Protein 5BYZ (pdb70)

Nearest PDB structures (foldseek):
  7pus-assembly1_AAA  TM=9.911E-01  e=5.004E-60  Homo sapiens
  5byy-assembly1_A  TM=9.932E-01  e=6.980E-58  Homo sapiens
  6hkn-assembly1_A  TM=9.898E-01  e=1.311E-57  Homo sapiens
  5z33-assembly1_A  TM=9.461E-01  e=2.381E-37  Pyricularia oryzae P131
  4fmq-assembly1_A  TM=9.417E-01  e=3.097E-37  Homo sapiens

Structure (mmCIF, N/CA/C/O backbone):
data_5BYZ
#
_entry.id   5BYZ
#
_cell.length_a   93.401
_cell.length_b   93.401
_cell.length_c   116.280
_cell.angle_alpha   90.00
_cell.angle_beta   90.00
_cell.angle_gamma   90.00
#
_symmetry.space_group_name_H-M   'P 41 21 2'
#
loop_
_entity.id
_entity.type
_entity.pdbx_description
1 polymer 'Mitogen-activated protein kinase 7'
2 non-polymer 4-({5-fluoro-4-[2-methyl-1-(propan-2-yl)-1H-imidazol-5-yl]pyrimidin-2-yl}amino)-N-[2-(piperidin-1-yl)ethyl]benzamide
3 non-polymer GLYCEROL
4 water water
#
loop_
_atom_site.group_PDB
_atom_site.id
_atom_site.type_symbol
_atom_site.label_atom_id
_atom_site.label_alt_id
_atom_site.label_comp_id
_atom_site.label_asym_id
_atom_site.label_entity_id
_atom_site.label_seq_id
_atom_site.pdbx_PDB_ins_code
_atom_site.Cartn_x
_atom_site.Cartn_y
_atom_site.Cartn_z
_atom_site.occupancy
_atom_site.B_iso_or_equiv
_atom_site.auth_seq_id
_atom_site.auth_comp_id
_atom_site.auth_asym_id
_atom_site.auth_atom_id
_atom_site.pdbx_PDB_model_num
ATOM 1 N N A THR A 1 1 ? -17.191 -43.751 -20.238 0.50 37.67 48 THR A N 1
ATOM 2 N N B THR A 1 1 ? -13.158 -48.737 -11.832 0.50 47.77 48 THR A N 1
ATOM 3 C CA A THR A 1 1 ? -16.904 -45.210 -20.292 0.50 38.28 48 THR A CA 1
ATOM 4 C CA B THR A 1 1 ? -14.389 -48.224 -12.500 0.50 48.27 48 THR A CA 1
ATOM 5 C C A THR A 1 1 ? -15.655 -45.481 -21.122 0.50 36.88 48 THR A C 1
ATOM 6 C C B THR A 1 1 ? -14.094 -46.929 -13.254 0.50 45.60 48 THR A C 1
ATOM 7 O O A THR A 1 1 ? -15.066 -44.566 -21.698 0.50 35.02 48 THR A O 1
ATOM 8 O O B THR A 1 1 ? -14.329 -45.832 -12.747 0.50 45.55 48 THR A O 1
ATOM 15 N N A PHE A 1 2 ? -15.254 -46.745 -21.168 0.50 36.70 49 PHE A N 1
ATOM 16 N N B PHE A 1 2 ? -13.579 -47.076 -14.471 0.50 43.10 49 PHE A N 1
ATOM 17 C CA A PHE A 1 2 ? -14.065 -47.147 -21.904 0.50 36.94 49 PHE A CA 1
ATOM 18 C CA B PHE A 1 2 ? -13.164 -45.946 -15.295 0.50 40.30 49 PHE A CA 1
ATOM 19 C C A PHE A 1 2 ? -14.355 -48.403 -22.717 0.50 39.36 49 PHE A C 1
ATOM 20 C C B PHE A 1 2 ? -14.113 -45.722 -16.464 0.50 40.89 49 PHE A C 1
ATOM 21 O O A PHE A 1 2 ? -13.559 -49.338 -22.745 0.50 39.33 49 PHE A O 1
ATOM 22 O O B PHE A 1 2 ? -14.154 -46.526 -17.394 0.50 41.98 49 PHE A O 1
ATOM 37 N N A ASP A 1 3 ? -15.505 -48.415 -23.382 0.50 43.22 50 ASP A N 1
ATOM 38 N N B ASP A 1 3 ? -14.859 -44.624 -16.426 0.50 40.31 50 ASP A N 1
ATOM 39 C CA A ASP A 1 3 ? -15.929 -49.582 -24.146 0.50 45.77 50 ASP A CA 1
ATOM 40 C CA B ASP A 1 3 ? -15.705 -44.238 -17.550 0.50 41.54 50 ASP A CA 1
ATOM 41 C C A ASP A 1 3 ? -15.514 -49.452 -25.609 0.50 47.45 50 ASP A C 1
ATOM 42 C C B ASP A 1 3 ? -14.984 -43.237 -18.451 0.50 39.40 50 ASP A C 1
ATOM 43 O O A ASP A 1 3 ? -14.843 -48.491 -25.986 0.50 47.61 50 ASP A O 1
ATOM 44 O O B ASP A 1 3 ? -15.112 -42.027 -18.272 0.50 38.38 50 ASP A O 1
ATOM 53 N N A VAL A 1 4 ? -15.911 -50.421 -26.427 0.50 49.79 51 VAL A N 1
ATOM 54 N N B VAL A 1 4 ? -14.240 -43.747 -19.429 0.50 38.53 51 VAL A N 1
ATOM 55 C CA A VAL A 1 4 ? -15.461 -50.485 -27.816 0.50 51.18 51 VAL A CA 1
ATOM 56 C CA B VAL A 1 4 ? -13.411 -42.897 -20.287 0.50 36.95 51 VAL A CA 1
ATOM 57 C C A VAL A 1 4 ? -15.738 -49.198 -28.594 0.50 51.21 51 VAL A C 1
ATOM 58 C C B VAL A 1 4 ? -13.869 -42.909 -21.746 0.50 38.82 51 VAL A C 1
ATOM 59 O O A VAL A 1 4 ? -15.047 -48.898 -29.565 0.50 51.67 51 VAL A O 1
ATOM 60 O O B VAL A 1 4 ? -13.075 -42.694 -22.667 0.50 36.02 51 VAL A O 1
ATOM 67 N N A GLY A 1 5 ? -16.739 -48.436 -28.165 0.50 51.74 52 GLY A N 1
ATOM 68 N N B GLY A 1 5 ? -15.154 -43.168 -21.947 0.50 40.00 52 GLY A N 1
ATOM 69 C CA A GLY A 1 5 ? -17.145 -47.234 -28.892 0.50 51.89 52 GLY A CA 1
ATOM 70 C CA B GLY A 1 5 ? -15.756 -43.081 -23.272 0.50 42.06 52 GLY A CA 1
ATOM 71 C C A GLY A 1 5 ? -16.761 -45.925 -28.223 0.50 49.57 52 GLY A C 1
ATOM 72 C C B GLY A 1 5 ? -15.199 -44.064 -24.284 0.50 43.12 52 GLY A C 1
ATOM 73 O O A GLY A 1 5 ? -17.429 -44.907 -28.415 0.50 50.01 52 GLY A O 1
ATOM 74 O O B GLY A 1 5 ? -14.459 -44.988 -23.939 0.50 42.70 52 GLY A O 1
ATOM 75 N N A ASP A 1 6 ? -15.685 -45.953 -27.441 0.50 46.52 53 ASP A N 1
ATOM 76 N N B ASP A 1 6 ? -15.566 -43.851 -25.545 0.50 44.42 53 ASP A N 1
ATOM 77 C CA A ASP A 1 6 ? -15.175 -44.760 -26.760 0.50 44.06 53 ASP A CA 1
ATOM 78 C CA B ASP A 1 6 ? -15.174 -44.733 -26.643 0.50 44.96 53 ASP A CA 1
ATOM 79 C C A ASP A 1 6 ? -13.707 -44.555 -27.145 0.50 41.98 53 ASP A C 1
ATOM 80 C C B ASP A 1 6 ? -13.720 -44.556 -27.101 0.50 42.65 53 ASP A C 1
ATOM 81 O O A ASP A 1 6 ? -13.119 -45.437 -27.772 0.50 42.06 53 ASP A O 1
ATOM 82 O O B ASP A 1 6 ? -13.165 -45.449 -27.741 0.50 42.79 53 ASP A O 1
ATOM 91 N N . GLU A 1 7 ? -13.118 -43.409 -26.787 1.00 40.48 54 GLU A N 1
ATOM 92 C CA . GLU A 1 7 ? -11.724 -43.101 -27.201 1.00 40.30 54 GLU A CA 1
ATOM 93 C C . GLU A 1 7 ? -10.649 -44.002 -26.576 1.00 37.31 54 GLU A C 1
ATOM 94 O O . GLU A 1 7 ? -9.641 -44.288 -27.228 1.00 34.95 54 GLU A O 1
ATOM 100 N N . TYR A 1 8 ? -10.854 -44.427 -25.328 1.00 34.10 55 TYR A N 1
ATOM 101 C CA . TYR A 1 8 ? -9.833 -45.167 -24.590 1.00 32.12 55 TYR A CA 1
ATOM 102 C C . TYR A 1 8 ? -10.294 -46.550 -24.136 1.00 33.38 55 TYR A C 1
ATOM 103 O O . TYR A 1 8 ? -11.492 -46.786 -23.930 1.00 35.54 55 TYR A O 1
ATOM 112 N N . GLU A 1 9 ? -9.326 -47.462 -24.041 1.00 32.68 56 GLU A N 1
ATOM 113 C CA . GLU A 1 9 ? -9.502 -48.793 -23.474 1.00 32.50 56 GLU A CA 1
ATOM 114 C C . GLU A 1 9 ? -8.594 -48.909 -22.261 1.00 31.67 56 GLU A C 1
ATOM 115 O O . GLU A 1 9 ? -7.391 -48.719 -22.384 1.00 29.03 56 GLU A O 1
ATOM 121 N N . ILE A 1 10 ? -9.156 -49.272 -21.109 1.00 30.51 57 ILE A N 1
ATOM 122 C CA . ILE A 1 10 ? -8.353 -49.491 -19.906 1.00 28.82 57 ILE A CA 1
ATOM 123 C C . ILE A 1 10 ? -7.671 -50.856 -19.969 1.00 29.05 57 ILE A C 1
ATOM 124 O O . ILE A 1 10 ? -8.313 -51.859 -20.293 1.00 33.03 57 ILE A O 1
ATOM 129 N N . ILE A 1 11 ? -6.375 -50.884 -19.662 1.00 27.64 58 ILE A N 1
ATOM 130 C CA . ILE A 1 11 ? -5.590 -52.113 -19.663 1.00 30.44 58 ILE A CA 1
ATOM 131 C C . ILE A 1 11 ? -5.529 -52.658 -18.234 1.00 32.14 58 ILE A C 1
ATOM 132 O O . ILE A 1 11 ? -6.049 -53.734 -17.965 1.00 34.66 58 ILE A O 1
ATOM 137 N N . GLU A 1 12 ? -4.915 -51.913 -17.318 1.00 31.52 59 GLU A N 1
ATOM 138 C CA . GLU A 1 12 ? -4.880 -52.342 -15.908 1.00 33.92 59 GLU A CA 1
ATOM 139 C C . GLU A 1 12 ? -4.566 -51.202 -14.960 1.00 31.02 59 GLU A C 1
ATOM 140 O O . GLU A 1 12 ? -3.961 -50.208 -15.357 1.00 26.78 59 GLU A O 1
ATOM 146 N N . THR A 1 13 ? -4.948 -51.375 -13.696 1.00 30.36 60 THR A N 1
ATOM 147 C CA . THR A 1 13 ? -4.608 -50.394 -12.665 1.00 27.32 60 THR A CA 1
ATOM 148 C C . THR A 1 13 ? -3.129 -50.541 -12.327 1.00 27.08 60 THR A C 1
ATOM 149 O O . THR A 1 13 ? -2.655 -51.654 -12.056 1.00 30.29 60 THR A O 1
ATOM 153 N N . ILE A 1 14 ? -2.401 -49.426 -12.368 1.00 25.41 61 ILE A N 1
ATOM 154 C CA . ILE A 1 14 ? -0.984 -49.408 -12.003 1.00 24.97 61 ILE A CA 1
ATOM 155 C C . ILE A 1 14 ? -0.682 -48.638 -10.710 1.00 26.51 61 ILE A C 1
ATOM 156 O O . ILE A 1 14 ? 0.370 -48.870 -10.106 1.00 27.03 61 ILE A O 1
ATOM 161 N N . GLY A 1 15 ? -1.591 -47.754 -10.289 1.00 24.89 62 GLY A N 1
ATOM 162 C CA . GLY A 1 15 ? -1.430 -47.007 -9.038 1.00 25.58 62 GLY A CA 1
ATOM 163 C C . GLY A 1 15 ? -2.738 -46.708 -8.339 1.00 24.63 62 GLY A C 1
ATOM 164 O O . GLY A 1 15 ? -3.709 -46.331 -8.990 1.00 24.56 62 GLY A O 1
ATOM 165 N N . ASN A 1 16 ? -2.751 -46.890 -7.015 1.00 25.33 63 ASN A N 1
ATOM 166 C CA . ASN A 1 16 ? -3.851 -46.489 -6.138 1.00 26.71 63 ASN A CA 1
ATOM 167 C C . ASN A 1 16 ? -3.264 -45.704 -4.981 1.00 26.83 63 ASN A C 1
ATOM 168 O O . ASN A 1 16 ? -2.457 -46.247 -4.235 1.00 28.32 63 ASN A O 1
ATOM 173 N N . GLY A 1 17 ? -3.671 -44.452 -4.818 1.00 26.82 64 GLY A N 1
ATOM 174 C CA . GLY A 1 17 ? -3.199 -43.654 -3.683 1.00 28.48 64 GLY A CA 1
ATOM 175 C C . GLY A 1 17 ? -4.077 -42.458 -3.390 1.00 29.57 64 GLY A C 1
ATOM 176 O O . GLY A 1 17 ? -5.208 -42.363 -3.879 1.00 28.78 64 GLY A O 1
ATOM 177 N N . ALA A 1 18 ? -3.539 -41.531 -2.599 1.00 30.58 65 ALA A N 1
ATOM 178 C CA . ALA A 1 18 ? -4.273 -40.322 -2.198 1.00 31.57 65 ALA A CA 1
ATOM 179 C C . ALA A 1 18 ? -4.696 -39.464 -3.393 1.00 28.90 65 ALA A C 1
ATOM 180 O O . ALA A 1 18 ? -5.722 -38.793 -3.347 1.00 30.16 65 ALA A O 1
ATOM 182 N N . TYR A 1 19 ? -3.882 -39.507 -4.451 1.00 27.41 66 TYR A N 1
ATOM 183 C CA . TYR A 1 19 ? -4.147 -38.861 -5.754 1.00 26.32 66 TYR A CA 1
ATOM 184 C C . TYR A 1 19 ? -5.336 -39.415 -6.557 1.00 27.22 66 TYR A C 1
ATOM 185 O O . TYR A 1 19 ? -5.791 -38.766 -7.501 1.00 28.00 66 TYR A O 1
ATOM 194 N N . GLY A 1 20 ? -5.806 -40.615 -6.218 1.00 25.89 67 GLY A N 1
ATOM 195 C CA . GLY A 1 20 ? -6.832 -41.306 -6.995 1.00 25.21 67 GLY A CA 1
ATOM 196 C C . GLY A 1 20 ? -6.324 -42.645 -7.502 1.00 25.93 67 GLY A C 1
ATOM 197 O O . GLY A 1 20 ? -5.668 -43.384 -6.765 1.00 26.00 67 GLY A O 1
ATOM 198 N N . VAL A 1 21 ? -6.655 -42.965 -8.753 1.00 25.06 68 VAL A N 1
ATOM 199 C CA . VAL A 1 21 ? -6.324 -44.255 -9.350 1.00 25.77 68 VAL A CA 1
ATOM 200 C C . VAL A 1 21 ? -5.730 -43.982 -10.717 1.00 24.20 68 VAL A C 1
ATOM 201 O O . VAL A 1 21 ? -6.341 -43.279 -11.515 1.00 25.16 68 VAL A O 1
ATOM 205 N N . VAL A 1 22 ? -4.547 -44.531 -10.973 1.00 20.73 69 VAL A N 1
ATOM 206 C CA . VAL A 1 22 ? -3.897 -44.446 -12.284 1.00 21.26 69 VAL A CA 1
ATOM 207 C C . VAL A 1 22 ? -3.947 -45.818 -12.968 1.00 22.68 69 VAL A C 1
ATOM 208 O O . VAL A 1 22 ? -3.596 -46.838 -12.369 1.00 24.34 69 VAL A O 1
ATOM 212 N N . SER A 1 23 ? -4.413 -45.822 -14.219 1.00 22.97 70 SER A N 1
ATOM 213 C CA . SER A 1 23 ? -4.514 -47.029 -15.035 1.00 23.68 70 SER A CA 1
ATOM 214 C C . SER A 1 23 ? -3.707 -46.855 -16.303 1.00 23.26 70 SER A C 1
ATOM 215 O O . SER A 1 23 ? -3.646 -45.756 -16.852 1.00 23.79 70 SER A O 1
ATOM 218 N N . SER A 1 24 ? -3.080 -47.934 -16.766 1.00 23.58 71 SER A N 1
ATOM 219 C CA . SER A 1 24 ? -2.583 -47.973 -18.144 1.00 25.34 71 SER A CA 1
ATOM 220 C C . SER A 1 24 ? -3.791 -48.113 -19.072 1.00 25.26 71 SER A C 1
ATOM 221 O O . SER A 1 24 ? -4.828 -48.685 -18.705 1.00 27.10 71 SER A O 1
ATOM 224 N N . ALA A 1 25 ? -3.661 -47.543 -20.262 1.00 24.64 72 ALA A N 1
ATOM 225 C CA . ALA A 1 25 ? -4.739 -47.509 -21.227 1.00 25.25 72 ALA A CA 1
ATOM 226 C C . ALA A 1 25 ? -4.176 -47.369 -22.625 1.00 25.62 72 ALA A C 1
ATOM 227 O O . ALA A 1 25 ? -2.995 -47.073 -22.790 1.00 23.91 72 ALA A O 1
ATOM 229 N N . ARG A 1 26 ? -5.017 -47.635 -23.618 1.00 29.16 73 ARG A N 1
ATOM 230 C CA . ARG A 1 26 ? -4.664 -47.370 -25.008 1.00 31.21 73 ARG A CA 1
ATOM 231 C C . ARG A 1 26 ? -5.739 -46.532 -25.687 1.00 31.96 73 ARG A C 1
ATOM 232 O O . ARG A 1 26 ? -6.938 -46.682 -25.403 1.00 32.90 73 ARG A O 1
ATOM 240 N N . ARG A 1 27 ? -5.302 -45.644 -26.576 1.00 30.84 74 ARG A N 1
ATOM 241 C CA . ARG A 1 27 ? -6.201 -44.958 -27.495 1.00 33.40 74 ARG A CA 1
ATOM 242 C C . ARG A 1 27 ? -6.686 -45.987 -28.518 1.00 33.93 74 ARG A C 1
ATOM 243 O O . ARG A 1 27 ? -5.886 -46.558 -29.260 1.00 32.57 74 ARG A O 1
ATOM 251 N N . ARG A 1 28 ? -7.993 -46.262 -28.532 1.00 36.55 75 ARG A N 1
ATOM 252 C CA . ARG A 1 28 ? -8.528 -47.380 -29.314 1.00 38.98 75 ARG A CA 1
ATOM 253 C C . ARG A 1 28 ? -8.222 -47.281 -30.813 1.00 39.14 75 ARG A C 1
ATOM 254 O O . ARG A 1 28 ? -7.860 -48.273 -31.433 1.00 41.51 75 ARG A O 1
ATOM 262 N N . LEU A 1 29 ? -8.350 -46.078 -31.366 1.00 39.23 76 LEU A N 1
ATOM 263 C CA . LEU A 1 29 ? -8.180 -45.860 -32.809 1.00 41.70 76 LEU A CA 1
ATOM 264 C C . LEU A 1 29 ? -6.744 -46.068 -33.292 1.00 40.05 76 LEU A C 1
ATOM 265 O O . LEU A 1 29 ? -6.539 -46.459 -34.434 1.00 40.56 76 LEU A O 1
ATOM 270 N N . THR A 1 30 ? -5.766 -45.803 -32.423 1.00 36.33 77 THR A N 1
ATOM 271 C CA . THR A 1 30 ? -4.342 -45.813 -32.810 1.00 34.66 77 THR A CA 1
ATOM 272 C C . THR A 1 30 ? -3.462 -46.864 -32.119 1.00 34.10 77 THR A C 1
ATOM 273 O O . THR A 1 30 ? -2.379 -47.175 -32.612 1.00 31.24 77 THR A O 1
ATOM 277 N N . GLY A 1 31 ? -3.898 -47.371 -30.965 1.00 33.27 78 GLY A N 1
ATOM 278 C CA . GLY A 1 31 ? -3.069 -48.264 -30.148 1.00 34.00 78 GLY A CA 1
ATOM 279 C C . GLY A 1 31 ? -2.038 -47.565 -29.269 1.00 31.62 78 GLY A C 1
ATOM 280 O O . GLY A 1 31 ? -1.268 -48.231 -28.563 1.00 32.99 78 GLY A O 1
ATOM 281 N N . GLN A 1 32 ? -2.008 -46.231 -29.293 1.00 27.09 79 GLN A N 1
ATOM 282 C CA . GLN A 1 32 ? -1.043 -45.464 -28.500 1.00 27.40 79 GLN A CA 1
ATOM 283 C C . GLN A 1 32 ? -1.317 -45.649 -27.015 1.00 27.80 79 GLN A C 1
ATOM 284 O O . GLN A 1 32 ? -2.464 -45.566 -26.596 1.00 29.08 79 GLN A O 1
ATOM 290 N N . GLN A 1 33 ? -0.260 -45.902 -26.245 1.00 26.80 80 GLN A N 1
ATOM 291 C CA . GLN A 1 33 ? -0.372 -46.107 -24.799 1.00 28.24 80 GLN A CA 1
ATOM 292 C C . GLN A 1 33 ? -0.352 -44.789 -24.033 1.00 25.33 80 GLN A C 1
ATOM 293 O O . GLN A 1 33 ? 0.430 -43.884 -24.348 1.00 25.50 80 GLN A O 1
ATOM 299 N N . VAL A 1 34 ? -1.197 -44.712 -23.008 1.00 21.98 81 VAL A N 1
ATOM 300 C CA . VAL A 1 34 ? -1.290 -43.557 -22.109 1.00 20.80 81 VAL A CA 1
ATOM 301 C C . VAL A 1 34 ? -1.560 -44.026 -20.681 1.00 21.00 81 VAL A C 1
ATOM 302 O O . VAL A 1 34 ? -1.926 -45.181 -20.462 1.00 21.55 81 VAL A O 1
ATOM 306 N N . ALA A 1 35 ? -1.359 -43.126 -19.719 1.00 20.07 82 ALA A N 1
ATOM 307 C CA . ALA A 1 35 ? -1.875 -43.309 -18.359 1.00 20.23 82 ALA A CA 1
ATOM 308 C C . ALA A 1 35 ? -3.146 -42.486 -18.229 1.00 20.61 82 ALA A C 1
ATOM 309 O O . ALA A 1 35 ? -3.229 -41.381 -18.770 1.00 22.24 82 ALA A O 1
ATOM 311 N N . ILE A 1 36 ? -4.135 -43.031 -17.524 1.00 21.73 83 ILE A N 1
ATOM 312 C CA . ILE A 1 36 ? -5.349 -42.288 -17.184 1.00 21.36 83 ILE A CA 1
ATOM 313 C C . ILE A 1 36 ? -5.480 -42.271 -15.660 1.00 22.42 83 ILE A C 1
ATOM 314 O O . ILE A 1 36 ? -5.540 -43.327 -15.028 1.00 23.47 83 ILE A O 1
ATOM 319 N N . LYS A 1 37 ? -5.499 -41.067 -15.094 1.00 21.80 84 LYS A N 1
ATOM 320 C CA . LYS A 1 37 ? -5.713 -40.864 -13.665 1.00 21.71 84 LYS A CA 1
ATOM 321 C C . LYS A 1 37 ? -7.161 -40.475 -13.452 1.00 23.56 84 LYS A C 1
ATOM 322 O O . LYS A 1 37 ? -7.606 -39.454 -13.986 1.00 23.98 84 LYS A O 1
ATOM 328 N N . LYS A 1 38 ? -7.891 -41.291 -12.689 1.00 23.15 85 LYS A N 1
ATOM 329 C CA . LYS A 1 38 ? -9.224 -40.935 -12.211 1.00 25.97 85 LYS A CA 1
ATOM 330 C C . LYS A 1 38 ? -9.041 -40.283 -10.847 1.00 25.32 85 LYS A C 1
ATOM 331 O O . LYS A 1 38 ? -8.356 -40.841 -9.982 1.00 25.40 85 LYS A O 1
ATOM 337 N N . ILE A 1 39 ? -9.641 -39.104 -10.680 1.00 25.81 86 ILE A N 1
ATOM 338 C CA . ILE A 1 39 ? -9.663 -38.374 -9.414 1.00 26.48 86 ILE A CA 1
ATOM 339 C C . ILE A 1 39 ? -11.111 -38.469 -8.934 1.00 28.19 86 ILE A C 1
ATOM 340 O O . ILE A 1 39 ? -11.955 -37.666 -9.353 1.00 28.47 86 ILE A O 1
ATOM 345 N N . PRO A 1 40 ? -11.432 -39.493 -8.111 1.00 29.71 87 PRO A N 1
ATOM 346 C CA . PRO A 1 40 ? -12.834 -39.715 -7.773 1.00 31.03 87 PRO A CA 1
ATOM 347 C C . PRO A 1 40 ? -13.328 -38.696 -6.763 1.00 31.23 87 PRO A C 1
ATOM 348 O O . PRO A 1 40 ? -12.560 -38.260 -5.897 1.00 31.71 87 PRO A O 1
ATOM 352 N N . ASN A 1 41 ? -14.589 -38.296 -6.894 1.00 32.37 88 ASN A N 1
ATOM 353 C CA . ASN A 1 41 ? -15.198 -37.379 -5.939 1.00 33.34 88 ASN A CA 1
ATOM 354 C C . ASN A 1 41 ? -14.287 -36.167 -5.704 1.00 31.77 88 ASN A C 1
ATOM 355 O O . ASN A 1 41 ? -13.997 -35.777 -4.573 1.00 32.41 88 ASN A O 1
ATOM 360 N N . ALA A 1 42 ? -13.845 -35.580 -6.817 1.00 30.35 89 ALA A N 1
ATOM 361 C CA . ALA A 1 42 ? -12.740 -34.615 -6.835 1.00 28.67 89 ALA A CA 1
ATOM 362 C C . ALA A 1 42 ? -13.013 -33.302 -6.110 1.00 29.08 89 ALA A C 1
ATOM 363 O O . ALA A 1 42 ? -12.072 -32.590 -5.755 1.00 30.55 89 ALA A O 1
ATOM 365 N N . PHE A 1 43 ? -14.287 -32.965 -5.919 1.00 29.82 90 PHE A N 1
ATOM 366 C CA . PHE A 1 43 ? -14.676 -31.688 -5.339 1.00 30.77 90 PHE A CA 1
ATOM 367 C C . PHE A 1 43 ? -15.198 -31.826 -3.902 1.00 32.04 90 PHE A C 1
ATOM 368 O O . PHE A 1 43 ? -15.557 -30.824 -3.303 1.00 36.16 90 PHE A O 1
ATOM 376 N N . ASP A 1 44 ? -15.227 -33.048 -3.359 1.00 32.91 91 ASP A N 1
ATOM 377 C CA . ASP A 1 44 ? -15.772 -33.314 -2.007 1.00 34.40 91 ASP A CA 1
ATOM 378 C C . ASP A 1 44 ? -14.940 -32.705 -0.878 1.00 34.81 91 ASP A C 1
ATOM 379 O O . ASP A 1 44 ? -15.497 -32.243 0.121 1.00 36.36 91 ASP A O 1
ATOM 384 N N . VAL A 1 45 ? -13.614 -32.730 -1.029 1.00 35.32 92 VAL A N 1
ATOM 385 C CA . VAL A 1 45 ? -12.691 -32.219 -0.013 1.00 34.32 92 VAL A CA 1
ATOM 386 C C . VAL A 1 45 ? -11.947 -31.006 -0.574 1.00 33.74 92 VAL A C 1
ATOM 387 O O . VAL A 1 45 ? -11.282 -31.102 -1.618 1.00 31.98 92 VAL A O 1
ATOM 391 N N . VAL A 1 46 ? -12.071 -29.871 0.113 1.00 34.63 93 VAL A N 1
ATOM 392 C CA . VAL A 1 46 ? -11.505 -28.592 -0.356 1.00 34.45 93 VAL A CA 1
ATOM 393 C C . VAL A 1 46 ? -9.986 -28.664 -0.585 1.00 34.24 93 VAL A C 1
ATOM 394 O O . VAL A 1 46 ? -9.498 -28.279 -1.652 1.00 31.90 93 VAL A O 1
ATOM 398 N N . THR A 1 47 ? -9.255 -29.179 0.404 1.00 33.87 94 THR A N 1
ATOM 399 C CA . THR A 1 47 ? -7.802 -29.359 0.290 1.00 33.47 94 THR A CA 1
ATOM 400 C C . THR A 1 47 ? -7.398 -30.151 -0.958 1.00 30.01 94 THR A C 1
ATOM 401 O O . THR A 1 47 ? -6.498 -29.742 -1.691 1.00 29.35 94 THR A O 1
ATOM 405 N N . ASN A 1 48 ? -8.080 -31.266 -1.195 1.00 30.05 95 ASN A N 1
ATOM 406 C CA . ASN A 1 48 ? -7.804 -32.116 -2.353 1.00 28.72 95 ASN A CA 1
ATOM 407 C C . ASN A 1 48 ? -8.156 -31.424 -3.673 1.00 27.78 95 ASN A C 1
ATOM 408 O O . ASN A 1 48 ? -7.398 -31.504 -4.643 1.00 27.38 95 ASN A O 1
ATOM 413 N N . ALA A 1 49 ? -9.298 -30.737 -3.699 1.00 27.88 96 ALA A N 1
ATOM 414 C CA . ALA A 1 49 ? -9.715 -29.970 -4.881 1.00 27.22 96 ALA A CA 1
ATOM 415 C C . ALA A 1 49 ? -8.693 -28.880 -5.236 1.00 26.70 96 ALA A C 1
ATOM 416 O O . ALA A 1 49 ? -8.402 -28.665 -6.407 1.00 24.33 96 ALA A O 1
ATOM 418 N N . LYS A 1 50 ? -8.132 -28.219 -4.221 1.00 27.68 97 LYS A N 1
ATOM 419 C CA . LYS A 1 50 ? -7.078 -27.217 -4.445 1.00 27.91 97 LYS A CA 1
ATOM 420 C C . LYS A 1 50 ? -5.792 -27.830 -5.026 1.00 27.46 97 LYS A C 1
ATOM 421 O O . LYS A 1 50 ? -5.171 -27.225 -5.903 1.00 27.01 97 LYS A O 1
ATOM 427 N N . ARG A 1 51 ? -5.402 -29.016 -4.548 1.00 27.04 98 ARG A N 1
ATOM 428 C CA . ARG A 1 51 ? -4.264 -29.751 -5.123 1.00 26.77 98 ARG A CA 1
ATOM 429 C C . ARG A 1 51 ? -4.502 -30.070 -6.597 1.00 26.05 98 ARG A C 1
ATOM 430 O O . ARG A 1 51 ? -3.610 -29.884 -7.430 1.00 24.60 98 ARG A O 1
ATOM 438 N N . THR A 1 52 ? -5.707 -30.556 -6.907 1.00 24.36 99 THR A N 1
ATOM 439 C CA . THR A 1 52 ? -6.090 -30.865 -8.286 1.00 25.18 99 THR A CA 1
ATOM 440 C C . THR A 1 52 ? -5.983 -29.635 -9.192 1.00 25.77 99 THR A C 1
ATOM 441 O O . THR A 1 52 ? -5.372 -29.707 -10.262 1.00 25.51 99 THR A O 1
ATOM 445 N N . LEU A 1 53 ? -6.537 -28.509 -8.747 1.00 24.72 100 LEU A N 1
ATOM 446 C CA . LEU A 1 53 ? -6.469 -27.265 -9.519 1.00 23.74 100 LEU A CA 1
ATOM 447 C C . LEU A 1 53 ? -5.027 -26.815 -9.765 1.00 25.31 100 LEU A C 1
ATOM 448 O O . LEU A 1 53 ? -4.672 -26.484 -10.900 1.00 24.01 100 LEU A O 1
ATOM 453 N N A ARG A 1 54 ? -4.188 -26.790 -8.730 0.50 25.14 101 ARG A N 1
ATOM 454 N N B ARG A 1 54 ? -4.222 -26.798 -8.699 0.50 24.95 101 ARG A N 1
ATOM 455 C CA A ARG A 1 54 ? -2.818 -26.307 -8.927 0.50 26.82 101 ARG A CA 1
ATOM 456 C CA B ARG A 1 54 ? -2.809 -26.423 -8.777 0.50 26.55 101 ARG A CA 1
ATOM 457 C C A ARG A 1 54 ? -1.992 -27.268 -9.795 0.50 25.28 101 ARG A C 1
ATOM 458 C C B ARG A 1 54 ? -2.076 -27.263 -9.812 0.50 24.60 101 ARG A C 1
ATOM 459 O O A ARG A 1 54 ? -1.161 -26.805 -10.567 0.50 27.06 101 ARG A O 1
ATOM 460 O O B ARG A 1 54 ? -1.406 -26.724 -10.689 0.50 25.20 101 ARG A O 1
ATOM 475 N N . GLU A 1 55 ? -2.234 -28.581 -9.711 1.00 24.12 102 GLU A N 1
ATOM 476 C CA . GLU A 1 55 ? -1.542 -29.529 -10.613 1.00 23.66 102 GLU A CA 1
ATOM 477 C C . GLU A 1 55 ? -1.963 -29.307 -12.069 1.00 24.38 102 GLU A C 1
ATOM 478 O O . GLU A 1 55 ? -1.107 -29.262 -12.956 1.00 22.89 102 GLU A O 1
ATOM 484 N N . LEU A 1 56 ? -3.266 -29.148 -12.305 1.00 23.17 103 LEU A N 1
ATOM 485 C CA . LEU A 1 56 ? -3.759 -28.916 -13.669 1.00 22.92 103 LEU A CA 1
ATOM 486 C C . LEU A 1 56 ? -3.124 -27.662 -14.256 1.00 24.19 103 LEU A C 1
ATOM 487 O O . LEU A 1 56 ? -2.623 -27.699 -15.376 1.00 25.18 103 LEU A O 1
ATOM 492 N N . LYS A 1 57 ? -3.113 -26.565 -13.495 1.00 24.84 104 LYS A N 1
ATOM 493 C CA . LYS A 1 57 ? -2.513 -25.317 -13.983 1.00 25.55 104 LYS A CA 1
ATOM 494 C C . LYS A 1 57 ? -1.011 -25.427 -14.255 1.00 26.47 104 LYS A C 1
ATOM 495 O O . LYS A 1 57 ? -0.526 -24.942 -15.284 1.00 28.70 104 LYS A O 1
ATOM 501 N N . ILE A 1 58 ? -0.285 -26.058 -13.332 1.00 24.15 105 ILE A N 1
ATOM 502 C CA . ILE A 1 58 ? 1.161 -26.202 -13.450 1.00 24.55 105 ILE A CA 1
ATOM 503 C C . ILE A 1 58 ? 1.525 -27.103 -14.642 1.00 23.32 105 ILE A C 1
ATOM 504 O O . ILE A 1 58 ? 2.372 -26.734 -15.463 1.00 25.63 105 ILE A O 1
ATOM 509 N N . LEU A 1 59 ? 0.873 -28.259 -14.750 1.00 23.01 106 LEU A N 1
ATOM 510 C CA . LEU A 1 59 ? 1.180 -29.200 -15.842 1.00 23.80 106 LEU A CA 1
ATOM 511 C C . LEU A 1 59 ? 0.786 -28.656 -17.222 1.00 25.71 106 LEU A C 1
ATOM 512 O O . LEU A 1 59 ? 1.447 -28.962 -18.217 1.00 25.21 106 LEU A O 1
ATOM 517 N N . LYS A 1 60 ? -0.264 -27.840 -17.279 1.00 25.06 107 LYS A N 1
ATOM 518 C CA . LYS A 1 60 ? -0.612 -27.137 -18.520 1.00 27.47 107 LYS A CA 1
ATOM 519 C C . LYS A 1 60 ? 0.432 -26.079 -18.917 1.00 28.34 107 LYS A C 1
ATOM 520 O O . LYS A 1 60 ? 0.640 -25.829 -20.114 1.00 30.47 107 LYS A O 1
ATOM 526 N N . HIS A 1 61 ? 1.072 -25.459 -17.924 1.00 26.05 108 HIS A N 1
ATOM 527 C CA . HIS A 1 61 ? 2.109 -24.441 -18.158 1.00 28.21 108 HIS A CA 1
ATOM 528 C C . HIS A 1 61 ? 3.408 -25.059 -18.685 1.00 28.76 108 HIS A C 1
ATOM 529 O O . HIS A 1 61 ? 4.070 -24.470 -19.539 1.00 30.49 108 HIS A O 1
ATOM 536 N N . PHE A 1 62 ? 3.767 -26.232 -18.162 1.00 26.45 109 PHE A N 1
ATOM 537 C CA . PHE A 1 62 ? 5.050 -26.856 -18.456 1.00 25.24 109 PHE A CA 1
ATOM 538 C C . PHE A 1 62 ? 5.027 -27.713 -19.712 1.00 26.03 109 PHE A C 1
ATOM 539 O O . PHE A 1 62 ? 4.044 -28.424 -19.992 1.00 26.24 109 PHE A O 1
ATOM 547 N N . LYS A 1 63 ? 6.135 -27.654 -20.442 1.00 24.80 110 LYS A N 1
ATOM 548 C CA . LYS A 1 63 ? 6.403 -28.561 -21.557 1.00 24.92 110 LYS A CA 1
ATOM 549 C C . LYS A 1 63 ? 7.878 -28.959 -21.523 1.00 24.32 110 LYS A C 1
ATOM 550 O O . LYS A 1 63 ? 8.739 -28.234 -22.029 1.00 26.83 110 LYS A O 1
ATOM 556 N N . HIS A 1 64 ? 8.154 -30.114 -20.919 1.00 24.45 111 HIS A N 1
ATOM 557 C CA . HIS A 1 64 ? 9.530 -30.559 -20.678 1.00 24.30 111 HIS A CA 1
ATOM 558 C C . HIS A 1 64 ? 9.568 -32.073 -20.570 1.00 23.60 111 HIS A C 1
ATOM 559 O O . HIS A 1 64 ? 8.703 -32.672 -19.943 1.00 22.65 111 HIS A O 1
ATOM 566 N N . ASP A 1 65 ? 10.587 -32.688 -21.166 1.00 23.58 112 ASP A N 1
ATOM 567 C CA . ASP A 1 65 ? 10.664 -34.153 -21.231 1.00 25.00 112 ASP A CA 1
ATOM 568 C C . ASP A 1 65 ? 10.837 -34.854 -19.883 1.00 23.72 112 ASP A C 1
ATOM 569 O O . ASP A 1 65 ? 10.556 -36.036 -19.774 1.00 23.02 112 ASP A O 1
ATOM 574 N N . ASN A 1 66 ? 11.322 -34.135 -18.871 1.00 23.61 113 ASN A N 1
ATOM 575 C CA . ASN A 1 66 ? 11.462 -34.701 -17.521 1.00 22.05 113 ASN A CA 1
ATOM 576 C C . ASN A 1 66 ? 10.397 -34.245 -16.521 1.00 22.16 113 ASN A C 1
ATOM 577 O O . ASN A 1 66 ? 10.604 -34.356 -15.301 1.00 21.14 113 ASN A O 1
ATOM 582 N N . ILE A 1 67 ? 9.261 -33.782 -17.042 1.00 21.04 114 ILE A N 1
ATOM 583 C CA . ILE A 1 67 ? 8.092 -33.438 -16.234 1.00 20.70 114 ILE A CA 1
ATOM 584 C C . ILE A 1 67 ? 6.869 -34.120 -16.867 1.00 21.43 114 ILE A C 1
ATOM 585 O O . ILE A 1 67 ? 6.678 -34.066 -18.094 1.00 22.19 114 ILE A O 1
ATOM 590 N N . ILE A 1 68 ? 6.062 -34.782 -16.045 1.00 21.66 115 ILE A N 1
ATOM 591 C CA . ILE A 1 68 ? 4.885 -35.496 -16.546 1.00 20.76 115 ILE A CA 1
ATOM 592 C C . ILE A 1 68 ? 3.979 -34.519 -17.307 1.00 20.76 115 ILE A C 1
ATOM 593 O O . ILE A 1 68 ? 3.819 -33.371 -16.888 1.00 20.87 115 ILE A O 1
ATOM 598 N N . ALA A 1 69 ? 3.420 -34.977 -18.433 1.00 22.11 116 ALA A N 1
ATOM 599 C CA . ALA A 1 69 ? 2.616 -34.119 -19.315 1.00 23.02 116 ALA A CA 1
ATOM 600 C C . ALA A 1 69 ? 1.167 -34.581 -19.375 1.00 23.63 116 ALA A C 1
ATOM 601 O O . ALA A 1 69 ? 0.894 -35.787 -19.329 1.00 23.02 116 ALA A O 1
ATOM 603 N N . ILE A 1 70 ? 0.256 -33.610 -19.467 1.00 23.45 117 ILE A N 1
ATOM 604 C CA . ILE A 1 70 ? -1.166 -33.867 -19.717 1.00 24.09 117 ILE A CA 1
ATOM 605 C C . ILE A 1 70 ? -1.395 -33.944 -21.225 1.00 23.77 117 ILE A C 1
ATOM 606 O O . ILE A 1 70 ? -1.089 -32.985 -21.953 1.00 26.78 117 ILE A O 1
ATOM 611 N N A LYS A 1 71 ? -1.893 -35.091 -21.684 0.50 23.80 118 LYS A N 1
ATOM 612 N N B LYS A 1 71 ? -1.891 -35.094 -21.681 0.50 24.52 118 LYS A N 1
ATOM 613 C CA A LYS A 1 71 ? -2.258 -35.318 -23.086 0.50 24.50 118 LYS A CA 1
ATOM 614 C CA B LYS A 1 71 ? -2.254 -35.333 -23.081 0.50 25.77 118 LYS A CA 1
ATOM 615 C C A LYS A 1 71 ? -3.713 -34.973 -23.374 0.50 25.56 118 LYS A C 1
ATOM 616 C C B LYS A 1 71 ? -3.709 -34.979 -23.373 0.50 26.25 118 LYS A C 1
ATOM 617 O O A LYS A 1 71 ? -4.054 -34.620 -24.504 0.50 26.95 118 LYS A O 1
ATOM 618 O O B LYS A 1 71 ? -4.045 -34.621 -24.502 0.50 27.55 118 LYS A O 1
ATOM 629 N N . ASP A 1 72 ? -4.571 -35.114 -22.365 1.00 25.82 119 ASP A N 1
ATOM 630 C CA . ASP A 1 72 ? -6.016 -34.877 -22.513 1.00 27.10 119 ASP A CA 1
ATOM 631 C C . ASP A 1 72 ? -6.591 -34.719 -21.109 1.00 26.71 119 ASP A C 1
ATOM 632 O O . ASP A 1 72 ? -6.012 -35.208 -20.134 1.00 24.45 119 ASP A O 1
ATOM 637 N N . ILE A 1 73 ? -7.695 -33.992 -20.999 1.00 28.34 120 ILE A N 1
ATOM 638 C CA . ILE A 1 73 ? -8.513 -33.997 -19.781 1.00 27.59 120 ILE A CA 1
ATOM 639 C C . ILE A 1 73 ? -9.948 -34.198 -20.256 1.00 29.50 120 ILE A C 1
ATOM 640 O O . ILE A 1 73 ? -10.436 -33.423 -21.078 1.00 32.30 120 ILE A O 1
ATOM 645 N N . LEU A 1 74 ? -10.613 -35.248 -19.782 1.00 26.70 121 LEU A N 1
ATOM 646 C CA . LEU A 1 74 ? -11.919 -35.606 -20.329 1.00 30.29 121 LEU A CA 1
ATOM 647 C C . LEU A 1 74 ? -12.955 -34.575 -19.911 1.00 30.33 121 LEU A C 1
ATOM 648 O O . LEU A 1 74 ? -12.989 -34.149 -18.753 1.00 31.23 121 LEU A O 1
ATOM 653 N N . ARG A 1 75 ? -13.776 -34.152 -20.871 1.00 32.67 122 ARG A N 1
ATOM 654 C CA . ARG A 1 75 ? -14.883 -33.245 -20.585 1.00 33.88 122 ARG A CA 1
ATOM 655 C C . ARG A 1 75 ? -15.941 -33.989 -19.762 1.00 35.49 122 ARG A C 1
ATOM 656 O O . ARG A 1 75 ? -16.054 -35.213 -19.866 1.00 35.98 122 ARG A O 1
ATOM 664 N N . PRO A 1 76 ? -16.727 -33.257 -18.953 1.00 37.64 123 PRO A N 1
ATOM 665 C CA . PRO A 1 76 ? -17.913 -33.868 -18.325 1.00 40.08 123 PRO A CA 1
ATOM 666 C C . PRO A 1 76 ? -18.853 -34.556 -19.329 1.00 43.41 123 PRO A C 1
ATOM 667 O O . PRO A 1 76 ? -19.132 -33.990 -20.388 1.00 45.95 123 PRO A O 1
ATOM 671 N N . THR A 1 77 ? -19.311 -35.764 -18.991 1.00 44.43 124 THR A N 1
ATOM 672 C CA . THR A 1 77 ? -20.304 -36.508 -19.787 1.00 46.24 124 THR A CA 1
ATOM 673 C C . THR A 1 77 ? -21.718 -36.458 -19.184 1.00 47.44 124 THR A C 1
ATOM 674 O O . THR A 1 77 ? -22.652 -37.026 -19.747 1.00 47.04 124 THR A O 1
ATOM 678 N N . VAL A 1 78 ? -21.857 -35.785 -18.040 1.00 46.02 125 VAL A N 1
ATOM 679 C CA . VAL A 1 78 ? -23.133 -35.627 -17.343 1.00 47.65 125 VAL A CA 1
ATOM 680 C C . VAL A 1 78 ? -23.347 -34.128 -17.113 1.00 46.98 125 VAL A C 1
ATOM 681 O O . VAL A 1 78 ? -22.392 -33.354 -17.282 1.00 47.48 125 VAL A O 1
ATOM 685 N N . PRO A 1 79 ? -24.578 -33.712 -16.726 1.00 46.92 126 PRO A N 1
ATOM 686 C CA . PRO A 1 79 ? -24.825 -32.305 -16.368 1.00 46.25 126 PRO A CA 1
ATOM 687 C C . PRO A 1 79 ? -23.865 -31.777 -15.297 1.00 42.58 126 PRO A C 1
ATOM 688 O O . PRO A 1 79 ? -23.365 -32.554 -14.478 1.00 40.40 126 PRO A O 1
ATOM 692 N N . TYR A 1 80 ? -23.628 -30.465 -15.313 1.00 40.42 127 TYR A N 1
ATOM 693 C CA . TYR A 1 80 ? -22.601 -29.837 -14.472 1.00 38.37 127 TYR A CA 1
ATOM 694 C C . TYR A 1 80 ? -22.704 -30.253 -12.997 1.00 36.78 127 TYR A C 1
ATOM 695 O O . TYR A 1 80 ? -21.705 -30.587 -12.373 1.00 32.74 127 TYR A O 1
ATOM 704 N N . GLY A 1 81 ? -23.922 -30.216 -12.458 1.00 37.65 128 GLY A N 1
ATOM 705 C CA . GLY A 1 81 ? -24.173 -30.548 -11.048 1.00 38.64 128 GLY A CA 1
ATOM 706 C C . GLY A 1 81 ? -23.845 -31.976 -10.634 1.00 39.98 128 GLY A C 1
ATOM 707 O O . GLY A 1 81 ? -23.586 -32.233 -9.456 1.00 42.22 128 GLY A O 1
ATOM 708 N N . GLU A 1 82 ? -23.858 -32.894 -11.602 1.00 39.57 129 GLU A N 1
ATOM 709 C CA . GLU A 1 82 ? -23.556 -34.310 -11.381 1.00 39.25 129 GLU A CA 1
ATOM 710 C C . GLU A 1 82 ? -22.099 -34.676 -11.663 1.00 37.96 129 GLU A C 1
ATOM 711 O O . GLU A 1 82 ? -21.703 -35.804 -11.392 1.00 37.87 129 GLU A O 1
ATOM 717 N N . PHE A 1 83 ? -21.315 -33.742 -12.213 1.00 35.22 130 PHE A N 1
ATOM 718 C CA . PHE A 1 83 ? -19.902 -33.981 -12.514 1.00 34.12 130 PHE A CA 1
ATOM 719 C C . PHE A 1 83 ? -19.099 -34.048 -11.207 1.00 34.76 130 PHE A C 1
ATOM 720 O O . PHE A 1 83 ? -18.989 -33.043 -10.500 1.00 32.63 130 PHE A O 1
ATOM 728 N N A LYS A 1 84 ? -18.579 -35.238 -10.885 0.50 33.84 131 LYS A N 1
ATOM 729 N N B LYS A 1 84 ? -18.554 -35.225 -10.894 0.50 33.39 131 LYS A N 1
ATOM 730 C CA A LYS A 1 84 ? -17.880 -35.489 -9.607 0.50 34.11 131 LYS A CA 1
ATOM 731 C CA B LYS A 1 84 ? -17.851 -35.452 -9.619 0.50 33.39 131 LYS A CA 1
ATOM 732 C C A LYS A 1 84 ? -16.469 -36.085 -9.720 0.50 33.56 131 LYS A C 1
ATOM 733 C C B LYS A 1 84 ? -16.462 -36.089 -9.718 0.50 33.18 131 LYS A C 1
ATOM 734 O O A LYS A 1 84 ? -15.693 -35.963 -8.772 0.50 35.11 131 LYS A O 1
ATOM 735 O O B LYS A 1 84 ? -15.696 -36.001 -8.759 0.50 34.78 131 LYS A O 1
ATOM 746 N N . SER A 1 85 ? -16.144 -36.725 -10.848 1.00 32.17 132 SER A N 1
ATOM 747 C CA . SER A 1 85 ? -14.863 -37.417 -11.041 1.00 32.32 132 SER A CA 1
ATOM 748 C C . SER A 1 85 ? -14.151 -36.883 -12.276 1.00 29.57 132 SER A C 1
ATOM 749 O O . SER A 1 85 ? -14.732 -36.850 -13.360 1.00 32.89 132 SER A O 1
ATOM 752 N N . VAL A 1 86 ? -12.899 -36.477 -12.090 1.00 28.81 133 VAL A N 1
ATOM 753 C CA . VAL A 1 86 ? -12.071 -35.907 -13.150 1.00 26.91 133 VAL A CA 1
ATOM 754 C C . VAL A 1 86 ? -11.127 -36.983 -13.698 1.00 25.19 133 VAL A C 1
ATOM 755 O O . VAL A 1 86 ? -10.477 -37.699 -12.931 1.00 26.32 133 VAL A O 1
ATOM 759 N N . TYR A 1 87 ? -11.060 -37.093 -15.024 1.00 25.30 134 TYR A N 1
ATOM 760 C CA . TYR A 1 87 ? -10.120 -38.005 -15.699 1.00 26.78 134 TYR A CA 1
ATOM 761 C C . TYR A 1 87 ? -9.057 -37.208 -16.454 1.00 25.41 134 TYR A C 1
ATOM 762 O O . TYR A 1 87 ? -9.383 -36.405 -17.342 1.00 25.96 134 TYR A O 1
ATOM 771 N N . VAL A 1 88 ? -7.794 -37.443 -16.095 1.00 24.46 135 VAL A N 1
ATOM 772 C CA . VAL A 1 88 ? -6.638 -36.810 -16.724 1.00 22.49 135 VAL A CA 1
ATOM 773 C C . VAL A 1 88 ? -5.837 -37.886 -17.467 1.00 23.42 135 VAL A C 1
ATOM 774 O O . VAL A 1 88 ? -5.551 -38.937 -16.901 1.00 22.37 135 VAL A O 1
ATOM 778 N N . VAL A 1 89 ? -5.502 -37.619 -18.732 1.00 22.56 136 VAL A N 1
ATOM 779 C CA . VAL A 1 89 ? -4.735 -38.538 -19.563 1.00 23.05 136 VAL A CA 1
ATOM 780 C C . VAL A 1 89 ? -3.310 -37.990 -19.616 1.00 22.79 136 VAL A C 1
ATOM 781 O O . VAL A 1 89 ? -3.107 -36.817 -19.941 1.00 23.37 136 VAL A O 1
ATOM 785 N N . LEU A 1 90 ? -2.336 -38.825 -19.267 1.00 21.92 137 LEU A N 1
ATOM 786 C CA . LEU A 1 90 ? -0.933 -38.415 -19.178 1.00 22.27 137 LEU A CA 1
ATOM 787 C C . LEU A 1 90 ? -0.028 -39.416 -19.890 1.00 22.85 137 LEU A C 1
ATOM 788 O O . LEU A 1 90 ? -0.483 -40.468 -20.344 1.00 22.42 137 LEU A O 1
ATOM 793 N N . ASP A 1 91 ? 1.258 -39.072 -19.989 1.00 21.16 138 ASP A N 1
ATOM 794 C CA . ASP A 1 91 ? 2.281 -40.024 -20.447 1.00 22.73 138 ASP A CA 1
ATOM 795 C C . ASP A 1 91 ? 2.161 -41.306 -19.639 1.00 21.66 138 ASP A C 1
ATOM 796 O O . ASP A 1 91 ? 2.002 -41.234 -18.420 1.00 21.59 138 ASP A O 1
ATOM 801 N N . LEU A 1 92 ? 2.263 -42.471 -20.279 1.00 20.48 139 LEU A N 1
ATOM 802 C CA . LEU A 1 92 ? 2.292 -43.730 -19.536 1.00 20.76 139 LEU A CA 1
ATOM 803 C C . LEU A 1 92 ? 3.681 -43.928 -18.942 1.00 20.35 139 LEU A C 1
ATOM 804 O O . LEU A 1 92 ? 4.676 -43.960 -19.690 1.00 22.09 139 LEU A O 1
ATOM 809 N N . MET A 1 93 ? 3.743 -44.078 -17.621 1.00 21.33 140 MET A N 1
ATOM 810 C CA . MET A 1 93 ? 5.000 -44.375 -16.924 1.00 21.30 140 MET A CA 1
ATOM 811 C C . MET A 1 93 ? 4.775 -45.661 -16.142 1.00 24.38 140 MET A C 1
ATOM 812 O O . MET A 1 93 ? 3.932 -45.709 -15.240 1.00 23.17 140 MET A O 1
ATOM 817 N N . GLU A 1 94 ? 5.485 -46.721 -16.529 1.00 23.13 141 GLU A N 1
ATOM 818 C CA . GLU A 1 94 ? 5.220 -48.053 -15.994 1.00 22.69 141 GLU A CA 1
ATOM 819 C C . GLU A 1 94 ? 5.623 -48.238 -14.527 1.00 22.73 141 GLU A C 1
ATOM 820 O O . GLU A 1 94 ? 5.042 -49.088 -13.837 1.00 24.09 141 GLU A O 1
ATOM 826 N N A SER A 1 95 ? 6.589 -47.455 -14.057 0.50 22.39 142 SER A N 1
ATOM 827 N N B SER A 1 95 ? 6.621 -47.471 -14.080 0.50 22.80 142 SER A N 1
ATOM 828 C CA A SER A 1 95 ? 7.120 -47.626 -12.715 0.50 23.02 142 SER A CA 1
ATOM 829 C CA B SER A 1 95 ? 7.192 -47.604 -12.740 0.50 23.79 142 SER A CA 1
ATOM 830 C C A SER A 1 95 ? 7.490 -46.286 -12.098 0.50 24.05 142 SER A C 1
ATOM 831 C C B SER A 1 95 ? 7.424 -46.259 -12.082 0.50 24.54 142 SER A C 1
ATOM 832 O O A SER A 1 95 ? 7.479 -45.251 -12.760 0.50 22.21 142 SER A O 1
ATOM 833 O O B SER A 1 95 ? 7.278 -45.207 -12.699 0.50 22.58 142 SER A O 1
ATOM 838 N N . ASP A 1 96 ? 7.785 -46.316 -10.806 1.00 28.53 143 ASP A N 1
ATOM 839 C CA . ASP A 1 96 ? 8.346 -45.160 -10.103 1.00 27.28 143 ASP A CA 1
ATOM 840 C C . ASP A 1 96 ? 9.754 -45.530 -9.631 1.00 28.58 143 ASP A C 1
ATOM 841 O O . ASP A 1 96 ? 10.148 -46.700 -9.657 1.00 26.91 143 ASP A O 1
ATOM 846 N N . LEU A 1 97 ? 10.521 -44.528 -9.219 1.00 25.34 144 LEU A N 1
ATOM 847 C CA . LEU A 1 97 ? 11.914 -44.741 -8.820 1.00 25.44 144 LEU A CA 1
ATOM 848 C C . LEU A 1 97 ? 12.015 -45.511 -7.503 1.00 24.96 144 LEU A C 1
ATOM 849 O O . LEU A 1 97 ? 13.005 -46.219 -7.282 1.00 25.88 144 LEU A O 1
ATOM 854 N N . HIS A 1 98 ? 11.008 -45.385 -6.636 1.00 23.01 145 HIS A N 1
ATOM 855 C CA . HIS A 1 98 ? 10.979 -46.187 -5.407 1.00 23.37 145 HIS A CA 1
ATOM 856 C C . HIS A 1 98 ? 11.024 -47.675 -5.690 1.00 23.57 145 HIS A C 1
ATOM 857 O O . HIS A 1 98 ? 11.840 -48.388 -5.107 1.00 23.56 145 HIS A O 1
ATOM 864 N N A GLN A 1 99 ? 10.113 -48.122 -6.564 0.50 23.34 146 GLN A N 1
ATOM 865 N N B GLN A 1 99 ? 10.148 -48.175 -6.561 0.50 23.44 146 GLN A N 1
ATOM 866 C CA A GLN A 1 99 ? 10.045 -49.509 -7.024 0.50 24.60 146 GLN A CA 1
ATOM 867 C CA B GLN A 1 99 ? 10.130 -49.614 -6.814 0.50 24.92 146 GLN A CA 1
ATOM 868 C C A GLN A 1 99 ? 11.397 -50.000 -7.499 0.50 24.04 146 GLN A C 1
ATOM 869 C C B GLN A 1 99 ? 11.325 -50.095 -7.652 0.50 25.05 146 GLN A C 1
ATOM 870 O O A GLN A 1 99 ? 11.846 -51.065 -7.098 0.50 25.05 146 GLN A O 1
ATOM 871 O O B GLN A 1 99 ? 11.578 -51.295 -7.677 0.50 28.67 146 GLN A O 1
ATOM 882 N N . ILE A 1 100 ? 12.039 -49.185 -8.327 1.00 24.30 147 ILE A N 1
ATOM 883 C CA . ILE A 1 100 ? 13.321 -49.528 -8.963 1.00 25.20 147 ILE A CA 1
ATOM 884 C C . ILE A 1 100 ? 14.430 -49.671 -7.906 1.00 23.31 147 ILE A C 1
ATOM 885 O O . ILE A 1 100 ? 15.089 -50.702 -7.847 1.00 26.45 147 ILE A O 1
ATOM 890 N N . ILE A 1 101 ? 14.584 -48.652 -7.060 1.00 23.16 148 ILE A N 1
ATOM 891 C CA . ILE A 1 101 ? 15.614 -48.673 -6.012 1.00 24.92 148 ILE A CA 1
ATOM 892 C C . ILE A 1 101 ? 15.430 -49.885 -5.098 1.00 25.34 148 ILE A C 1
ATOM 893 O O . ILE A 1 101 ? 16.388 -50.629 -4.836 1.00 26.32 148 ILE A O 1
ATOM 898 N N . HIS A 1 102 ? 14.192 -50.102 -4.648 1.00 25.43 149 HIS A N 1
ATOM 899 C CA . HIS A 1 102 ? 13.889 -51.133 -3.656 1.00 27.25 149 HIS A CA 1
ATOM 900 C C . HIS A 1 102 ? 13.346 -52.403 -4.306 1.00 31.73 149 HIS A C 1
ATOM 901 O O . HIS A 1 102 ? 12.234 -52.859 -4.021 1.00 37.67 149 HIS A O 1
ATOM 908 N N . SER A 1 103 ? 14.168 -52.967 -5.185 1.00 32.09 150 SER A N 1
ATOM 909 C CA . SER A 1 103 ? 13.866 -54.209 -5.894 1.00 32.37 150 SER A CA 1
ATOM 910 C C . SER A 1 103 ? 15.158 -54.934 -6.222 1.00 34.23 150 SER A C 1
ATOM 911 O O . SER A 1 103 ? 16.248 -54.452 -5.918 1.00 34.82 150 SER A O 1
ATOM 914 N N . SER A 1 104 ? 15.010 -56.085 -6.867 1.00 33.75 151 SER A N 1
ATOM 915 C CA . SER A 1 104 ? 16.138 -56.853 -7.378 1.00 36.46 151 SER A CA 1
ATOM 916 C C . SER A 1 104 ? 16.642 -56.392 -8.756 1.00 35.38 151 SER A C 1
ATOM 917 O O . SER A 1 104 ? 17.560 -57.018 -9.300 1.00 37.62 151 SER A O 1
ATOM 920 N N . GLN A 1 105 ? 16.050 -55.334 -9.324 1.00 32.07 152 GLN A N 1
ATOM 921 C CA . GLN A 1 105 ? 16.548 -54.723 -10.562 1.00 31.89 152 GLN A CA 1
ATOM 922 C C . GLN A 1 105 ? 17.968 -54.183 -10.391 1.00 31.86 152 GLN A C 1
ATOM 923 O O . GLN A 1 105 ? 18.342 -53.772 -9.280 1.00 29.38 152 GLN A O 1
ATOM 929 N N . PRO A 1 106 ? 18.752 -54.151 -11.489 1.00 31.16 153 PRO A N 1
ATOM 930 C CA . PRO A 1 106 ? 20.050 -53.485 -11.424 1.00 31.51 153 PRO A CA 1
ATOM 931 C C . PRO A 1 106 ? 19.940 -52.000 -11.099 1.00 29.99 153 PRO A C 1
ATOM 932 O O . PRO A 1 106 ? 19.012 -51.338 -11.558 1.00 28.54 153 PRO A O 1
ATOM 936 N N . LEU A 1 107 ? 20.871 -51.489 -10.295 1.00 29.90 154 LEU A N 1
ATOM 937 C CA . LEU A 1 107 ? 20.999 -50.040 -10.093 1.00 28.61 154 LEU A CA 1
ATOM 938 C C . LEU A 1 107 ? 22.483 -49.736 -9.900 1.00 32.52 154 LEU A C 1
ATOM 939 O O . LEU A 1 107 ? 22.976 -49.570 -8.780 1.00 34.21 154 LEU A O 1
ATOM 944 N N . THR A 1 108 ? 23.190 -49.729 -11.025 1.00 31.47 155 THR A N 1
ATOM 945 C CA . THR A 1 108 ? 24.625 -49.447 -11.068 1.00 31.99 155 THR A CA 1
ATOM 946 C C . THR A 1 108 ? 24.859 -47.951 -10.873 1.00 29.55 155 THR A C 1
ATOM 947 O O . THR A 1 108 ? 23.916 -47.170 -10.921 1.00 28.39 155 THR A O 1
ATOM 951 N N . LEU A 1 109 ? 26.118 -47.553 -10.674 1.00 30.44 156 LEU A N 1
ATOM 952 C CA . LEU A 1 109 ? 26.471 -46.123 -10.628 1.00 29.94 156 LEU A CA 1
ATOM 953 C C . LEU A 1 109 ? 25.988 -45.376 -11.875 1.00 27.75 156 LEU A C 1
ATOM 954 O O . LEU A 1 109 ? 25.599 -44.216 -11.787 1.00 28.80 156 LEU A O 1
ATOM 959 N N . GLU A 1 110 ? 26.026 -46.035 -13.029 1.00 29.53 157 GLU A N 1
ATOM 960 C CA . GLU A 1 110 ? 25.575 -45.414 -14.272 1.00 29.80 157 GLU A CA 1
ATOM 961 C C . GLU A 1 110 ? 24.053 -45.192 -14.284 1.00 28.55 157 GLU A C 1
ATOM 962 O O . GLU A 1 110 ? 23.587 -44.178 -14.806 1.00 28.37 157 GLU A O 1
ATOM 968 N N . HIS A 1 111 ? 23.284 -46.092 -13.662 1.00 28.43 158 HIS A N 1
ATOM 969 C CA . HIS A 1 111 ? 21.843 -45.843 -13.462 1.00 25.90 158 HIS A CA 1
ATOM 970 C C . HIS A 1 111 ? 21.614 -44.602 -12.601 1.00 23.67 158 HIS A C 1
ATOM 971 O O . HIS A 1 111 ? 20.788 -43.757 -12.932 1.00 24.02 158 HIS A O 1
ATOM 978 N N . VAL A 1 112 ? 22.348 -44.523 -11.487 1.00 24.16 159 VAL A N 1
ATOM 979 C CA . VAL A 1 112 ? 22.264 -43.381 -10.567 1.00 23.98 159 VAL A CA 1
ATOM 980 C C . VAL A 1 112 ? 22.582 -42.063 -11.287 1.00 24.35 159 VAL A C 1
ATOM 981 O O . VAL A 1 112 ? 21.829 -41.094 -11.174 1.00 23.99 159 VAL A O 1
ATOM 985 N N . ARG A 1 113 ? 23.684 -42.052 -12.034 1.00 26.35 160 ARG A N 1
ATOM 986 C CA . ARG A 1 113 ? 24.103 -40.870 -12.802 1.00 25.59 160 ARG A CA 1
ATOM 987 C C . ARG A 1 113 ? 23.028 -40.413 -13.786 1.00 24.67 160 ARG A C 1
ATOM 988 O O . ARG A 1 113 ? 22.714 -39.220 -13.860 1.00 24.53 160 ARG A O 1
ATOM 996 N N . TYR A 1 114 ? 22.444 -41.360 -14.518 1.00 24.29 161 TYR A N 1
ATOM 997 C CA . TYR A 1 114 ? 21.456 -41.020 -15.552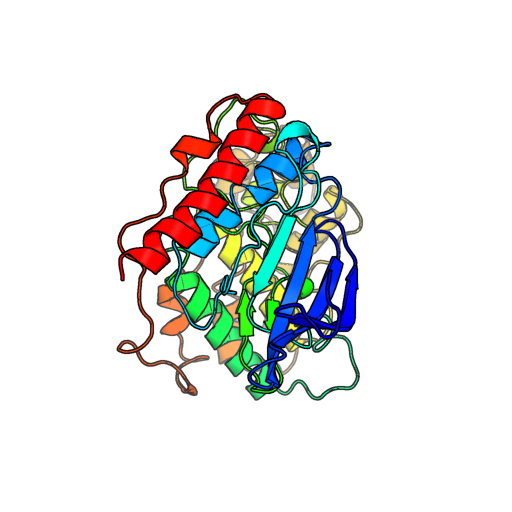 1.00 22.27 161 TYR A CA 1
ATOM 998 C C . TYR A 1 114 ? 20.121 -40.543 -14.963 1.00 24.41 161 TYR A C 1
ATOM 999 O O . TYR A 1 114 ? 19.546 -39.562 -15.433 1.00 23.40 161 TYR A O 1
ATOM 1008 N N . PHE A 1 115 ? 19.639 -41.222 -13.924 1.00 22.78 162 PHE A N 1
ATOM 1009 C CA . PHE A 1 115 ? 18.417 -40.790 -13.248 1.00 22.47 162 PHE A CA 1
ATOM 1010 C C . PHE A 1 115 ? 18.593 -39.434 -12.570 1.00 22.60 162 PHE A C 1
ATOM 1011 O O . PHE A 1 115 ? 17.708 -38.573 -12.679 1.00 21.37 162 PHE A O 1
ATOM 1019 N N . LEU A 1 116 ? 19.730 -39.225 -11.900 1.00 22.95 163 LEU A N 1
ATOM 1020 C CA . LEU A 1 116 ? 19.993 -37.933 -11.254 1.00 22.81 163 LEU A CA 1
ATOM 1021 C C . LEU A 1 116 ? 20.056 -36.815 -12.298 1.00 22.62 163 LEU A C 1
ATOM 1022 O O . LEU A 1 116 ? 19.495 -35.748 -12.087 1.00 22.16 163 LEU A O 1
ATOM 1027 N N . TYR A 1 117 ? 20.718 -37.079 -13.427 1.00 22.72 164 TYR A N 1
ATOM 1028 C CA . TYR A 1 117 ? 20.783 -36.113 -14.518 1.00 22.61 164 TYR A CA 1
ATOM 1029 C C . TYR A 1 117 ? 19.386 -35.649 -14.949 1.00 22.61 164 TYR A C 1
ATOM 1030 O O . TYR A 1 117 ? 19.116 -34.450 -15.023 1.00 22.39 164 TYR A O 1
ATOM 1039 N N . GLN A 1 118 ? 18.508 -36.616 -15.219 1.00 21.79 165 GLN A N 1
ATOM 1040 C CA . GLN A 1 118 ? 17.160 -36.324 -15.705 1.00 21.76 165 GLN A CA 1
ATOM 1041 C C . GLN A 1 118 ? 16.338 -35.544 -14.677 1.00 22.05 165 GLN A C 1
ATOM 1042 O O . GLN A 1 118 ? 15.655 -34.588 -15.020 1.00 21.54 165 GLN A O 1
ATOM 1048 N N . LEU A 1 119 ? 16.424 -35.959 -13.414 1.00 22.18 166 LEU A N 1
ATOM 1049 C CA . LEU A 1 119 ? 15.780 -35.245 -12.313 1.00 21.21 166 LEU A CA 1
ATOM 1050 C C . LEU A 1 119 ? 16.206 -33.777 -12.265 1.00 21.83 166 LEU A C 1
ATOM 1051 O O . LEU A 1 119 ? 15.363 -32.891 -12.219 1.00 21.84 166 LEU A O 1
ATOM 1056 N N . LEU A 1 120 ? 17.512 -33.538 -12.289 1.00 22.59 167 LEU A N 1
ATOM 1057 C CA . LEU A 1 120 ? 18.053 -32.168 -12.240 1.00 21.52 167 LEU A CA 1
ATOM 1058 C C . LEU A 1 120 ? 17.718 -31.334 -13.480 1.00 22.60 167 LEU A C 1
ATOM 1059 O O . LEU A 1 120 ? 17.494 -30.119 -13.379 1.00 23.92 167 LEU A O 1
ATOM 1064 N N . ARG A 1 121 ? 17.672 -31.981 -14.641 1.00 23.11 168 ARG A N 1
ATOM 1065 C CA . ARG A 1 121 ? 17.274 -31.308 -15.885 1.00 22.34 168 ARG A CA 1
ATOM 1066 C C . ARG A 1 121 ? 15.837 -30.783 -15.777 1.00 21.66 168 ARG A C 1
ATOM 1067 O O . ARG A 1 121 ? 15.561 -29.634 -16.130 1.00 22.93 168 ARG A O 1
ATOM 1075 N N . GLY A 1 122 ? 14.931 -31.632 -15.291 1.00 22.47 169 GLY A N 1
ATOM 1076 C CA . GLY A 1 122 ? 13.551 -31.217 -15.004 1.00 21.72 169 GLY A CA 1
ATOM 1077 C C . GLY A 1 122 ? 13.465 -30.095 -13.981 1.00 20.39 169 GLY A C 1
ATOM 1078 O O . GLY A 1 122 ? 12.711 -29.134 -14.161 1.00 21.77 169 GLY A O 1
ATOM 1079 N N . LEU A 1 123 ? 14.254 -30.214 -12.916 1.00 22.87 170 LEU A N 1
ATOM 1080 C CA . LEU A 1 123 ? 14.280 -29.190 -11.860 1.00 23.33 170 LEU A CA 1
ATOM 1081 C C . LEU A 1 123 ? 14.785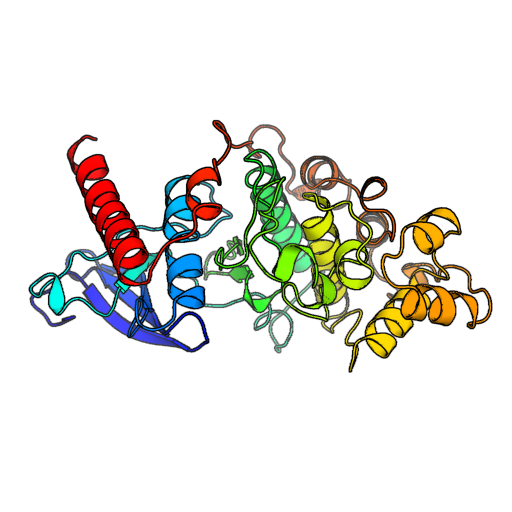 -27.826 -12.313 1.00 23.63 170 LEU A C 1
ATOM 1082 O O . LEU A 1 123 ? 14.220 -26.813 -11.915 1.00 24.50 170 LEU A O 1
ATOM 1087 N N . LYS A 1 124 ? 15.818 -27.787 -13.153 1.00 25.02 171 LYS A N 1
ATOM 1088 C CA . LYS A 1 124 ? 16.322 -26.513 -13.681 1.00 24.30 171 LYS A CA 1
ATOM 1089 C C . LYS A 1 124 ? 15.178 -25.743 -14.355 1.00 24.99 171 LYS A C 1
ATOM 1090 O O . LYS A 1 124 ? 14.972 -24.561 -14.104 1.00 25.10 171 LYS A O 1
ATOM 1096 N N . TYR A 1 125 ? 14.435 -26.449 -15.202 1.00 25.28 172 TYR A N 1
ATOM 1097 C CA . TYR A 1 125 ? 13.285 -25.890 -15.902 1.00 25.47 172 TYR A CA 1
ATOM 1098 C C . TYR A 1 125 ? 12.196 -25.435 -14.915 1.00 25.69 172 TYR A C 1
ATOM 1099 O O . TYR A 1 125 ? 11.757 -24.284 -14.970 1.00 27.93 172 TYR A O 1
ATOM 1108 N N A MET A 1 126 ? 11.775 -26.329 -14.016 0.50 25.09 173 MET A N 1
ATOM 1109 N N B MET A 1 126 ? 11.792 -26.343 -14.026 0.50 25.63 173 MET A N 1
ATOM 1110 C CA A MET A 1 126 ? 10.714 -26.010 -13.050 0.50 24.64 173 MET A CA 1
ATOM 1111 C CA B MET A 1 126 ? 10.758 -26.086 -13.023 0.50 25.69 173 MET A CA 1
ATOM 1112 C C A MET A 1 126 ? 11.089 -24.829 -12.155 0.50 25.54 173 MET A C 1
ATOM 1113 C C B MET A 1 126 ? 11.089 -24.870 -12.149 0.50 26.20 173 MET A C 1
ATOM 1114 O O A MET A 1 126 ? 10.284 -23.913 -11.959 0.50 25.77 173 MET A O 1
ATOM 1115 O O B MET A 1 126 ? 10.259 -23.975 -11.966 0.50 26.42 173 MET A O 1
ATOM 1124 N N . HIS A 1 127 ? 12.309 -24.859 -11.623 1.00 25.54 174 HIS A N 1
ATOM 1125 C CA . HIS A 1 127 ? 12.800 -23.783 -10.745 1.00 26.28 174 HIS A CA 1
ATOM 1126 C C . HIS A 1 127 ? 12.938 -22.419 -11.432 1.00 27.05 174 HIS A C 1
ATOM 1127 O O . HIS A 1 127 ? 12.694 -21.386 -10.811 1.00 29.76 174 HIS A O 1
ATOM 1134 N N . SER A 1 128 ? 13.290 -22.412 -12.718 1.00 28.09 175 SER A N 1
ATOM 1135 C CA . SER A 1 128 ? 13.336 -21.172 -13.495 1.00 28.44 175 SER A CA 1
ATOM 1136 C C . SER A 1 128 ? 11.942 -20.543 -13.674 1.00 29.54 175 SER A C 1
ATOM 1137 O O . SER A 1 128 ? 11.826 -19.327 -13.842 1.00 31.66 175 SER A O 1
ATOM 1140 N N . ALA A 1 129 ? 10.896 -21.380 -13.610 1.00 29.33 176 ALA A N 1
ATOM 1141 C CA . ALA A 1 129 ? 9.499 -20.915 -13.600 1.00 30.18 176 ALA A CA 1
ATOM 1142 C C . ALA A 1 129 ? 8.979 -20.433 -12.229 1.00 30.61 176 ALA A C 1
ATOM 1143 O O . ALA A 1 129 ? 7.807 -20.051 -12.124 1.00 31.42 176 ALA A O 1
ATOM 1145 N N A GLN A 1 130 ? 9.850 -20.450 -11.215 0.50 30.70 177 GLN A N 1
ATOM 1146 N N B GLN A 1 130 ? 9.849 -20.437 -11.214 0.50 31.11 177 GLN A N 1
ATOM 1147 C CA A GLN A 1 130 ? 9.538 -20.056 -9.833 0.50 31.58 177 GLN A CA 1
ATOM 1148 C CA B GLN A 1 130 ? 9.526 -20.034 -9.838 0.50 32.21 177 GLN A CA 1
ATOM 1149 C C A GLN A 1 130 ? 8.515 -20.977 -9.175 0.50 30.92 177 GLN A C 1
ATOM 1150 C C B GLN A 1 130 ? 8.517 -20.975 -9.172 0.50 31.24 177 GLN A C 1
ATOM 1151 O O A GLN A 1 130 ? 7.657 -20.526 -8.418 0.50 31.79 177 GLN A O 1
ATOM 1152 O O B GLN A 1 130 ? 7.666 -20.532 -8.402 0.50 31.97 177 GLN A O 1
ATOM 1163 N N . VAL A 1 131 ? 8.637 -22.268 -9.472 1.00 28.48 178 VAL A N 1
ATOM 1164 C CA . VAL A 1 131 ? 7.798 -23.319 -8.884 1.00 26.88 178 VAL A CA 1
ATOM 1165 C C . VAL A 1 131 ? 8.705 -24.208 -8.026 1.00 26.60 178 VAL A C 1
ATOM 1166 O O . VAL A 1 131 ? 9.736 -24.684 -8.493 1.00 26.56 178 VAL A O 1
ATOM 1170 N N . ILE A 1 132 ? 8.322 -24.409 -6.765 1.00 26.55 179 ILE A N 1
ATOM 1171 C CA . ILE A 1 132 ? 9.002 -25.333 -5.856 1.00 26.04 179 ILE A CA 1
ATOM 1172 C C . ILE A 1 132 ? 8.093 -26.551 -5.708 1.00 24.26 179 ILE A C 1
ATOM 1173 O O . ILE A 1 132 ? 6.923 -26.395 -5.376 1.00 24.96 179 ILE A O 1
ATOM 1178 N N . HIS A 1 133 ? 8.612 -27.752 -5.958 1.00 24.38 180 HIS A N 1
ATOM 1179 C CA . HIS A 1 133 ? 7.783 -28.974 -5.919 1.00 23.85 180 HIS A CA 1
ATOM 1180 C C . HIS A 1 133 ? 7.325 -29.296 -4.497 1.00 24.98 180 HIS A C 1
ATOM 1181 O O . HIS A 1 133 ? 6.139 -29.552 -4.262 1.00 24.25 180 HIS A O 1
ATOM 1188 N N . ARG A 1 134 ? 8.295 -29.299 -3.583 1.00 25.93 181 ARG A N 1
ATOM 1189 C CA . ARG A 1 134 ? 8.108 -29.496 -2.130 1.00 26.64 181 ARG A CA 1
ATOM 1190 C C . ARG A 1 134 ? 7.777 -30.902 -1.653 1.00 27.91 181 ARG A C 1
ATOM 1191 O O . ARG A 1 134 ? 7.678 -31.115 -0.451 1.00 30.39 181 ARG A O 1
ATOM 1199 N N . ASP A 1 135 ? 7.616 -31.865 -2.556 1.00 24.96 182 ASP A N 1
ATOM 1200 C CA . ASP A 1 135 ? 7.429 -33.258 -2.138 1.00 25.17 182 ASP A CA 1
ATOM 1201 C C . ASP A 1 135 ? 8.176 -34.237 -3.047 1.00 23.15 182 ASP A C 1
ATOM 1202 O O . ASP A 1 135 ? 7.646 -35.299 -3.418 1.00 25.31 182 ASP A O 1
ATOM 1207 N N . LEU A 1 136 ? 9.424 -33.906 -3.373 1.00 22.32 183 LEU A N 1
ATOM 1208 C CA . LEU A 1 136 ? 10.253 -34.800 -4.181 1.00 21.78 183 LEU A CA 1
ATOM 1209 C C . LEU A 1 136 ? 10.695 -36.001 -3.347 1.00 22.52 183 LEU A C 1
ATOM 1210 O O . LEU A 1 136 ? 11.200 -35.855 -2.226 1.00 24.45 183 LEU A O 1
ATOM 1215 N N . LYS A 1 137 ? 10.449 -37.187 -3.891 1.00 21.21 184 LYS A N 1
ATOM 1216 C CA . LYS A 1 137 ? 10.850 -38.441 -3.283 1.00 21.05 184 LYS A CA 1
ATOM 1217 C C . LYS A 1 137 ? 10.770 -39.491 -4.383 1.00 22.14 184 LYS A C 1
ATOM 1218 O O . LYS A 1 137 ? 10.151 -39.225 -5.413 1.00 22.16 184 LYS A O 1
ATOM 1224 N N . PRO A 1 138 ? 11.384 -40.672 -4.183 1.00 23.39 185 PRO A N 1
ATOM 1225 C CA . PRO A 1 138 ? 11.441 -41.627 -5.310 1.00 23.73 185 PRO A CA 1
ATOM 1226 C C . PRO A 1 138 ? 10.080 -42.058 -5.876 1.00 24.47 185 PRO A C 1
ATOM 1227 O O . PRO A 1 138 ? 9.963 -42.257 -7.079 1.00 26.84 185 PRO A O 1
ATOM 1231 N N . SER A 1 139 ? 9.058 -42.161 -5.035 1.00 24.25 186 SER A N 1
ATOM 1232 C CA . SER A 1 139 ? 7.718 -42.545 -5.522 1.00 25.32 186 SER A CA 1
ATOM 1233 C C . SER A 1 139 ? 7.031 -41.497 -6.406 1.00 26.84 186 SER A C 1
ATOM 1234 O O . SER A 1 139 ? 6.072 -41.829 -7.102 1.00 30.38 186 SER A O 1
ATOM 1237 N N . ASN A 1 140 ? 7.494 -40.248 -6.361 1.00 23.25 187 ASN A N 1
ATOM 1238 C CA . ASN A 1 140 ? 6.992 -39.199 -7.266 1.00 23.26 187 ASN A CA 1
ATOM 1239 C C . ASN A 1 140 ? 7.823 -38.997 -8.516 1.00 23.32 187 ASN A C 1
ATOM 1240 O O . ASN A 1 140 ? 7.512 -38.119 -9.322 1.00 25.27 187 ASN A O 1
ATOM 1245 N N . LEU A 1 141 ? 8.861 -39.809 -8.685 1.00 21.58 188 LEU A N 1
ATOM 1246 C CA . LEU A 1 141 ? 9.705 -39.779 -9.869 1.00 22.76 188 LEU A CA 1
ATOM 1247 C C . LEU A 1 141 ? 9.380 -41.014 -10.694 1.00 24.59 188 LEU A C 1
ATOM 1248 O O . LEU A 1 141 ? 9.735 -42.132 -10.328 1.00 28.84 188 LEU A O 1
ATOM 1253 N N . LEU A 1 142 ? 8.716 -40.792 -11.816 1.00 21.00 189 LEU A N 1
ATOM 1254 C CA . LEU A 1 142 ? 8.201 -41.867 -12.636 1.00 19.41 189 LEU A CA 1
ATOM 1255 C C . LEU A 1 142 ? 9.248 -42.265 -13.667 1.00 19.81 189 LEU A C 1
ATOM 1256 O O . LEU A 1 142 ? 9.976 -41.412 -14.152 1.00 20.47 189 LEU A O 1
ATOM 1261 N N . VAL A 1 143 ? 9.330 -43.559 -13.971 1.00 19.04 190 VAL A N 1
ATOM 1262 C CA . VAL A 1 143 ? 10.294 -44.071 -14.961 1.00 19.55 190 VAL A CA 1
ATOM 1263 C C . VAL A 1 143 ? 9.575 -45.013 -15.911 1.00 21.58 190 VAL A C 1
ATOM 1264 O O . VAL A 1 143 ? 8.885 -45.931 -15.462 1.00 23.72 190 VAL A O 1
ATOM 1268 N N . ASN A 1 144 ? 9.726 -44.782 -17.222 1.00 22.03 191 ASN A N 1
ATOM 1269 C CA . ASN A 1 144 ? 9.072 -45.611 -18.237 1.00 22.19 191 ASN A CA 1
ATOM 1270 C C . ASN A 1 144 ? 10.000 -46.668 -18.840 1.00 25.17 191 ASN A C 1
ATOM 1271 O O . ASN A 1 144 ? 11.165 -46.786 -18.446 1.00 23.72 191 ASN A O 1
ATOM 1276 N N . GLU A 1 145 ? 9.456 -47.430 -19.780 1.00 22.90 192 GLU A N 1
ATOM 1277 C CA . GLU A 1 145 ? 10.204 -48.490 -20.477 1.00 25.98 192 GLU A CA 1
ATOM 1278 C C . GLU A 1 145 ? 11.337 -47.993 -21.387 1.00 29.58 192 GLU A C 1
ATOM 1279 O O . GLU A 1 145 ? 12.194 -48.793 -21.780 1.00 29.08 192 GLU A O 1
ATOM 1285 N N . ASN A 1 146 ? 11.338 -46.704 -21.723 1.00 31.09 193 ASN A N 1
ATOM 1286 C CA . ASN A 1 146 ? 12.477 -46.065 -22.409 1.00 33.54 193 ASN A CA 1
ATOM 1287 C C . ASN A 1 146 ? 13.555 -45.528 -21.451 1.00 31.83 193 ASN A C 1
ATOM 1288 O O . ASN A 1 146 ? 14.474 -44.828 -21.887 1.00 31.82 193 ASN A O 1
ATOM 1293 N N . CYS A 1 147 ? 13.455 -45.864 -20.161 1.00 28.42 194 CYS A N 1
ATOM 1294 C CA . CYS A 1 147 ? 14.332 -45.324 -19.110 1.00 29.33 194 CYS A CA 1
ATOM 1295 C C . CYS A 1 147 ? 14.278 -43.786 -18.955 1.00 27.86 194 CYS A C 1
ATOM 1296 O O . CYS A 1 147 ? 15.243 -43.184 -18.467 1.00 29.27 194 CYS A O 1
ATOM 1299 N N A GLU A 1 148 ? 13.152 -43.178 -19.335 0.50 25.13 195 GLU A N 1
ATOM 1300 N N B GLU A 1 148 ? 13.165 -43.171 -19.360 0.50 25.63 195 GLU A N 1
ATOM 1301 C CA A GLU A 1 148 ? 12.933 -41.738 -19.207 0.50 23.60 195 GLU A CA 1
ATOM 1302 C CA B GLU A 1 148 ? 12.956 -41.740 -19.186 0.50 24.59 195 GLU A CA 1
ATOM 1303 C C A GLU A 1 148 ? 12.331 -41.470 -17.831 0.50 21.30 195 GLU A C 1
ATOM 1304 C C B GLU A 1 148 ? 12.407 -41.537 -17.784 0.50 21.21 195 GLU A C 1
ATOM 1305 O O A GLU A 1 148 ? 11.368 -42.129 -17.459 0.50 22.40 195 GLU A O 1
ATOM 1306 O O B GLU A 1 148 ? 11.589 -42.327 -17.332 0.50 20.22 195 GLU A O 1
ATOM 1317 N N . LEU A 1 149 ? 12.900 -40.510 -17.099 1.00 20.05 196 LEU A N 1
ATOM 1318 C CA . LEU A 1 149 ? 12.423 -40.125 -15.765 1.00 20.70 196 LEU A CA 1
ATOM 1319 C C . LEU A 1 149 ? 11.634 -38.825 -15.882 1.00 21.16 196 LEU A C 1
ATOM 1320 O O . LEU A 1 149 ? 12.092 -37.857 -16.496 1.00 21.05 196 LEU A O 1
ATOM 1325 N N . LYS A 1 150 ? 10.449 -38.803 -15.278 1.00 21.33 197 LYS A N 1
ATOM 1326 C CA . LYS A 1 150 ? 9.610 -37.609 -15.255 1.00 20.83 197 LYS A CA 1
ATOM 1327 C C . LYS A 1 150 ? 9.141 -37.336 -13.838 1.00 21.20 197 LYS A C 1
ATOM 1328 O O . LYS A 1 150 ? 8.755 -38.251 -13.116 1.00 21.37 197 LYS A O 1
ATOM 1334 N N . ILE A 1 151 ? 9.180 -36.066 -13.461 1.00 20.44 198 ILE A N 1
ATOM 1335 C CA . ILE A 1 151 ? 8.694 -35.612 -12.151 1.00 21.65 198 ILE A CA 1
ATOM 1336 C C . ILE A 1 151 ? 7.162 -35.543 -12.186 1.00 20.59 198 ILE A C 1
ATOM 1337 O O . ILE A 1 151 ? 6.586 -34.962 -13.105 1.00 21.04 198 ILE A O 1
ATOM 1342 N N . GLY A 1 152 ? 6.515 -36.134 -11.175 1.00 19.99 199 GLY A N 1
ATOM 1343 C CA . GLY A 1 152 ? 5.064 -36.133 -11.026 1.00 20.71 199 GLY A CA 1
ATOM 1344 C C . GLY A 1 152 ? 4.607 -35.604 -9.675 1.00 21.20 199 GLY A C 1
ATOM 1345 O O . GLY A 1 152 ? 5.428 -35.293 -8.809 1.00 21.90 199 GLY A O 1
ATOM 1346 N N . ASP A 1 153 ? 3.290 -35.516 -9.535 1.00 21.87 200 ASP A N 1
ATOM 1347 C CA . ASP A 1 153 ? 2.567 -35.032 -8.358 1.00 24.00 200 ASP A CA 1
ATOM 1348 C C . ASP A 1 153 ? 2.906 -33.596 -7.963 1.00 24.45 200 ASP A C 1
ATOM 1349 O O . ASP A 1 153 ? 3.758 -33.357 -7.104 1.00 24.57 200 ASP A O 1
ATOM 1354 N N . PHE A 1 154 ? 2.178 -32.657 -8.565 1.00 26.76 201 PHE A N 1
ATOM 1355 C CA . PHE A 1 154 ? 2.379 -31.228 -8.322 1.00 25.96 201 PHE A CA 1
ATOM 1356 C C . PHE A 1 154 ? 1.339 -30.633 -7.364 1.00 28.13 201 PHE A C 1
ATOM 1357 O O . PHE A 1 154 ? 1.215 -29.418 -7.247 1.00 29.03 201 PHE A O 1
ATOM 1365 N N . GLY A 1 155 ? 0.619 -31.498 -6.646 1.00 30.62 202 GLY A N 1
ATOM 1366 C CA . GLY A 1 155 ? -0.375 -31.040 -5.680 1.00 30.42 202 GLY A CA 1
ATOM 1367 C C . GLY A 1 155 ? 0.152 -30.239 -4.497 1.00 31.12 202 GLY A C 1
ATOM 1368 O O . GLY A 1 155 ? -0.593 -29.423 -3.941 1.00 32.99 202 GLY A O 1
ATOM 1369 N N A MET A 1 156 ? 1.405 -30.474 -4.103 0.50 30.23 203 MET A N 1
ATOM 1370 N N B MET A 1 156 ? 1.411 -30.473 -4.121 0.50 29.52 203 MET A N 1
ATOM 1371 C CA A MET A 1 156 ? 2.037 -29.765 -2.981 0.50 31.32 203 MET A CA 1
ATOM 1372 C CA B MET A 1 156 ? 2.056 -29.805 -2.989 0.50 30.07 203 MET A CA 1
ATOM 1373 C C A MET A 1 156 ? 2.924 -28.590 -3.393 0.50 30.02 203 MET A C 1
ATOM 1374 C C B MET A 1 156 ? 2.904 -28.587 -3.390 0.50 29.35 203 MET A C 1
ATOM 1375 O O A MET A 1 156 ? 3.554 -27.965 -2.536 0.50 28.93 203 MET A O 1
ATOM 1376 O O B MET A 1 156 ? 3.478 -27.926 -2.522 0.50 28.25 203 MET A O 1
ATOM 1385 N N . ALA A 1 157 ? 2.974 -28.287 -4.690 1.00 27.42 204 ALA A N 1
ATOM 1386 C CA . ALA A 1 157 ? 3.838 -27.218 -5.205 1.00 28.55 204 ALA A CA 1
ATOM 1387 C C . ALA A 1 157 ? 3.405 -25.826 -4.741 1.00 25.91 204 ALA A C 1
ATOM 1388 O O . ALA A 1 157 ? 2.231 -25.585 -4.500 1.00 29.37 204 ALA A O 1
ATOM 1390 N N . ARG A 1 158 ? 4.378 -24.930 -4.589 1.00 28.72 205 ARG A N 1
ATOM 1391 C CA . ARG A 1 158 ? 4.117 -23.517 -4.285 1.00 29.96 205 ARG A CA 1
ATOM 1392 C C . ARG A 1 158 ? 5.143 -22.644 -4.990 1.00 31.92 205 ARG A C 1
ATOM 1393 O O . ARG A 1 158 ? 6.145 -23.141 -5.517 1.00 30.43 205 ARG A O 1
ATOM 1401 N N . GLY A 1 159 ? 4.886 -21.337 -4.979 1.00 35.80 206 GLY A N 1
ATOM 1402 C CA . GLY A 1 159 ? 5.829 -20.347 -5.490 1.00 38.75 206 GLY A CA 1
ATOM 1403 C C . GLY A 1 159 ? 6.768 -19.810 -4.424 1.00 41.32 206 GLY A C 1
ATOM 1404 O O . GLY A 1 159 ? 6.874 -20.367 -3.329 1.00 37.36 206 GLY A O 1
ATOM 1405 N N . LEU A 1 160 ? 7.438 -18.703 -4.742 1.00 45.46 207 LEU A N 1
ATOM 1406 C CA . LEU A 1 160 ? 8.385 -18.076 -3.811 1.00 50.49 207 LEU A CA 1
ATOM 1407 C C . LEU A 1 160 ? 7.708 -17.328 -2.653 1.00 55.29 207 LEU A C 1
ATOM 1408 O O . LEU A 1 160 ? 8.391 -16.914 -1.713 1.00 56.80 207 LEU A O 1
ATOM 1413 N N . CYS A 1 161 ? 6.386 -17.144 -2.728 1.00 59.53 208 CYS A N 1
ATOM 1414 C CA . CYS A 1 161 ? 5.589 -16.635 -1.604 1.00 64.91 208 CYS A CA 1
ATOM 1415 C C . CYS A 1 161 ? 4.305 -17.458 -1.410 1.00 65.75 208 CYS A C 1
ATOM 1416 O O . CYS A 1 161 ? 3.521 -17.620 -2.351 1.00 66.98 208 CYS A O 1
ATOM 1419 N N . THR A 1 162 ? 4.121 -17.988 -0.197 1.00 66.05 209 THR A N 1
ATOM 1420 C CA . THR A 1 162 ? 2.884 -18.673 0.207 1.00 66.14 209 THR A CA 1
ATOM 1421 C C . THR A 1 162 ? 2.024 -17.746 1.075 1.00 68.05 209 THR A C 1
ATOM 1422 O O . THR A 1 162 ? 2.552 -16.893 1.800 1.00 67.95 209 THR A O 1
ATOM 1426 N N . SER A 1 163 ? 0.705 -17.928 1.001 1.00 68.55 210 SER A N 1
ATOM 1427 C CA . SER A 1 163 ? -0.250 -17.075 1.719 1.00 70.94 210 SER A CA 1
ATOM 1428 C C . SER A 1 163 ? -0.261 -17.374 3.229 1.00 70.73 210 SER A C 1
ATOM 1429 O O . SER A 1 163 ? -0.209 -18.544 3.621 1.00 69.03 210 SER A O 1
ATOM 1432 N N . PRO A 1 164 ? -0.337 -16.321 4.080 1.00 72.58 211 PRO A N 1
ATOM 1433 C CA . PRO A 1 164 ? -0.573 -16.524 5.521 1.00 72.65 211 PRO A CA 1
ATOM 1434 C C . PRO A 1 164 ? -1.924 -17.155 5.911 1.00 72.52 211 PRO A C 1
ATOM 1435 O O . PRO A 1 164 ? -2.073 -17.581 7.057 1.00 72.76 211 PRO A O 1
ATOM 1439 N N . ALA A 1 165 ? -2.891 -17.195 4.990 1.00 72.18 212 ALA A N 1
ATOM 1440 C CA . ALA A 1 165 ? -4.207 -17.802 5.246 1.00 72.18 212 ALA A CA 1
ATOM 1441 C C . ALA A 1 165 ? -4.164 -19.321 5.480 1.00 69.15 212 ALA A C 1
ATOM 1442 O O . ALA A 1 165 ? -4.972 -19.845 6.252 1.00 70.18 212 ALA A O 1
ATOM 1444 N N . GLU A 1 166 ? -3.236 -20.017 4.819 1.00 65.41 213 GLU A N 1
ATOM 1445 C CA . GLU A 1 166 ? -3.123 -21.478 4.953 1.00 62.67 213 GLU A CA 1
ATOM 1446 C C . GLU A 1 166 ? -2.193 -21.889 6.109 1.00 60.75 213 GLU A C 1
ATOM 1447 O O . GLU A 1 166 ? -1.248 -21.170 6.454 1.00 60.86 213 GLU A O 1
ATOM 1453 N N . HIS A 1 167 ? -2.478 -23.052 6.695 1.00 58.33 214 HIS A N 1
ATOM 1454 C CA . HIS A 1 167 ? -1.783 -23.524 7.904 1.00 56.69 214 HIS A CA 1
ATOM 1455 C C . HIS A 1 167 ? -0.295 -23.875 7.695 1.00 53.62 214 HIS A C 1
ATOM 1456 O O . HIS A 1 167 ? 0.501 -23.777 8.633 1.00 52.61 214 HIS A O 1
ATOM 1463 N N . GLN A 1 168 ? 0.070 -24.277 6.477 1.00 51.58 215 GLN A N 1
ATOM 1464 C CA . GLN A 1 168 ? 1.463 -24.657 6.155 1.00 50.28 215 GLN A CA 1
ATOM 1465 C C . GLN A 1 168 ? 2.457 -23.478 6.086 1.00 50.76 215 GLN A C 1
ATOM 1466 O O . GLN A 1 168 ? 3.671 -23.700 6.009 1.00 49.50 215 GLN A O 1
ATOM 1472 N N . TYR A 1 169 ? 1.947 -22.244 6.087 1.00 50.75 216 TYR A N 1
ATOM 1473 C CA . TYR A 1 169 ? 2.776 -21.039 6.262 1.00 51.12 216 TYR A CA 1
ATOM 1474 C C . TYR A 1 169 ? 3.493 -21.052 7.621 1.00 49.66 216 TYR A C 1
ATOM 1475 O O . TYR A 1 169 ? 4.661 -20.657 7.720 1.00 49.21 216 TYR A O 1
ATOM 1484 N N . PHE A 1 170 ? 2.775 -21.503 8.651 1.00 47.12 217 PHE A N 1
ATOM 1485 C CA . PHE A 1 170 ? 3.282 -21.571 10.028 1.00 46.73 217 PHE A CA 1
ATOM 1486 C C . PHE A 1 170 ? 3.755 -22.970 10.420 1.00 44.41 217 PHE A C 1
ATOM 1487 O O . PHE A 1 170 ? 4.785 -23.113 11.085 1.00 47.50 217 PHE A O 1
ATOM 1495 N N . MET A 1 171 ? 3.004 -23.988 10.000 1.00 39.07 218 MET A N 1
ATOM 1496 C CA . MET A 1 171 ? 3.264 -25.390 10.364 1.00 36.38 218 MET A CA 1
ATOM 1497 C C . MET A 1 171 ? 4.130 -26.074 9.302 1.00 32.37 218 MET A C 1
ATOM 1498 O O . MET A 1 171 ? 3.786 -27.136 8.750 1.00 29.19 218 MET A O 1
ATOM 1503 N N . THR A 1 172 ? 5.298 -25.481 9.048 1.00 31.41 219 THR A N 1
ATOM 1504 C CA . THR A 1 172 ? 6.159 -25.909 7.957 1.00 29.83 219 THR A CA 1
ATOM 1505 C C . THR A 1 172 ? 6.750 -27.306 8.168 1.00 27.36 219 THR A C 1
ATOM 1506 O O . THR A 1 172 ? 7.075 -27.989 7.207 1.00 26.59 219 THR A O 1
ATOM 1510 N N . GLU A 1 173 ? 6.870 -27.740 9.424 1.00 27.14 220 GLU A N 1
ATOM 1511 C CA . GLU A 1 173 ? 7.381 -29.084 9.721 1.00 26.61 220 GLU A CA 1
ATOM 1512 C C . GLU A 1 173 ? 6.466 -30.240 9.270 1.00 27.74 220 GLU A C 1
ATOM 1513 O O . GLU A 1 173 ? 6.871 -31.396 9.351 1.00 29.11 220 GLU A O 1
ATOM 1519 N N . TYR A 1 174 ? 5.237 -29.924 8.849 1.00 28.23 221 TYR A N 1
ATOM 1520 C CA . TYR A 1 174 ? 4.312 -30.900 8.263 1.00 28.27 221 TYR A CA 1
ATOM 1521 C C . TYR A 1 174 ? 4.263 -30.872 6.737 1.00 31.03 221 TYR A C 1
ATOM 1522 O O . TYR A 1 174 ? 3.538 -31.663 6.135 1.00 31.76 221 TYR A O 1
ATOM 1531 N N . VAL A 1 175 ? 5.039 -29.994 6.103 1.00 30.66 222 VAL A N 1
ATOM 1532 C CA . VAL A 1 175 ? 5.044 -29.926 4.642 1.00 31.90 222 VAL A CA 1
ATOM 1533 C C . VAL A 1 175 ? 5.702 -31.180 4.082 1.00 33.77 222 VAL A C 1
ATOM 1534 O O . VAL A 1 175 ? 6.867 -31.453 4.389 1.00 34.59 222 VAL A O 1
ATOM 1538 N N . ALA A 1 176 ? 4.921 -31.950 3.312 1.00 33.70 223 ALA A N 1
ATOM 1539 C CA . ALA A 1 176 ? 5.432 -33.060 2.498 1.00 33.90 223 ALA A CA 1
ATOM 1540 C C . ALA A 1 176 ? 5.927 -34.219 3.371 1.00 32.96 223 ALA A C 1
ATOM 1541 O O . ALA A 1 176 ? 5.310 -34.497 4.400 1.00 35.46 223 ALA A O 1
ATOM 1543 N N . THR A 1 177 ? 7.015 -34.891 2.977 1.00 28.61 224 THR A N 1
ATOM 1544 C CA . THR A 1 177 ? 7.316 -36.219 3.505 1.00 25.99 224 THR A CA 1
ATOM 1545 C C . THR A 1 177 ? 8.545 -36.184 4.426 1.00 25.89 224 THR A C 1
ATOM 1546 O O . THR A 1 177 ? 9.602 -35.708 4.019 1.00 25.00 224 THR A O 1
ATOM 1550 N N . ARG A 1 178 ? 8.393 -36.714 5.644 1.00 25.78 225 ARG A N 1
ATOM 1551 C CA . ARG A 1 178 ? 9.397 -36.553 6.714 1.00 25.48 225 ARG A CA 1
ATOM 1552 C C . ARG A 1 178 ? 10.830 -36.845 6.295 1.00 24.33 225 ARG A C 1
ATOM 1553 O O . ARG A 1 178 ? 11.735 -36.040 6.548 1.00 23.48 225 ARG A O 1
ATOM 1561 N N . TRP A 1 179 ? 11.034 -37.987 5.648 1.00 24.30 226 TRP A N 1
ATOM 1562 C CA . TRP A 1 179 ? 12.389 -38.456 5.335 1.00 23.11 226 TRP A CA 1
ATOM 1563 C C . TRP A 1 179 ? 13.144 -37.604 4.304 1.00 23.23 226 TRP A C 1
ATOM 1564 O O . TRP A 1 179 ? 14.360 -37.726 4.202 1.00 23.37 226 TRP A O 1
ATOM 1575 N N . TYR A 1 180 ? 12.413 -36.769 3.562 1.00 22.98 227 TYR A N 1
ATOM 1576 C CA . TYR A 1 180 ? 12.943 -35.912 2.496 1.00 23.11 227 TYR A CA 1
ATOM 1577 C C . TYR A 1 180 ? 12.754 -34.418 2.785 1.00 22.40 227 TYR A C 1
ATOM 1578 O O . TYR A 1 180 ? 12.976 -33.589 1.903 1.00 24.31 227 TYR A O 1
ATOM 1587 N N . ARG A 1 181 ? 12.403 -34.077 4.026 1.00 22.47 228 ARG A N 1
ATOM 1588 C CA . ARG A 1 181 ? 11.953 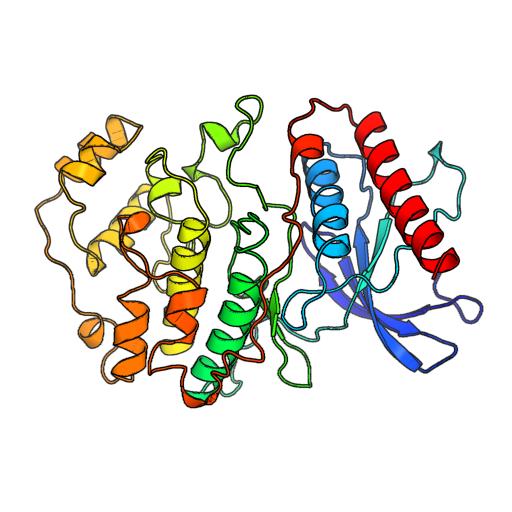-32.733 4.376 1.00 23.02 228 ARG A CA 1
ATOM 1589 C C . ARG A 1 181 ? 13.136 -31.836 4.773 1.00 24.79 228 ARG A C 1
ATOM 1590 O O . ARG A 1 181 ? 13.864 -32.137 5.725 1.00 25.69 228 ARG A O 1
ATOM 1598 N N . ALA A 1 182 ? 13.302 -30.737 4.036 1.00 25.68 229 ALA A N 1
ATOM 1599 C CA . ALA A 1 182 ? 14.429 -29.816 4.228 1.00 26.02 229 ALA A CA 1
ATOM 1600 C C . ALA A 1 182 ? 14.479 -29.236 5.641 1.00 25.90 229 ALA A C 1
ATOM 1601 O O . ALA A 1 182 ? 13.433 -28.993 6.252 1.00 25.00 229 ALA A O 1
ATOM 1603 N N . PRO A 1 183 ? 15.694 -29.006 6.172 1.00 26.88 230 PRO A N 1
ATOM 1604 C CA . PRO A 1 183 ? 15.864 -28.390 7.488 1.00 27.94 230 PRO A CA 1
ATOM 1605 C C . PRO A 1 183 ? 15.072 -27.099 7.713 1.00 28.30 230 PRO A C 1
ATOM 1606 O O . PRO A 1 183 ? 14.556 -26.898 8.806 1.00 29.52 230 PRO A O 1
ATOM 1610 N N . GLU A 1 184 ? 14.989 -26.243 6.688 1.00 29.33 231 GLU A N 1
ATOM 1611 C CA . GLU A 1 184 ? 14.237 -24.978 6.789 1.00 29.80 231 GLU A CA 1
ATOM 1612 C C . GLU A 1 184 ? 12.741 -25.183 7.063 1.00 28.68 231 GLU A C 1
ATOM 1613 O O . GLU A 1 184 ? 12.110 -24.357 7.729 1.00 28.43 231 GLU A O 1
ATOM 1619 N N . LEU A 1 185 ? 12.193 -26.275 6.536 1.00 27.67 232 LEU A N 1
ATOM 1620 C CA . LEU A 1 185 ? 10.803 -26.677 6.812 1.00 28.54 232 LEU A CA 1
ATOM 1621 C C . LEU A 1 185 ? 10.683 -27.289 8.198 1.00 28.41 232 LEU A C 1
ATOM 1622 O O . LEU A 1 185 ? 9.814 -26.903 8.979 1.00 29.08 232 LEU A O 1
ATOM 1627 N N . MET A 1 186 ? 11.562 -28.238 8.508 1.00 28.27 233 MET A N 1
ATOM 1628 C CA . MET A 1 186 ? 11.601 -28.837 9.852 1.00 28.05 233 MET A CA 1
ATOM 1629 C C . MET A 1 186 ? 11.743 -27.804 10.969 1.00 30.41 233 MET A C 1
ATOM 1630 O O . MET A 1 186 ? 11.049 -27.883 11.982 1.00 31.34 233 MET A O 1
ATOM 1635 N N . LEU A 1 187 ? 12.632 -26.828 10.766 1.00 31.53 234 LEU A N 1
ATOM 1636 C CA . LEU A 1 187 ? 13.007 -25.869 11.806 1.00 32.00 234 LEU A CA 1
ATOM 1637 C C . LEU A 1 187 ? 12.339 -24.489 11.685 1.00 33.23 234 LEU A C 1
ATOM 1638 O O . LEU A 1 187 ? 12.572 -23.631 12.532 1.00 33.50 234 LEU A O 1
ATOM 1643 N N . SER A 1 188 ? 11.503 -24.293 10.661 1.00 33.20 235 SER A N 1
ATOM 1644 C CA . SER A 1 188 ? 10.865 -22.997 10.368 1.00 33.71 235 SER A CA 1
ATOM 1645 C C . SER A 1 188 ? 11.879 -21.841 10.301 1.00 34.40 235 SER A C 1
ATOM 1646 O O . SER A 1 188 ? 11.767 -20.849 11.036 1.00 36.07 235 SER A O 1
ATOM 1649 N N . LEU A 1 189 ? 12.853 -21.986 9.399 1.00 33.33 236 LEU A N 1
ATOM 1650 C CA . LEU A 1 189 ? 13.955 -21.012 9.241 1.00 34.14 236 LEU A CA 1
ATOM 1651 C C . LEU A 1 189 ? 13.589 -19.747 8.437 1.00 37.91 236 LEU A C 1
ATOM 1652 O O . LEU A 1 189 ? 14.442 -18.872 8.257 1.00 39.57 236 LEU A O 1
ATOM 1657 N N . HIS A 1 190 ? 12.336 -19.647 7.979 1.00 38.87 237 HIS A N 1
ATOM 1658 C CA . HIS A 1 190 ? 11.802 -18.459 7.286 1.00 41.04 237 HIS A CA 1
ATOM 1659 C C . HIS A 1 190 ? 12.611 -18.103 6.029 1.00 40.30 237 HIS A C 1
ATOM 1660 O O . HIS A 1 190 ? 12.937 -16.936 5.772 1.00 40.61 237 HIS A O 1
ATOM 1667 N N . GLU A 1 191 ? 12.938 -19.143 5.268 1.00 37.90 238 GLU A N 1
ATOM 1668 C CA . GLU A 1 191 ? 13.718 -19.030 4.036 1.00 38.17 238 GLU A CA 1
ATOM 1669 C C . GLU A 1 191 ? 13.329 -20.220 3.169 1.00 36.00 238 GLU A C 1
ATOM 1670 O O . GLU A 1 191 ? 13.918 -21.299 3.278 1.00 33.67 238 GLU A O 1
ATOM 1676 N N . TYR A 1 192 ? 12.298 -20.012 2.348 1.00 36.04 239 TYR A N 1
ATOM 1677 C CA . TYR A 1 192 ? 11.638 -21.078 1.596 1.00 33.54 239 TYR A CA 1
ATOM 1678 C C . TYR A 1 192 ? 11.749 -20.798 0.102 1.00 33.93 239 TYR A C 1
ATOM 1679 O O . TYR A 1 192 ? 10.975 -20.024 -0.474 1.00 36.67 239 TYR A O 1
ATOM 1688 N N . THR A 1 193 ? 12.743 -21.433 -0.505 1.00 31.70 240 THR A N 1
ATOM 1689 C CA . THR A 1 193 ? 13.071 -21.247 -1.912 1.00 32.95 240 THR A CA 1
ATOM 1690 C C . THR A 1 193 ? 13.141 -22.608 -2.598 1.00 30.79 240 THR A C 1
ATOM 1691 O O . THR A 1 193 ? 12.853 -23.650 -1.990 1.00 30.05 240 THR A O 1
ATOM 1695 N N . GLN A 1 194 ? 13.548 -22.588 -3.865 1.00 31.13 241 GLN A N 1
ATOM 1696 C CA . GLN A 1 194 ? 13.849 -23.797 -4.625 1.00 29.08 241 GLN A CA 1
ATOM 1697 C C . GLN A 1 194 ? 14.899 -24.716 -3.964 1.00 28.03 241 GLN A C 1
ATOM 1698 O O . GLN A 1 194 ? 14.934 -25.910 -4.253 1.00 26.80 241 GLN A O 1
ATOM 1704 N N . ALA A 1 195 ? 15.744 -24.165 -3.081 1.00 28.68 242 ALA A N 1
ATOM 1705 C CA . ALA A 1 195 ? 16.661 -24.979 -2.270 1.00 27.97 242 ALA A CA 1
ATOM 1706 C C . ALA A 1 195 ? 15.982 -26.104 -1.477 1.00 25.56 242 ALA A C 1
ATOM 1707 O O . ALA A 1 195 ? 16.613 -27.125 -1.216 1.00 27.13 242 ALA A O 1
ATOM 1709 N N . ILE A 1 196 ? 14.721 -25.904 -1.083 1.00 27.21 243 ILE A N 1
ATOM 1710 C CA . ILE A 1 196 ? 13.882 -26.967 -0.501 1.00 24.92 243 ILE A CA 1
ATOM 1711 C C . ILE A 1 196 ? 14.015 -28.253 -1.317 1.00 23.53 243 ILE A C 1
ATOM 1712 O O . ILE A 1 196 ? 14.248 -29.334 -0.762 1.00 25.23 243 ILE A O 1
ATOM 1717 N N . ASP A 1 197 ? 13.865 -28.123 -2.634 1.00 23.33 244 ASP A N 1
ATOM 1718 C CA . ASP A 1 197 ? 13.898 -29.278 -3.530 1.00 23.68 244 ASP A CA 1
ATOM 1719 C C . ASP A 1 197 ? 15.280 -29.910 -3.632 1.00 22.97 244 ASP A C 1
ATOM 1720 O O . ASP A 1 197 ? 15.391 -31.127 -3.753 1.00 23.57 244 ASP A O 1
ATOM 1725 N N . LEU A 1 198 ? 16.334 -29.094 -3.570 1.00 22.44 245 LEU A N 1
ATOM 1726 C CA . LEU A 1 198 ? 17.697 -29.633 -3.653 1.00 23.15 245 LEU A CA 1
ATOM 1727 C C . LEU A 1 198 ? 18.059 -30.481 -2.433 1.00 22.89 245 LEU A C 1
ATOM 1728 O O . LEU A 1 198 ? 18.845 -31.430 -2.557 1.00 24.97 245 LEU A O 1
ATOM 1733 N N . TRP A 1 199 ? 17.493 -30.159 -1.260 1.00 23.33 246 TRP A N 1
ATOM 1734 C CA . TRP A 1 199 ? 17.645 -31.042 -0.099 1.00 23.78 246 TRP A CA 1
ATOM 1735 C C . TRP A 1 199 ? 17.063 -32.415 -0.427 1.00 23.00 246 TRP A C 1
ATOM 1736 O O . TRP A 1 199 ? 17.727 -33.439 -0.264 1.00 23.68 246 TRP A O 1
ATOM 1747 N N . SER A 1 200 ? 15.812 -32.421 -0.886 1.00 23.51 247 SER A N 1
ATOM 1748 C CA . SER A 1 200 ? 15.126 -33.667 -1.253 1.00 21.79 247 SER A CA 1
ATOM 1749 C C . SER A 1 200 ? 15.911 -34.459 -2.303 1.00 20.63 247 SER A C 1
ATOM 1750 O O . SER A 1 200 ? 16.033 -35.682 -2.191 1.00 21.98 247 SER A O 1
ATOM 1753 N N . VAL A 1 201 ? 16.471 -33.756 -3.288 1.00 21.78 248 VAL A N 1
ATOM 1754 C CA . VAL A 1 201 ? 17.323 -34.383 -4.312 1.00 20.43 248 VAL A CA 1
ATOM 1755 C C . VAL A 1 201 ? 18.527 -35.068 -3.681 1.00 21.49 248 VAL A C 1
ATOM 1756 O O . VAL A 1 201 ? 18.839 -36.200 -4.025 1.00 22.33 248 VAL A O 1
ATOM 1760 N N . GLY A 1 202 ? 19.184 -34.396 -2.736 1.00 23.49 249 GLY A N 1
ATOM 1761 C CA . GLY A 1 202 ? 20.298 -35.007 -2.020 1.00 24.08 249 GLY A CA 1
ATOM 1762 C C . GLY A 1 202 ? 19.892 -36.299 -1.333 1.00 22.97 249 GLY A C 1
ATOM 1763 O O . GLY A 1 202 ? 20.614 -37.299 -1.387 1.00 24.19 249 GLY A O 1
ATOM 1764 N N . CYS A 1 203 ? 18.730 -36.287 -0.682 1.00 23.57 250 CYS A N 1
ATOM 1765 C CA . CYS A 1 203 ? 18.212 -37.495 -0.036 1.00 22.85 250 CYS A CA 1
ATOM 1766 C C . CYS A 1 203 ? 17.938 -38.634 -1.030 1.00 22.48 250 CYS A C 1
ATOM 1767 O O . CYS A 1 203 ? 18.237 -39.796 -0.743 1.00 23.41 250 CYS A O 1
ATOM 1770 N N . ILE A 1 204 ? 17.379 -38.280 -2.182 1.00 22.46 251 ILE A N 1
ATOM 1771 C CA . ILE A 1 204 ? 17.093 -39.229 -3.268 1.00 22.12 251 ILE A CA 1
ATOM 1772 C C . ILE A 1 204 ? 18.404 -39.807 -3.834 1.00 21.51 251 ILE A C 1
ATOM 1773 O O . ILE A 1 204 ? 18.499 -41.002 -4.089 1.00 22.34 251 ILE A O 1
ATOM 1778 N N . PHE A 1 205 ? 19.400 -38.938 -4.010 1.00 22.10 252 PHE A N 1
ATOM 1779 C CA . PHE A 1 205 ? 20.724 -39.299 -4.524 1.00 23.39 252 PHE A CA 1
ATOM 1780 C C . PHE A 1 205 ? 21.420 -40.314 -3.602 1.00 24.05 252 PHE A C 1
ATOM 1781 O O . PHE A 1 205 ? 21.853 -41.381 -4.047 1.00 24.16 252 PHE A O 1
ATOM 1789 N N . GLY A 1 206 ? 21.484 -39.997 -2.311 1.00 23.68 253 GLY A N 1
ATOM 1790 C CA . GLY A 1 206 ? 21.982 -40.936 -1.318 1.00 24.81 253 GLY A CA 1
ATOM 1791 C C . GLY A 1 206 ? 21.246 -42.271 -1.321 1.00 24.84 253 GLY A C 1
ATOM 1792 O O . GLY A 1 206 ? 21.865 -43.332 -1.223 1.00 26.52 253 GLY A O 1
ATOM 1793 N N . GLU A 1 207 ? 19.925 -42.201 -1.433 1.00 25.22 254 GLU A N 1
ATOM 1794 C CA . GLU A 1 207 ? 19.075 -43.397 -1.475 1.00 23.60 254 GLU A CA 1
ATOM 1795 C C . GLU A 1 207 ? 19.393 -44.293 -2.680 1.00 24.03 254 GLU A C 1
ATOM 1796 O O . GLU A 1 207 ? 19.447 -45.507 -2.547 1.00 24.47 254 GLU A O 1
ATOM 1802 N N . MET A 1 208 ? 19.650 -43.688 -3.833 1.00 24.93 255 MET A N 1
ATOM 1803 C CA . MET A 1 208 ? 20.110 -44.447 -5.013 1.00 24.97 255 MET A CA 1
ATOM 1804 C C . MET A 1 208 ? 21.496 -45.063 -4.815 1.00 26.42 255 MET A C 1
ATOM 1805 O O . MET A 1 208 ? 21.726 -46.206 -5.222 1.00 26.61 255 MET A O 1
ATOM 1810 N N . LEU A 1 209 ? 22.412 -44.324 -4.180 1.00 25.78 256 LEU A N 1
ATOM 1811 C CA . LEU A 1 209 ? 23.779 -44.815 -3.958 1.00 29.03 256 LEU A CA 1
ATOM 1812 C C . LEU A 1 209 ? 23.857 -46.046 -3.039 1.00 27.98 256 LEU A C 1
ATOM 1813 O O . LEU A 1 209 ? 24.662 -46.950 -3.284 1.00 30.70 256 LEU A O 1
ATOM 1818 N N . ALA A 1 210 ? 23.021 -46.075 -1.997 1.00 26.77 257 ALA A N 1
ATOM 1819 C CA . ALA A 1 210 ? 23.009 -47.158 -1.005 1.00 28.08 257 ALA A CA 1
ATOM 1820 C C . ALA A 1 210 ? 21.833 -48.124 -1.133 1.00 26.64 257 ALA A C 1
ATOM 1821 O O . ALA A 1 210 ? 21.820 -49.166 -0.469 1.00 28.35 257 ALA A O 1
ATOM 1823 N N . ARG A 1 211 ? 20.844 -47.759 -1.950 1.00 25.97 258 ARG A N 1
ATOM 1824 C CA . ARG A 1 211 ? 19.571 -48.479 -2.058 1.00 25.16 258 ARG A CA 1
ATOM 1825 C C . ARG A 1 211 ? 18.876 -48.621 -0.695 1.00 27.20 258 ARG A C 1
ATOM 1826 O O . ARG A 1 211 ? 18.300 -49.659 -0.380 1.00 29.15 258 ARG A O 1
ATOM 1834 N N A ARG A 1 212 ? 18.951 -47.557 0.099 0.50 27.42 259 ARG A N 1
ATOM 1835 N N B ARG A 1 212 ? 18.954 -47.550 0.096 0.50 27.28 259 ARG A N 1
ATOM 1836 C CA A ARG A 1 212 ? 18.256 -47.472 1.376 0.50 27.83 259 ARG A CA 1
ATOM 1837 C CA B ARG A 1 212 ? 18.339 -47.476 1.418 0.50 27.65 259 ARG A CA 1
ATOM 1838 C C A ARG A 1 212 ? 18.173 -46.005 1.762 0.50 25.95 259 ARG A C 1
ATOM 1839 C C B ARG A 1 212 ? 18.192 -45.999 1.777 0.50 25.80 259 ARG A C 1
ATOM 1840 O O A ARG A 1 212 ? 19.027 -45.197 1.381 0.50 25.00 259 ARG A O 1
ATOM 1841 O O B ARG A 1 212 ? 19.022 -45.172 1.383 0.50 24.55 259 ARG A O 1
ATOM 1856 N N . GLN A 1 213 ? 17.128 -45.666 2.506 1.00 26.04 260 GLN A N 1
ATOM 1857 C CA . GLN A 1 213 ? 16.823 -44.274 2.846 1.00 25.03 260 GLN A CA 1
ATOM 1858 C C . GLN A 1 213 ? 17.931 -43.685 3.720 1.00 24.76 260 GLN A C 1
ATOM 1859 O O . GLN A 1 213 ? 18.454 -44.369 4.590 1.00 25.71 260 GLN A O 1
ATOM 1865 N N . LEU A 1 214 ? 18.291 -42.431 3.452 1.00 23.71 261 LEU A N 1
ATOM 1866 C CA . LEU A 1 214 ? 19.427 -41.791 4.129 1.00 24.06 261 LEU A CA 1
ATOM 1867 C C . LEU A 1 214 ? 19.082 -41.404 5.564 1.00 24.66 261 LEU A C 1
ATOM 1868 O O . LEU A 1 214 ? 19.830 -41.737 6.478 1.00 25.38 261 LEU A O 1
ATOM 1873 N N . PHE A 1 215 ? 17.949 -40.717 5.742 1.00 24.25 262 PHE A N 1
ATOM 1874 C CA . PHE A 1 215 ? 17.488 -40.218 7.053 1.00 24.53 262 PHE A CA 1
ATOM 1875 C C . PHE A 1 215 ? 16.055 -40.697 7.381 1.00 24.52 262 PHE A C 1
ATOM 1876 O O . PHE A 1 215 ? 15.109 -39.894 7.374 1.00 23.75 262 PHE A O 1
ATOM 1884 N N . PRO A 1 216 ? 15.889 -41.996 7.690 1.00 24.51 263 PRO A N 1
ATOM 1885 C CA . PRO A 1 216 ? 14.553 -42.560 7.974 1.00 26.30 263 PRO A CA 1
ATOM 1886 C C . PRO A 1 216 ? 14.081 -42.352 9.436 1.00 25.35 263 PRO A C 1
ATOM 1887 O O . PRO A 1 216 ? 13.871 -43.318 10.196 1.00 26.44 263 PRO A O 1
ATOM 1891 N N . GLY A 1 217 ? 13.877 -41.091 9.812 1.00 24.13 264 GLY A N 1
ATOM 1892 C CA . GLY A 1 217 ? 13.465 -40.756 11.172 1.00 25.06 264 GLY A CA 1
ATOM 1893 C C . GLY A 1 217 ? 12.078 -41.277 11.521 1.00 25.66 264 GLY A C 1
ATOM 1894 O O . GLY A 1 217 ? 11.206 -41.344 10.661 1.00 26.61 264 GLY A O 1
ATOM 1895 N N . LYS A 1 218 ? 11.891 -41.632 12.790 1.00 28.09 265 LYS A N 1
ATOM 1896 C CA . LYS A 1 218 ? 10.650 -42.230 13.292 1.00 30.99 265 LYS A CA 1
ATOM 1897 C C . LYS A 1 218 ? 9.669 -41.191 13.828 1.00 30.33 265 LYS A C 1
ATOM 1898 O O . LYS A 1 218 ? 8.510 -41.515 14.074 1.00 32.38 265 LYS A O 1
ATOM 1904 N N . ASN A 1 219 ? 10.155 -39.967 14.032 1.00 30.01 266 ASN A N 1
ATOM 1905 C CA . ASN A 1 219 ? 9.374 -38.847 14.559 1.00 31.55 266 ASN A CA 1
ATOM 1906 C C . ASN A 1 219 ? 10.156 -37.536 14.351 1.00 30.54 266 ASN A C 1
ATOM 1907 O O . ASN A 1 219 ? 11.248 -37.559 13.774 1.00 28.62 266 ASN A O 1
ATOM 1912 N N . TYR A 1 220 ? 9.607 -36.411 14.816 1.00 30.98 267 TYR A N 1
ATOM 1913 C CA . TYR A 1 220 ? 10.216 -35.084 14.609 1.00 31.64 267 TYR A CA 1
ATOM 1914 C C . TYR A 1 220 ? 11.645 -34.991 15.125 1.00 30.80 267 TYR A C 1
ATOM 1915 O O . TYR A 1 220 ? 12.555 -34.637 14.377 1.00 30.42 267 TYR A O 1
ATOM 1924 N N . VAL A 1 221 ? 11.822 -35.288 16.406 1.00 32.50 268 VAL A N 1
ATOM 1925 C CA . VAL A 1 221 ? 13.123 -35.158 17.061 1.00 34.09 268 VAL A CA 1
ATOM 1926 C C . VAL A 1 221 ? 14.132 -36.164 16.504 1.00 31.89 268 VAL A C 1
ATOM 1927 O O . VAL A 1 221 ? 15.286 -35.811 16.261 1.00 31.83 268 VAL A O 1
ATOM 1931 N N . HIS A 1 222 ? 13.681 -37.396 16.274 1.00 31.51 269 HIS A N 1
ATOM 1932 C CA . HIS A 1 222 ? 14.540 -38.440 15.698 1.00 31.04 269 HIS A CA 1
ATOM 1933 C C . HIS A 1 222 ? 15.017 -38.088 14.286 1.00 29.32 269 HIS A C 1
ATOM 1934 O O . HIS A 1 222 ? 16.166 -38.368 13.932 1.00 29.06 269 HIS A O 1
ATOM 1941 N N . GLN A 1 223 ? 14.143 -37.474 13.488 1.00 27.46 270 GLN A N 1
ATOM 1942 C CA . GLN A 1 223 ? 14.518 -36.989 12.160 1.00 26.77 270 GLN A CA 1
ATOM 1943 C C . GLN A 1 223 ? 15.675 -35.984 12.243 1.00 27.44 270 GLN A C 1
ATOM 1944 O O . GLN A 1 223 ? 16.671 -36.122 11.528 1.00 27.75 270 GLN A O 1
ATOM 1950 N N . LEU A 1 224 ? 15.551 -35.003 13.133 1.00 28.16 271 LEU A N 1
ATOM 1951 C CA . LEU A 1 224 ? 16.641 -34.038 13.364 1.00 29.02 271 LEU A CA 1
ATOM 1952 C C . LEU A 1 224 ? 17.909 -34.728 13.870 1.00 28.85 271 LEU A C 1
ATOM 1953 O O . LEU A 1 224 ? 19.009 -34.409 13.413 1.00 30.12 271 LEU A O 1
ATOM 1958 N N . GLN A 1 225 ? 17.749 -35.677 14.795 1.00 29.99 272 GLN A N 1
ATOM 1959 C CA . GLN A 1 225 ? 18.880 -36.457 15.323 1.00 32.08 272 GLN A CA 1
ATOM 1960 C C . GLN A 1 225 ? 19.661 -37.147 14.200 1.00 31.20 272 GLN A C 1
ATOM 1961 O O . GLN A 1 225 ? 20.881 -37.005 14.112 1.00 32.70 272 GLN A O 1
ATOM 1967 N N . LEU A 1 226 ? 18.954 -37.851 13.315 1.00 29.43 273 LEU A N 1
ATOM 1968 C CA . LEU A 1 226 ? 19.611 -38.556 12.205 1.00 28.15 273 LEU A CA 1
ATOM 1969 C C . LEU A 1 226 ? 20.366 -37.609 11.263 1.00 28.55 273 LEU A C 1
ATOM 1970 O O . LEU A 1 226 ? 21.481 -37.920 10.827 1.00 29.07 273 LEU A O 1
ATOM 1975 N N . ILE A 1 227 ? 19.769 -36.453 10.967 1.00 27.94 274 ILE A N 1
ATOM 1976 C CA . ILE A 1 227 ? 20.407 -35.453 10.106 1.00 26.87 274 ILE A CA 1
ATOM 1977 C C . ILE A 1 227 ? 21.682 -34.906 10.777 1.00 29.53 274 ILE A C 1
ATOM 1978 O O . ILE A 1 227 ? 22.733 -34.829 10.142 1.00 30.42 274 ILE A O 1
ATOM 1983 N N . MET A 1 228 ? 21.584 -34.560 12.057 1.00 30.53 275 MET A N 1
ATOM 1984 C CA . MET A 1 228 ? 22.744 -34.058 12.807 1.00 31.91 275 MET A CA 1
ATOM 1985 C C . MET A 1 228 ? 23.856 -35.094 13.006 1.00 34.64 275 MET A C 1
ATOM 1986 O O . MET A 1 228 ? 25.030 -34.719 13.115 1.00 36.06 275 MET A O 1
ATOM 1991 N N . MET A 1 229 ? 23.505 -36.381 13.033 1.00 33.85 276 MET A N 1
ATOM 1992 C CA . MET A 1 229 ? 24.517 -37.450 13.121 1.00 35.88 276 MET A CA 1
ATOM 1993 C C . MET A 1 229 ? 25.476 -37.471 11.920 1.00 35.90 276 MET A C 1
ATOM 1994 O O . MET A 1 229 ? 26.602 -37.955 12.052 1.00 38.09 276 MET A O 1
ATOM 1999 N N . VAL A 1 230 ? 25.041 -36.937 10.774 1.00 33.63 277 VAL A N 1
ATOM 2000 C CA . VAL A 1 230 ? 25.893 -36.806 9.587 1.00 34.30 277 VAL A CA 1
ATOM 2001 C C . VAL A 1 230 ? 26.392 -35.373 9.394 1.00 33.89 277 VAL A C 1
ATOM 2002 O O . VAL A 1 230 ? 27.597 -35.153 9.284 1.00 36.49 277 VAL A O 1
ATOM 2006 N N . LEU A 1 231 ? 25.470 -34.408 9.371 1.00 33.16 278 LEU A N 1
ATOM 2007 C CA . LEU A 1 231 ? 25.818 -32.998 9.088 1.00 31.71 278 LEU A CA 1
ATOM 2008 C C . LEU A 1 231 ? 26.508 -32.280 10.253 1.00 33.05 278 LEU A C 1
ATOM 2009 O O . LEU A 1 231 ? 27.109 -31.225 10.046 1.00 33.53 278 LEU A O 1
ATOM 2014 N N . GLY A 1 232 ? 26.413 -32.842 11.459 1.00 32.71 279 GLY A N 1
ATOM 2015 C CA . GLY A 1 232 ? 26.927 -32.203 12.663 1.00 35.82 279 GLY A CA 1
ATOM 2016 C C . GLY A 1 232 ? 25.915 -31.237 13.244 1.00 36.86 279 GLY A C 1
ATOM 2017 O O . GLY A 1 232 ? 24.778 -31.140 12.759 1.00 35.58 279 GLY A O 1
ATOM 2018 N N . THR A 1 233 ? 26.330 -30.533 14.294 1.00 40.98 280 THR A N 1
ATOM 2019 C CA . THR A 1 233 ? 25.497 -29.515 14.931 1.00 41.53 280 THR A CA 1
ATOM 2020 C C . THR A 1 233 ? 25.307 -28.354 13.957 1.00 40.42 280 THR A C 1
ATOM 2021 O O . THR A 1 233 ? 26.277 -27.951 13.299 1.00 39.88 280 THR A O 1
ATOM 2025 N N . PRO A 1 234 ? 24.073 -27.819 13.845 1.00 39.52 281 PRO A N 1
ATOM 2026 C CA . PRO A 1 234 ? 23.896 -26.631 13.001 1.00 39.61 281 PRO A CA 1
ATOM 2027 C C . PRO A 1 234 ? 24.560 -25.398 13.613 1.00 41.43 281 PRO A C 1
ATOM 2028 O O . PRO A 1 234 ? 24.805 -25.363 14.822 1.00 42.87 281 PRO A O 1
ATOM 2032 N N . SER A 1 235 ? 24.851 -24.403 12.776 1.00 40.32 282 SER A N 1
ATOM 2033 C CA . SER A 1 235 ? 25.595 -23.214 13.210 1.00 43.28 282 SER A CA 1
ATOM 2034 C C . SER A 1 235 ? 24.779 -22.357 14.182 1.00 45.28 282 SER A C 1
ATOM 2035 O O . SER A 1 235 ? 23.552 -22.492 14.238 1.00 42.51 282 SER A O 1
ATOM 2038 N N . PRO A 1 236 ? 25.452 -21.464 14.941 1.00 47.72 283 PRO A N 1
ATOM 2039 C CA . PRO A 1 236 ? 24.723 -20.503 15.782 1.00 49.61 283 PRO A CA 1
ATOM 2040 C C . PRO A 1 236 ? 23.697 -19.664 15.005 1.00 49.12 283 PRO A C 1
ATOM 2041 O O . PRO A 1 236 ? 22.609 -19.393 15.527 1.00 49.02 283 PRO A O 1
ATOM 2045 N N . ALA A 1 237 ? 24.044 -19.279 13.774 1.00 47.23 284 ALA A N 1
ATOM 2046 C CA . ALA A 1 237 ? 23.148 -18.515 12.901 1.00 46.47 284 ALA A CA 1
ATOM 2047 C C . ALA A 1 237 ? 21.886 -19.304 12.550 1.00 44.02 284 ALA A C 1
ATOM 2048 O O . ALA A 1 237 ? 20.786 -18.755 12.598 1.00 45.65 284 ALA A O 1
ATOM 2050 N N . VAL A 1 238 ? 22.052 -20.584 12.211 1.00 41.21 285 VAL A N 1
ATOM 2051 C CA . VAL A 1 238 ? 20.911 -21.464 11.916 1.00 38.48 285 VAL A CA 1
ATOM 2052 C C . VAL A 1 238 ? 20.067 -21.687 13.177 1.00 39.53 285 VAL A C 1
ATOM 2053 O O . VAL A 1 238 ? 18.841 -21.584 13.126 1.00 40.18 285 VAL A O 1
ATOM 2057 N N . ILE A 1 239 ? 20.728 -21.983 14.296 1.00 40.53 286 ILE A N 1
ATOM 2058 C CA . ILE A 1 239 ? 20.039 -22.174 15.582 1.00 42.34 286 ILE A CA 1
ATOM 2059 C C . ILE A 1 239 ? 19.209 -20.941 15.985 1.00 44.92 286 ILE A C 1
ATOM 2060 O O . ILE A 1 239 ? 18.072 -21.088 16.437 1.00 45.90 286 ILE A O 1
ATOM 2065 N N . GLN A 1 240 ? 19.757 -19.738 15.794 1.00 46.57 287 GLN A N 1
ATOM 2066 C CA . GLN A 1 240 ? 19.021 -18.497 16.111 1.00 48.25 287 GLN A CA 1
ATOM 2067 C C . GLN A 1 240 ? 17.808 -18.268 15.193 1.00 46.91 287 GLN A C 1
ATOM 2068 O O . GLN A 1 240 ? 16.819 -17.665 15.619 1.00 47.89 287 GLN A O 1
ATOM 2074 N N . ALA A 1 241 ? 17.894 -18.754 13.952 1.00 43.72 288 ALA A N 1
ATOM 2075 C CA . ALA A 1 241 ? 16.793 -18.681 12.974 1.00 43.07 288 ALA A CA 1
ATOM 2076 C C . ALA A 1 241 ? 15.690 -19.736 13.170 1.00 42.74 288 ALA A C 1
ATOM 2077 O O . ALA A 1 241 ? 14.673 -19.689 12.474 1.00 41.43 288 ALA A O 1
ATOM 2079 N N . VAL A 1 242 ? 15.894 -20.694 14.077 1.00 43.70 289 VAL A N 1
ATOM 2080 C CA . VAL A 1 242 ? 14.855 -21.682 14.419 1.00 42.21 289 VAL A CA 1
ATOM 2081 C C . VAL A 1 242 ? 13.646 -20.951 15.013 1.00 44.60 289 VAL A C 1
ATOM 2082 O O . VAL A 1 242 ? 13.787 -20.198 15.975 1.00 46.01 289 VAL A O 1
ATOM 2086 N N . GLY A 1 243 ? 12.472 -21.162 14.412 1.00 45.04 290 GLY A N 1
ATOM 2087 C CA . GLY A 1 243 ? 11.247 -20.462 14.809 1.00 46.98 290 GLY A CA 1
ATOM 2088 C C . GLY A 1 243 ? 10.775 -20.739 16.227 1.00 46.98 290 GLY A C 1
ATOM 2089 O O . GLY A 1 243 ? 10.395 -19.813 16.949 1.00 51.08 290 GLY A O 1
ATOM 2090 N N . ALA A 1 244 ? 10.826 -22.010 16.628 1.00 46.01 291 ALA A N 1
ATOM 2091 C CA . ALA A 1 244 ? 10.265 -22.474 17.902 1.00 45.36 291 ALA A CA 1
ATOM 2092 C C . ALA A 1 244 ? 11.321 -22.574 19.009 1.00 44.98 291 ALA A C 1
ATOM 2093 O O . ALA A 1 244 ? 12.373 -23.181 18.810 1.00 44.04 291 ALA A O 1
ATOM 2095 N N . GLU A 1 245 ? 11.016 -22.008 20.176 1.00 46.70 292 GLU A N 1
ATOM 2096 C CA . GLU A 1 245 ? 11.938 -21.997 21.323 1.00 47.95 292 GLU A CA 1
ATOM 2097 C C . GLU A 1 245 ? 12.329 -23.397 21.811 1.00 46.93 292 GLU A C 1
ATOM 2098 O O . GLU A 1 245 ? 13.500 -23.640 22.113 1.00 45.77 292 GLU A O 1
ATOM 2104 N N . ARG A 1 246 ? 11.355 -24.308 21.891 1.00 45.57 293 ARG A N 1
ATOM 2105 C CA . ARG A 1 246 ? 11.618 -25.680 22.363 1.00 44.83 293 ARG A CA 1
ATOM 2106 C C . ARG A 1 246 ? 12.599 -26.441 21.494 1.00 42.42 293 ARG A C 1
ATOM 2107 O O . ARG A 1 246 ? 13.437 -27.180 22.011 1.00 43.18 293 ARG A O 1
ATOM 2115 N N . VAL A 1 247 ? 12.474 -26.266 20.179 1.00 41.34 294 VAL A N 1
ATOM 2116 C CA . VAL A 1 247 ? 13.359 -26.911 19.208 1.00 40.62 294 VAL A CA 1
ATOM 2117 C C . VAL A 1 247 ? 14.772 -26.346 19.340 1.00 41.08 294 VAL A C 1
ATOM 2118 O O . VAL A 1 247 ? 15.747 -27.096 19.398 1.00 40.20 294 VAL A O 1
ATOM 2122 N N . ARG A 1 248 ? 14.855 -25.019 19.394 1.00 42.13 295 ARG A N 1
ATOM 2123 C CA . ARG A 1 248 ? 16.124 -24.314 19.580 1.00 45.00 295 ARG A CA 1
ATOM 2124 C C . ARG A 1 248 ? 16.805 -24.762 20.874 1.00 44.62 295 ARG A C 1
ATOM 2125 O O . ARG A 1 248 ? 17.987 -25.103 20.865 1.00 44.93 295 ARG A O 1
ATOM 2133 N N . ALA A 1 249 ? 16.040 -24.797 21.968 1.00 45.92 296 ALA A N 1
ATOM 2134 C CA . ALA A 1 249 ? 16.531 -25.280 23.267 1.00 48.76 296 ALA A CA 1
ATOM 2135 C C . ALA A 1 249 ? 16.970 -26.748 23.237 1.00 48.04 296 ALA A C 1
ATOM 2136 O O . ALA A 1 249 ? 17.966 -27.103 23.867 1.00 49.17 296 ALA A O 1
ATOM 2138 N N . TYR A 1 250 ? 16.232 -27.589 22.510 1.00 48.73 297 TYR A N 1
ATOM 2139 C CA . TYR A 1 250 ? 16.593 -29.006 22.352 1.00 48.36 297 TYR A CA 1
ATOM 2140 C C . TYR A 1 250 ? 17.929 -29.190 21.621 1.00 47.62 297 TYR A C 1
ATOM 2141 O O . TYR A 1 250 ? 18.771 -29.976 22.058 1.00 49.68 297 TYR A O 1
ATOM 2150 N N . ILE A 1 251 ? 18.117 -28.476 20.512 1.00 44.97 298 ILE A N 1
ATOM 2151 C CA . ILE A 1 251 ? 19.370 -28.560 19.747 1.00 42.91 298 ILE A CA 1
ATOM 2152 C C . ILE A 1 251 ? 20.562 -28.100 20.608 1.00 46.18 298 ILE A C 1
ATOM 2153 O O . ILE A 1 251 ? 21.608 -28.745 20.616 1.00 47.66 298 ILE A O 1
ATOM 2158 N N . GLN A 1 252 ? 20.376 -27.011 21.349 1.00 48.01 299 GLN A N 1
ATOM 2159 C CA . GLN A 1 252 ? 21.403 -26.498 22.276 1.00 51.19 299 GLN A CA 1
ATOM 2160 C C . GLN A 1 252 ? 21.728 -27.459 23.434 1.00 53.73 299 GLN A C 1
ATOM 2161 O O . GLN A 1 252 ? 22.849 -27.451 23.941 1.00 56.12 299 GLN A O 1
ATOM 2167 N N . SER A 1 253 ? 20.758 -28.286 23.835 1.00 54.59 300 SER A N 1
ATOM 2168 C CA . SER A 1 253 ? 20.951 -29.269 24.917 1.00 56.48 300 SER A CA 1
ATOM 2169 C C . SER A 1 253 ? 21.891 -30.429 24.552 1.00 56.54 300 SER A C 1
ATOM 2170 O O . SER A 1 253 ? 22.473 -31.057 25.442 1.00 57.63 300 SER A O 1
ATOM 2173 N N . LEU A 1 254 ? 22.023 -30.713 23.255 1.00 54.40 301 LEU A N 1
ATOM 2174 C CA . LEU A 1 254 ? 22.864 -31.810 22.766 1.00 54.78 301 LEU A CA 1
ATOM 2175 C C . LEU A 1 254 ? 24.337 -31.402 22.723 1.00 56.21 301 LEU A C 1
ATOM 2176 O O . LEU A 1 254 ? 24.640 -30.224 22.511 1.00 56.04 301 LEU A O 1
ATOM 2181 N N . PRO A 1 255 ? 25.259 -32.374 22.903 1.00 58.54 302 PRO A N 1
ATOM 2182 C CA . PRO A 1 255 ? 26.686 -32.048 22.844 1.00 60.64 302 PRO A CA 1
ATOM 2183 C C . PRO A 1 255 ? 27.153 -31.703 21.422 1.00 59.05 302 PRO A C 1
ATOM 2184 O O . PRO A 1 255 ? 26.574 -32.216 20.458 1.00 58.14 302 PRO A O 1
ATOM 2188 N N . PRO A 1 256 ? 28.183 -30.834 21.286 1.00 60.90 303 PRO A N 1
ATOM 2189 C CA . PRO A 1 256 ? 28.705 -30.479 19.959 1.00 59.11 303 PRO A CA 1
ATOM 2190 C C . PRO A 1 256 ? 29.155 -31.690 19.138 1.00 57.02 303 PRO A C 1
ATOM 2191 O O . PRO A 1 256 ? 29.662 -32.671 19.699 1.00 57.15 303 PRO A O 1
ATOM 2195 N N A ARG A 1 257 ? 28.947 -31.620 17.824 0.50 54.06 304 ARG A N 1
ATOM 2196 N N B ARG A 1 257 ? 28.991 -31.597 17.821 0.50 54.38 304 ARG A N 1
ATOM 2197 C CA A ARG A 1 257 ? 29.279 -32.715 16.917 0.50 52.25 304 ARG A CA 1
ATOM 2198 C CA B ARG A 1 257 ? 29.281 -32.701 16.917 0.50 52.65 304 ARG A CA 1
ATOM 2199 C C A ARG A 1 257 ? 29.716 -32.157 15.566 0.50 50.01 304 ARG A C 1
ATOM 2200 C C B ARG A 1 257 ? 29.714 -32.158 15.561 0.50 50.26 304 ARG A C 1
ATOM 2201 O O A ARG A 1 257 ? 29.041 -31.294 15.000 0.50 47.05 304 ARG A O 1
ATOM 2202 O O B ARG A 1 257 ? 29.034 -31.305 14.985 0.50 47.36 304 ARG A O 1
ATOM 2217 N N . GLN A 1 258 ? 30.855 -32.642 15.070 1.00 50.49 305 GLN A N 1
ATOM 2218 C CA . GLN A 1 258 ? 31.385 -32.240 13.765 1.00 49.58 305 GLN A CA 1
ATOM 2219 C C . GLN A 1 258 ? 30.722 -33.073 12.672 1.00 46.27 305 GLN A C 1
ATOM 2220 O O . GLN A 1 258 ? 30.193 -34.149 12.964 1.00 42.96 305 GLN A O 1
ATOM 2226 N N . PRO A 1 259 ? 30.757 -32.589 11.412 1.00 45.52 306 PRO A N 1
ATOM 2227 C CA . PRO A 1 259 ? 30.230 -33.393 10.310 1.00 44.20 306 PRO A CA 1
ATOM 2228 C C . PRO A 1 259 ? 30.989 -34.707 10.107 1.00 45.54 306 PRO A C 1
ATOM 2229 O O . PRO A 1 259 ? 32.195 -34.771 10.364 1.00 48.11 306 PRO A O 1
ATOM 2233 N N . VAL A 1 260 ? 30.270 -35.741 9.678 1.00 43.35 307 VAL A N 1
ATOM 2234 C CA . VAL A 1 260 ? 30.877 -36.998 9.251 1.00 44.34 307 VAL A CA 1
ATOM 2235 C C . VAL A 1 260 ? 31.088 -36.889 7.738 1.00 42.59 307 VAL A C 1
ATOM 2236 O O . VAL A 1 260 ? 30.141 -36.568 7.018 1.00 41.95 307 VAL A O 1
ATOM 2240 N N . PRO A 1 261 ? 32.320 -37.142 7.244 1.00 42.45 308 PRO A N 1
ATOM 2241 C CA . PRO A 1 261 ? 32.513 -37.099 5.786 1.00 41.63 308 PRO A CA 1
ATOM 2242 C C . PRO A 1 261 ? 31.626 -38.094 5.042 1.00 38.69 308 PRO A C 1
ATOM 2243 O O . PRO A 1 261 ? 31.381 -39.195 5.541 1.00 38.48 308 PRO A O 1
ATOM 2247 N N . TRP A 1 262 ? 31.164 -37.709 3.857 1.00 37.83 309 TRP A N 1
ATOM 2248 C CA . TRP A 1 262 ? 30.298 -38.577 3.049 1.00 36.10 309 TRP A CA 1
ATOM 2249 C C . TRP A 1 262 ? 30.986 -39.884 2.630 1.00 38.13 309 TRP A C 1
ATOM 2250 O O . TRP A 1 262 ? 30.314 -40.885 2.406 1.00 38.20 309 TRP A O 1
ATOM 2261 N N . GLU A 1 263 ? 32.319 -39.867 2.561 1.00 40.95 310 GLU A N 1
ATOM 2262 C CA . GLU A 1 263 ? 33.121 -41.078 2.334 1.00 44.33 310 GLU A CA 1
ATOM 2263 C C . GLU A 1 263 ? 32.951 -42.129 3.445 1.00 45.31 310 GLU A C 1
ATOM 2264 O O . GLU A 1 263 ? 33.074 -43.327 3.186 1.00 48.47 310 GLU A O 1
ATOM 2270 N N . THR A 1 264 ? 32.689 -41.677 4.671 1.00 45.29 311 THR A N 1
ATOM 2271 C CA . THR A 1 264 ? 32.422 -42.576 5.803 1.00 46.03 311 THR A CA 1
ATOM 2272 C C . THR A 1 264 ? 30.971 -43.081 5.787 1.00 43.73 311 THR A C 1
ATOM 2273 O O . THR A 1 264 ? 30.709 -44.235 6.126 1.00 45.01 311 THR A O 1
ATOM 2277 N N . VAL A 1 265 ? 30.036 -42.216 5.397 1.00 40.28 312 VAL A N 1
ATOM 2278 C CA . VAL A 1 265 ? 28.619 -42.590 5.286 1.00 39.19 312 VAL A CA 1
ATOM 2279 C C . VAL A 1 265 ? 28.405 -43.614 4.162 1.00 40.73 312 VAL A C 1
ATOM 2280 O O . VAL A 1 265 ? 27.640 -44.572 4.326 1.00 41.37 312 VAL A O 1
ATOM 2284 N N . TYR A 1 266 ? 29.104 -43.414 3.042 1.00 40.08 313 TYR A N 1
ATOM 2285 C CA . TYR A 1 266 ? 29.025 -44.287 1.867 1.00 40.01 313 TYR A CA 1
ATOM 2286 C C . TYR A 1 266 ? 30.425 -44.799 1.487 1.00 42.96 313 TYR A C 1
ATOM 2287 O O . TYR A 1 266 ? 31.044 -44.265 0.559 1.00 43.76 313 TYR A O 1
ATOM 2296 N N . PRO A 1 267 ? 30.933 -45.836 2.198 1.00 45.52 314 PRO A N 1
ATOM 2297 C CA . PRO A 1 267 ? 32.286 -46.349 1.933 1.00 48.33 314 PRO A CA 1
ATOM 2298 C C . PRO A 1 267 ? 32.461 -46.873 0.511 1.00 47.05 314 PRO A C 1
ATOM 2299 O O . PRO A 1 267 ? 31.606 -47.609 0.016 1.00 47.58 314 PRO A O 1
ATOM 2303 N N . GLY A 1 268 ? 33.541 -46.453 -0.143 1.00 48.17 315 GLY A N 1
ATOM 2304 C CA . GLY A 1 268 ? 33.848 -46.880 -1.504 1.00 49.30 315 GLY A CA 1
ATOM 2305 C C . GLY A 1 268 ? 33.002 -46.277 -2.614 1.00 46.47 315 GLY A C 1
ATOM 2306 O O . GLY A 1 268 ? 33.169 -46.659 -3.775 1.00 47.99 315 GLY A O 1
ATOM 2307 N N . ALA A 1 269 ? 32.105 -45.341 -2.284 1.00 43.18 316 ALA A N 1
ATOM 2308 C CA . ALA A 1 269 ? 31.257 -44.701 -3.291 1.00 39.52 316 ALA A CA 1
ATOM 2309 C C . ALA A 1 269 ? 32.082 -43.752 -4.157 1.00 38.74 316 ALA A C 1
ATOM 2310 O O . ALA A 1 269 ? 33.129 -43.261 -3.739 1.00 39.80 316 ALA A O 1
ATOM 2312 N N . ASP A 1 270 ? 31.598 -43.523 -5.373 1.00 37.10 317 ASP A N 1
ATOM 2313 C CA . ASP A 1 270 ? 32.268 -42.672 -6.360 1.00 36.51 317 ASP A CA 1
ATOM 2314 C C . ASP A 1 270 ? 32.574 -41.270 -5.814 1.00 35.93 317 ASP A C 1
ATOM 2315 O O . ASP A 1 270 ? 31.696 -40.622 -5.249 1.00 33.62 317 ASP A O 1
ATOM 2320 N N . ARG A 1 271 ? 33.808 -40.813 -6.016 1.00 38.93 318 ARG A N 1
ATOM 2321 C CA . ARG A 1 271 ? 34.291 -39.530 -5.490 1.00 40.45 318 ARG A CA 1
ATOM 2322 C C . ARG A 1 271 ? 33.475 -38.332 -5.973 1.00 37.51 318 ARG A C 1
ATOM 2323 O O . ARG A 1 271 ? 33.080 -37.480 -5.170 1.00 36.86 318 ARG A O 1
ATOM 2331 N N . GLN A 1 272 ? 33.243 -38.257 -7.282 1.00 36.14 319 GLN A N 1
ATOM 2332 C CA . GLN A 1 272 ? 32.494 -37.131 -7.845 1.00 34.43 319 GLN A CA 1
ATOM 2333 C C . GLN A 1 272 ? 31.037 -37.151 -7.401 1.00 32.51 319 GLN A C 1
ATOM 2334 O O . GLN A 1 272 ? 30.457 -36.098 -7.153 1.00 32.69 319 GLN A O 1
ATOM 2340 N N . ALA A 1 273 ? 30.455 -38.345 -7.298 1.00 31.48 320 ALA A N 1
ATOM 2341 C CA . ALA A 1 273 ? 29.106 -38.502 -6.745 1.00 31.14 320 ALA A CA 1
ATOM 2342 C C . ALA A 1 273 ? 29.020 -37.876 -5.343 1.00 30.32 320 ALA A C 1
ATOM 2343 O O . ALA A 1 273 ? 28.145 -37.042 -5.077 1.00 31.11 320 ALA A O 1
ATOM 2345 N N . LEU A 1 274 ? 29.952 -38.258 -4.470 1.00 32.81 321 LEU A N 1
ATOM 2346 C CA . LEU A 1 274 ? 29.973 -37.745 -3.089 1.00 32.16 321 LEU A CA 1
ATOM 2347 C C . LEU A 1 274 ? 30.267 -36.242 -3.026 1.00 32.22 321 LEU A C 1
ATOM 2348 O O . LEU A 1 274 ? 29.729 -35.543 -2.161 1.00 30.22 321 LEU A O 1
ATOM 2353 N N . SER A 1 275 ? 31.105 -35.751 -3.941 1.00 33.23 322 SER A N 1
ATOM 2354 C CA . SER A 1 275 ? 31.330 -34.309 -4.095 1.00 32.31 322 SER A CA 1
ATOM 2355 C C . SER A 1 275 ? 30.010 -33.566 -4.329 1.00 31.94 322 SER A C 1
ATOM 2356 O O . SER A 1 275 ? 29.691 -32.623 -3.612 1.00 31.72 322 SER A O 1
ATOM 2359 N N . LEU A 1 276 ? 29.235 -34.015 -5.311 1.00 30.72 323 LEU A N 1
ATOM 2360 C CA . LEU A 1 276 ? 27.957 -33.368 -5.630 1.00 29.22 323 LEU A CA 1
ATOM 2361 C C . LEU A 1 276 ? 26.947 -33.511 -4.485 1.00 28.66 323 LEU A C 1
ATOM 2362 O O . LEU A 1 276 ? 26.250 -32.551 -4.161 1.00 29.41 323 LEU A O 1
ATOM 2367 N N . LEU A 1 277 ? 26.890 -34.699 -3.881 1.00 27.19 324 LEU A N 1
ATOM 2368 C CA . LEU A 1 277 ? 26.006 -34.976 -2.735 1.00 27.66 324 LEU A CA 1
ATOM 2369 C C . LEU A 1 277 ? 26.234 -33.968 -1.612 1.00 27.72 324 LEU A C 1
ATOM 2370 O O . LEU A 1 277 ? 25.283 -33.378 -1.088 1.00 28.55 324 LEU A O 1
ATOM 2375 N N . GLY A 1 278 ? 27.505 -33.760 -1.268 1.00 30.82 325 GLY A N 1
ATOM 2376 C CA . GLY A 1 278 ? 27.891 -32.779 -0.256 1.00 32.01 325 GLY A CA 1
ATOM 2377 C C . GLY A 1 278 ? 27.499 -31.333 -0.542 1.00 31.75 325 GLY A C 1
ATOM 2378 O O . GLY A 1 278 ? 27.320 -30.552 0.396 1.00 32.43 325 GLY A O 1
ATOM 2379 N N A ARG A 1 279 ? 27.387 -30.978 -1.826 0.50 29.56 326 ARG A N 1
ATOM 2380 N N B ARG A 1 279 ? 27.374 -30.981 -1.823 0.50 30.77 326 ARG A N 1
ATOM 2381 C CA A ARG A 1 279 ? 26.921 -29.649 -2.235 0.50 29.86 326 ARG A CA 1
ATOM 2382 C CA B ARG A 1 279 ? 26.917 -29.650 -2.230 0.50 31.99 326 ARG A CA 1
ATOM 2383 C C A ARG A 1 279 ? 25.399 -29.475 -2.073 0.50 28.51 326 ARG A C 1
ATOM 2384 C C B ARG A 1 279 ? 25.394 -29.475 -2.110 0.50 29.71 326 ARG A C 1
ATOM 2385 O O A ARG A 1 279 ? 24.918 -28.343 -2.006 0.50 28.93 326 ARG A O 1
ATOM 2386 O O B ARG A 1 279 ? 24.906 -28.344 -2.111 0.50 30.17 326 ARG A O 1
ATOM 2401 N N . MET A 1 280 ? 24.655 -30.581 -2.010 1.00 28.46 327 MET A N 1
ATOM 2402 C CA . MET A 1 280 ? 23.187 -30.556 -1.856 1.00 27.78 327 MET A CA 1
ATOM 2403 C C . MET A 1 280 ? 22.731 -30.591 -0.402 1.00 27.41 327 MET A C 1
ATOM 2404 O O . MET A 1 280 ? 21.783 -29.903 -0.042 1.00 29.04 327 MET A O 1
ATOM 2409 N N . LEU A 1 281 ? 23.371 -31.421 0.415 1.00 27.91 328 LEU A N 1
ATOM 2410 C CA . LEU A 1 281 ? 22.927 -31.643 1.793 1.00 26.89 328 LEU A CA 1
ATOM 2411 C C . LEU A 1 281 ? 23.678 -30.729 2.760 1.00 27.47 328 LEU A C 1
ATOM 2412 O O . LEU A 1 281 ? 24.672 -31.120 3.382 1.00 30.43 328 LEU A O 1
ATOM 2417 N N . ARG A 1 282 ? 23.186 -29.493 2.834 1.00 28.49 329 ARG A N 1
ATOM 2418 C CA . ARG A 1 282 ? 23.647 -28.471 3.773 1.00 29.83 329 ARG A CA 1
ATOM 2419 C C . ARG A 1 282 ? 22.445 -27.932 4.551 1.00 28.86 329 ARG A C 1
ATOM 2420 O O . ARG A 1 282 ? 21.348 -27.814 4.000 1.00 29.58 329 ARG A O 1
ATOM 2428 N N . PHE A 1 283 ? 22.657 -27.600 5.824 1.00 30.27 3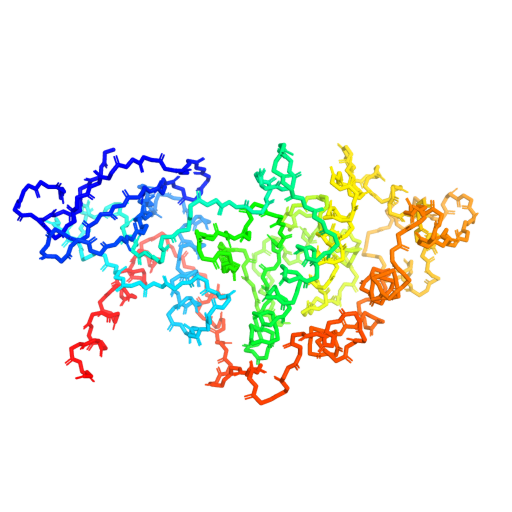30 PHE A N 1
ATOM 2429 C CA . PHE A 1 283 ? 21.620 -26.962 6.646 1.00 29.80 330 PHE A CA 1
ATOM 2430 C C . PHE A 1 283 ? 21.127 -25.652 6.024 1.00 30.98 330 PHE A C 1
ATOM 2431 O O . PHE A 1 283 ? 19.925 -25.422 5.939 1.00 31.33 330 PHE A O 1
ATOM 2439 N N . GLU A 1 284 ? 22.065 -24.809 5.593 1.00 32.51 331 GLU A N 1
ATOM 2440 C CA . GLU A 1 284 ? 21.746 -23.468 5.095 1.00 32.61 331 GLU A CA 1
ATOM 2441 C C . GLU A 1 284 ? 21.207 -23.568 3.668 1.00 32.06 331 GLU A C 1
ATOM 2442 O O . GLU A 1 284 ? 21.935 -24.036 2.787 1.00 31.56 331 GLU A O 1
ATOM 2448 N N . PRO A 1 285 ? 19.940 -23.142 3.428 1.00 32.50 332 PRO A N 1
ATOM 2449 C CA . PRO A 1 285 ? 19.385 -23.174 2.063 1.00 31.97 332 PRO A CA 1
ATOM 2450 C C . PRO A 1 285 ? 20.273 -22.494 1.014 1.00 32.17 332 PRO A C 1
ATOM 2451 O O . PRO A 1 285 ? 20.482 -23.059 -0.063 1.00 31.55 332 PRO A O 1
ATOM 2455 N N . SER A 1 286 ? 20.813 -21.318 1.353 1.00 33.67 333 SER A N 1
ATOM 2456 C CA . SER A 1 286 ? 21.658 -20.544 0.434 1.00 34.41 333 SER A CA 1
ATOM 2457 C C . SER A 1 286 ? 23.019 -21.196 0.142 1.00 34.00 333 SER A C 1
ATOM 2458 O O . SER A 1 286 ? 23.644 -20.874 -0.862 1.00 37.76 333 SER A O 1
ATOM 2461 N N . ALA A 1 287 ? 23.464 -22.112 1.004 1.00 32.87 334 ALA A N 1
ATOM 2462 C CA . ALA A 1 287 ? 24.718 -22.845 0.787 1.00 32.39 334 ALA A CA 1
ATOM 2463 C C . ALA A 1 287 ? 24.609 -23.956 -0.253 1.00 32.29 334 ALA A C 1
ATOM 2464 O O . ALA A 1 287 ? 25.629 -24.410 -0.768 1.00 35.24 334 ALA A O 1
ATOM 2466 N N . ARG A 1 288 ? 23.386 -24.406 -0.543 1.00 30.48 335 ARG A N 1
ATOM 2467 C CA . ARG A 1 288 ? 23.177 -25.543 -1.440 1.00 30.00 335 ARG A CA 1
ATOM 2468 C C . ARG A 1 288 ? 23.394 -25.160 -2.893 1.00 30.19 335 ARG A C 1
ATOM 2469 O O . ARG A 1 288 ? 23.045 -24.056 -3.313 1.00 31.46 335 ARG A O 1
ATOM 2477 N N . ILE A 1 289 ? 23.981 -26.083 -3.649 1.00 29.80 336 ILE A N 1
ATOM 2478 C CA . ILE A 1 289 ? 24.089 -25.950 -5.098 1.00 29.71 336 ILE A CA 1
ATOM 2479 C C . ILE A 1 289 ? 22.684 -25.881 -5.696 1.00 29.34 336 ILE A C 1
ATOM 2480 O O . ILE A 1 289 ? 21.750 -26.466 -5.147 1.00 27.54 336 ILE A O 1
ATOM 2485 N N . SER A 1 290 ? 22.530 -25.121 -6.778 1.00 29.95 337 SER A N 1
ATOM 2486 C CA . SER A 1 290 ? 21.261 -25.074 -7.523 1.00 28.55 337 SER A CA 1
ATOM 2487 C C . SER A 1 290 ? 21.174 -26.244 -8.494 1.00 26.97 337 SER A C 1
ATOM 2488 O O . SER A 1 290 ? 22.183 -26.876 -8.807 1.00 26.89 337 SER A O 1
ATOM 2491 N N . ALA A 1 291 ? 19.973 -26.504 -9.002 1.00 25.93 338 ALA A N 1
ATOM 2492 C CA . ALA A 1 291 ? 19.796 -27.522 -10.042 1.00 25.10 338 ALA A CA 1
ATOM 2493 C C . ALA A 1 291 ? 20.646 -27.184 -11.280 1.00 25.58 338 ALA A C 1
ATOM 2494 O O . ALA A 1 291 ? 21.319 -28.063 -11.827 1.00 26.13 338 ALA A O 1
ATOM 2496 N N . ALA A 1 292 ? 20.615 -25.920 -11.705 1.00 27.55 339 ALA A N 1
ATOM 2497 C CA . ALA A 1 292 ? 21.417 -25.449 -12.852 1.00 27.66 339 ALA A CA 1
ATOM 2498 C C . ALA A 1 292 ? 22.916 -25.693 -12.657 1.00 29.53 339 ALA A C 1
ATOM 2499 O O . ALA A 1 292 ? 23.581 -26.214 -13.552 1.00 29.25 339 ALA A O 1
ATOM 2501 N N . ALA A 1 293 ? 23.443 -25.334 -11.486 1.00 29.48 340 ALA A N 1
ATOM 2502 C CA . ALA A 1 293 ? 24.872 -25.533 -11.203 1.00 28.99 340 ALA A CA 1
ATOM 2503 C C . ALA A 1 293 ? 25.231 -27.015 -11.064 1.00 27.96 340 ALA A C 1
ATOM 2504 O O . ALA A 1 293 ? 26.315 -27.426 -11.477 1.00 31.18 340 ALA A O 1
ATOM 2506 N N . ALA A 1 294 ? 24.321 -27.812 -10.499 1.00 28.00 341 ALA A N 1
ATOM 2507 C CA . ALA A 1 294 ? 24.516 -29.266 -10.377 1.00 26.55 341 ALA A CA 1
ATOM 2508 C C . ALA A 1 294 ? 24.716 -29.945 -11.734 1.00 26.27 341 ALA A C 1
ATOM 2509 O O . ALA A 1 294 ? 25.538 -30.849 -11.861 1.00 26.66 341 ALA A O 1
ATOM 2511 N N . LEU A 1 295 ? 23.961 -29.506 -12.740 1.00 25.98 342 LEU A N 1
ATOM 2512 C CA . LEU A 1 295 ? 24.108 -30.032 -14.100 1.00 27.01 342 LEU A CA 1
ATOM 2513 C C . LEU A 1 295 ? 25.503 -29.762 -14.686 1.00 27.69 342 LEU A C 1
ATOM 2514 O O . LEU A 1 295 ? 25.946 -30.509 -15.553 1.00 29.16 342 LEU A O 1
ATOM 2519 N N . ARG A 1 296 ? 26.177 -28.715 -14.197 1.00 29.69 343 ARG A N 1
ATOM 2520 C CA . ARG A 1 296 ? 27.567 -28.393 -14.577 1.00 30.83 343 ARG A CA 1
ATOM 2521 C C . ARG A 1 296 ? 28.641 -29.142 -13.766 1.00 30.34 343 ARG A C 1
ATOM 2522 O O . ARG A 1 296 ? 29.841 -28.971 -14.028 1.00 33.06 343 ARG A O 1
ATOM 2530 N N . HIS A 1 297 ? 28.228 -29.956 -12.792 1.00 29.78 344 HIS A N 1
ATOM 2531 C CA . HIS A 1 297 ? 29.167 -30.686 -11.919 1.00 31.18 344 HIS A CA 1
ATOM 2532 C C . HIS A 1 297 ? 29.8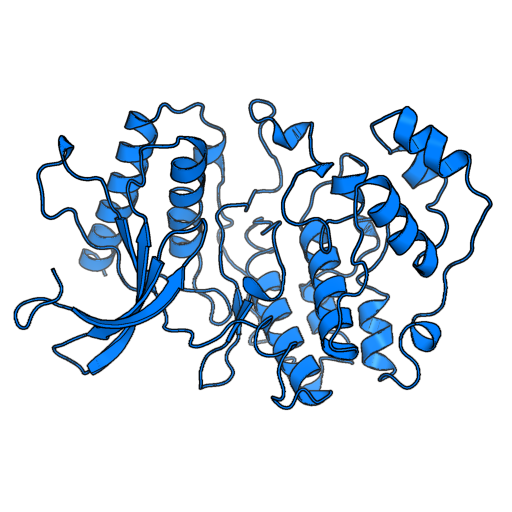04 -31.855 -12.681 1.00 31.05 344 HIS A C 1
ATOM 2533 O O . HIS A 1 297 ? 29.113 -32.485 -13.485 1.00 29.94 344 HIS A O 1
ATOM 2540 N N . PRO A 1 298 ? 31.101 -32.162 -12.423 1.00 30.80 345 PRO A N 1
ATOM 2541 C CA . PRO A 1 298 ? 31.774 -33.280 -13.121 1.00 31.53 345 PRO A CA 1
ATOM 2542 C C . PRO A 1 298 ? 31.051 -34.636 -13.078 1.00 31.11 345 PRO A C 1
ATOM 2543 O O . PRO A 1 298 ? 31.141 -35.399 -14.033 1.00 31.79 345 PRO A O 1
ATOM 2547 N N . PHE A 1 299 ? 30.324 -34.923 -11.997 1.00 30.83 346 PHE A N 1
ATOM 2548 C CA . PHE A 1 299 ? 29.545 -36.170 -11.900 1.00 29.70 346 PHE A CA 1
ATOM 2549 C C . PHE A 1 299 ? 28.574 -36.369 -13.075 1.00 29.34 346 PHE A C 1
ATOM 2550 O O . PHE A 1 299 ? 28.382 -37.499 -13.532 1.00 31.10 346 PHE A O 1
ATOM 2558 N N . LEU A 1 300 ? 27.998 -35.272 -13.571 1.00 28.85 347 LEU A N 1
ATOM 2559 C CA . LEU A 1 300 ? 27.007 -35.319 -14.655 1.00 27.63 347 LEU A CA 1
ATOM 2560 C C . LEU A 1 300 ? 27.545 -34.947 -16.042 1.00 28.89 347 LEU A C 1
ATOM 2561 O O . LEU A 1 300 ? 26.766 -34.818 -16.987 1.00 27.83 347 LEU A O 1
ATOM 2566 N N . ALA A 1 301 ? 28.869 -34.836 -16.184 1.00 28.81 348 ALA A N 1
ATOM 2567 C CA . ALA A 1 301 ? 29.489 -34.422 -17.452 1.00 29.93 348 ALA A CA 1
ATOM 2568 C C . ALA A 1 301 ? 29.131 -35.342 -18.633 1.00 31.06 348 ALA A C 1
ATOM 2569 O O . ALA A 1 301 ? 29.003 -34.870 -19.761 1.00 31.07 348 ALA A O 1
ATOM 2571 N N . LYS A 1 302 ? 28.968 -36.638 -18.357 1.00 31.54 349 LYS A N 1
ATOM 2572 C CA . LYS A 1 302 ? 28.588 -37.647 -19.374 1.00 33.71 349 LYS A CA 1
ATOM 2573 C C . LYS A 1 302 ? 27.347 -37.248 -20.197 1.00 31.20 349 LYS A C 1
ATOM 2574 O O . LYS A 1 302 ? 27.306 -37.453 -21.414 1.00 32.53 349 LYS A O 1
ATOM 2580 N N . TYR A 1 303 ? 26.345 -36.688 -19.519 1.00 29.09 350 TYR A N 1
ATOM 2581 C CA . TYR A 1 303 ? 25.058 -36.334 -20.136 1.00 28.51 350 TYR A CA 1
ATOM 2582 C C . TYR A 1 303 ? 24.866 -34.841 -20.346 1.00 28.04 350 TYR A C 1
ATOM 2583 O O . TYR A 1 303 ? 24.008 -34.433 -21.126 1.00 29.86 350 TYR A O 1
ATOM 2592 N N . HIS A 1 304 ? 25.662 -34.030 -19.658 1.00 27.67 351 HIS A N 1
ATOM 2593 C CA . HIS A 1 304 ? 25.478 -32.591 -19.671 1.00 27.06 351 HIS A CA 1
ATOM 2594 C C . HIS A 1 304 ? 25.661 -31.961 -21.066 1.00 27.10 351 HIS A C 1
ATOM 2595 O O . HIS A 1 304 ? 26.662 -32.204 -21.756 1.00 28.38 351 HIS A O 1
ATOM 2602 N N . ASP A 1 305 ? 24.665 -31.176 -21.475 1.00 26.96 352 ASP A N 1
ATOM 2603 C CA . ASP A 1 305 ? 24.724 -30.382 -22.707 1.00 30.15 352 ASP A CA 1
ATOM 2604 C C . ASP A 1 305 ? 23.987 -29.077 -22.421 1.00 29.99 352 ASP A C 1
ATOM 2605 O O . ASP A 1 305 ? 22.764 -29.077 -22.355 1.00 29.45 352 ASP A O 1
ATOM 2610 N N . PRO A 1 306 ? 24.722 -27.958 -22.261 1.00 32.10 353 PRO A N 1
ATOM 2611 C CA . PRO A 1 306 ? 24.032 -26.705 -21.921 1.00 32.97 353 PRO A CA 1
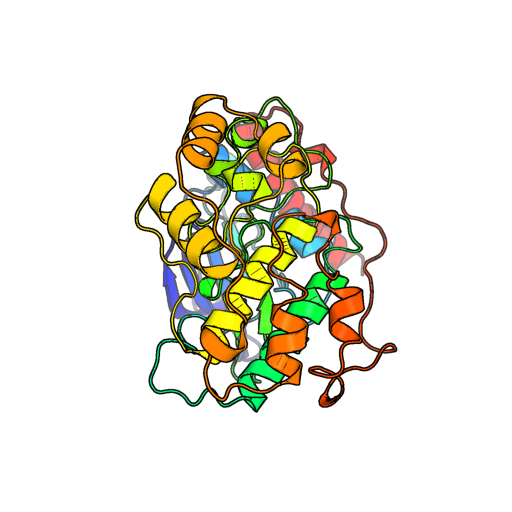ATOM 2612 C C . PRO A 1 306 ? 23.107 -26.143 -23.019 1.00 34.18 353 PRO 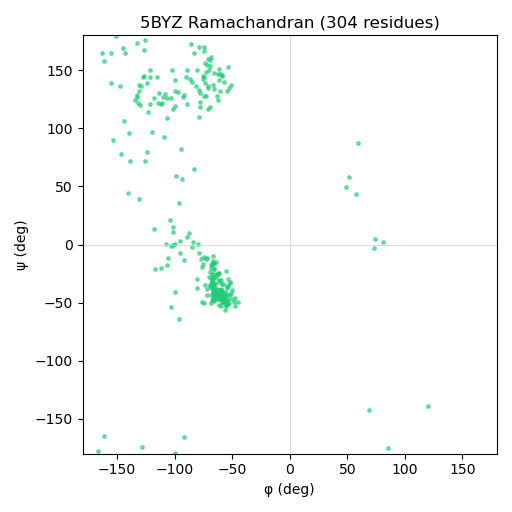A C 1
ATOM 2613 O O . PRO A 1 306 ? 22.294 -25.267 -22.729 1.00 36.81 353 PRO A O 1
ATOM 2617 N N . ASP A 1 307 ? 23.227 -26.653 -24.248 1.00 34.24 354 ASP A N 1
ATOM 2618 C CA . ASP A 1 307 ? 22.298 -26.349 -25.341 1.00 34.90 354 ASP A CA 1
ATOM 2619 C C . ASP A 1 307 ? 20.965 -27.094 -25.248 1.00 33.54 354 ASP A C 1
ATOM 2620 O O . ASP A 1 307 ? 20.033 -26.762 -25.986 1.00 35.42 354 ASP A O 1
ATOM 2625 N N . ASP A 1 308 ? 20.875 -28.102 -24.380 1.00 29.52 355 ASP A N 1
ATOM 2626 C CA . ASP A 1 308 ? 19.677 -28.931 -24.290 1.00 29.96 355 ASP A CA 1
ATOM 2627 C C . ASP A 1 308 ? 19.176 -29.114 -22.857 1.00 27.71 355 ASP A C 1
ATOM 2628 O O . ASP A 1 308 ? 18.713 -30.189 -22.477 1.00 27.66 355 ASP A O 1
ATOM 2633 N N . GLU A 1 309 ? 19.254 -28.047 -22.067 1.00 27.82 356 GLU A N 1
ATOM 2634 C CA . GLU A 1 309 ? 18.796 -28.063 -20.678 1.00 25.78 356 GLU A CA 1
ATOM 2635 C C . GLU A 1 309 ? 18.076 -26.739 -20.424 1.00 27.28 356 GLU A C 1
ATOM 2636 O O . GLU A 1 309 ? 18.598 -25.854 -19.738 1.00 29.37 356 GLU A O 1
ATOM 2642 N N . PRO A 1 310 ? 16.874 -26.589 -21.005 1.00 27.90 357 PRO A N 1
ATOM 2643 C CA . PRO A 1 310 ? 16.232 -25.285 -21.064 1.00 28.56 357 PRO A CA 1
ATOM 2644 C C . PRO A 1 310 ? 15.653 -24.791 -19.736 1.00 27.50 357 PRO A C 1
ATOM 2645 O O . PRO A 1 310 ? 15.368 -25.587 -18.833 1.00 26.74 357 PRO A O 1
ATOM 2649 N N . ASP A 1 311 ? 15.519 -23.470 -19.645 1.00 28.56 358 ASP A N 1
ATOM 2650 C CA . ASP A 1 311 ? 14.667 -22.817 -18.654 1.00 30.42 358 ASP A CA 1
ATOM 2651 C C . ASP A 1 311 ? 13.236 -22.730 -19.194 1.00 31.19 358 ASP A C 1
ATOM 2652 O O . ASP A 1 311 ? 12.975 -23.017 -20.371 1.00 29.07 358 ASP A O 1
ATOM 2657 N N . CYS A 1 312 ? 12.328 -22.297 -18.319 1.00 30.47 359 CYS A N 1
ATOM 2658 C CA . CYS A 1 312 ? 10.920 -22.085 -18.637 1.00 31.67 359 CYS A CA 1
ATOM 2659 C C . CYS A 1 312 ? 10.613 -20.597 -18.609 1.00 35.94 359 CYS A C 1
ATOM 2660 O O . CYS A 1 312 ? 10.833 -19.946 -17.586 1.00 37.74 359 CYS A O 1
ATOM 2663 N N . ALA A 1 313 ? 10.124 -20.064 -19.730 1.00 38.26 360 ALA A N 1
ATOM 2664 C CA . ALA A 1 313 ? 9.606 -18.693 -19.805 1.00 43.28 360 ALA A CA 1
ATOM 2665 C C . ALA A 1 313 ? 8.220 -18.728 -20.455 1.00 45.06 360 ALA A C 1
ATOM 2666 O O . ALA A 1 313 ? 8.035 -19.426 -21.456 1.00 46.51 360 ALA A O 1
ATOM 2668 N N . PRO A 1 314 ? 7.240 -17.984 -19.906 1.00 47.31 361 PRO A N 1
ATOM 2669 C CA . PRO A 1 314 ? 7.281 -17.109 -18.736 1.00 46.97 361 PRO A CA 1
ATOM 2670 C C . PRO A 1 314 ? 7.201 -17.908 -17.433 1.00 44.49 361 PRO A C 1
ATOM 2671 O O . PRO A 1 314 ? 6.930 -19.112 -17.475 1.00 40.98 361 PRO A O 1
ATOM 2675 N N . PRO A 1 315 ? 7.442 -17.249 -16.283 1.00 44.94 362 PRO A N 1
ATOM 2676 C CA . PRO A 1 315 ? 7.304 -17.953 -15.007 1.00 44.26 362 PRO A CA 1
ATOM 2677 C C . PRO A 1 315 ? 5.844 -18.249 -14.664 1.00 41.66 362 PRO A C 1
ATOM 2678 O O . PRO A 1 315 ? 4.932 -17.615 -15.207 1.00 41.75 362 PRO A O 1
ATOM 2682 N N . PHE A 1 316 ? 5.641 -19.222 -13.780 1.00 39.61 363 PHE A N 1
ATOM 2683 C CA . PHE A 1 316 ? 4.303 -19.633 -13.379 1.00 38.11 363 PHE A CA 1
ATOM 2684 C C . PHE A 1 316 ? 3.762 -18.685 -12.305 1.00 39.89 363 PHE A C 1
ATOM 2685 O O . PHE A 1 316 ? 4.485 -18.323 -11.381 1.00 42.25 363 PHE A O 1
ATOM 2693 N N . ASP A 1 317 ? 2.493 -18.298 -12.443 1.00 41.79 364 ASP A N 1
ATOM 2694 C CA . ASP A 1 317 ? 1.819 -17.383 -11.515 1.00 44.37 364 ASP A CA 1
ATOM 2695 C C . ASP A 1 317 ? 0.904 -18.160 -10.549 1.00 42.71 364 ASP A C 1
ATOM 2696 O O . ASP A 1 317 ? -0.068 -18.775 -10.982 1.00 41.94 364 ASP A O 1
ATOM 2701 N N . PHE A 1 318 ? 1.218 -18.102 -9.251 1.00 40.03 365 PHE A N 1
ATOM 2702 C CA . PHE A 1 318 ? 0.417 -18.749 -8.186 1.00 40.05 365 PHE A CA 1
ATOM 2703 C C . PHE A 1 318 ? -0.709 -17.881 -7.591 1.00 43.28 365 PHE A C 1
ATOM 2704 O O . PHE A 1 318 ? -1.356 -18.295 -6.619 1.00 42.15 365 PHE A O 1
ATOM 2712 N N . ALA A 1 319 ? -0.954 -16.697 -8.169 1.00 45.05 366 ALA A N 1
ATOM 2713 C CA . ALA A 1 319 ? -2.001 -15.778 -7.691 1.00 46.86 366 ALA A CA 1
ATOM 2714 C C . ALA A 1 319 ? -3.347 -16.462 -7.445 1.00 46.42 366 ALA A C 1
ATOM 2715 O O . ALA A 1 319 ? -3.961 -16.249 -6.402 1.00 48.81 366 ALA A O 1
ATOM 2717 N N . PHE A 1 320 ? -3.776 -17.299 -8.392 1.00 45.71 367 PHE A N 1
ATOM 2718 C CA . PHE A 1 320 ? -5.032 -18.077 -8.282 1.00 45.06 367 PHE A CA 1
ATOM 2719 C C . PHE A 1 320 ? -5.157 -18.877 -6.972 1.00 46.37 367 PHE A C 1
ATOM 2720 O O . PHE A 1 320 ? -6.265 -19.080 -6.462 1.00 45.99 367 PHE A O 1
ATOM 2728 N N . ASP A 1 321 ? -4.016 -19.342 -6.458 1.00 46.07 368 ASP A N 1
ATOM 2729 C CA . ASP A 1 321 ? -3.974 -20.224 -5.295 1.00 46.80 368 ASP A CA 1
ATOM 2730 C C . ASP A 1 321 ? -4.114 -19.509 -3.949 1.00 50.15 368 ASP A C 1
ATOM 2731 O O . ASP A 1 321 ? -4.620 -20.098 -2.991 1.00 51.85 368 ASP A O 1
ATOM 2736 N N . ARG A 1 322 ? -3.659 -18.255 -3.877 1.00 52.71 369 ARG A N 1
ATOM 2737 C CA . ARG A 1 322 ? -3.780 -17.436 -2.658 1.00 54.97 369 ARG A CA 1
ATOM 2738 C C . ARG A 1 322 ? -5.208 -16.950 -2.361 1.00 56.58 369 ARG A C 1
ATOM 2739 O O . ARG A 1 322 ? -5.467 -16.444 -1.266 1.00 58.70 369 ARG A O 1
ATOM 2747 N N . GLU A 1 323 ? -6.117 -17.083 -3.330 1.00 56.68 370 GLU A N 1
ATOM 2748 C CA . GLU A 1 323 ? -7.523 -16.706 -3.155 1.00 58.05 370 GLU A CA 1
ATOM 2749 C C . GLU A 1 323 ? -8.246 -17.675 -2.215 1.00 56.78 370 GLU A C 1
ATOM 2750 O O . GLU A 1 323 ? -8.071 -18.892 -2.322 1.00 56.50 370 GLU A O 1
ATOM 2756 N N . ALA A 1 324 ? -9.048 -17.131 -1.298 1.00 57.78 371 ALA A N 1
ATOM 2757 C CA . ALA A 1 324 ? -9.899 -17.938 -0.415 1.00 56.69 371 ALA A CA 1
ATOM 2758 C C . ALA A 1 324 ? -11.135 -18.365 -1.202 1.00 55.08 371 ALA A C 1
ATOM 2759 O O . ALA A 1 324 ? -11.983 -17.523 -1.520 1.00 58.07 371 ALA A O 1
ATOM 2761 N N . LEU A 1 325 ? -11.228 -19.658 -1.519 1.00 51.25 372 LEU A N 1
ATOM 2762 C CA . LEU A 1 325 ? -12.283 -20.185 -2.398 1.00 48.30 372 LEU A CA 1
ATOM 2763 C C . LEU A 1 325 ? -13.096 -21.305 -1.733 1.00 44.33 372 LEU A C 1
ATOM 2764 O O . LEU A 1 325 ? -12.550 -22.175 -1.055 1.00 42.03 372 LEU A O 1
ATOM 2769 N N . THR A 1 326 ? -14.408 -21.267 -1.947 1.00 42.72 373 THR A N 1
ATOM 2770 C CA . THR A 1 326 ? -15.306 -22.343 -1.525 1.00 39.02 373 THR A CA 1
ATOM 2771 C C . THR A 1 326 ? -15.162 -23.563 -2.436 1.00 32.97 373 THR A C 1
ATOM 2772 O O . THR A 1 326 ? -14.593 -23.470 -3.526 1.00 30.02 373 THR A O 1
ATOM 2776 N N . ARG A 1 327 ? -15.719 -24.688 -1.983 1.00 31.32 374 ARG A N 1
ATOM 2777 C CA . ARG A 1 327 ? -15.805 -25.932 -2.758 1.00 30.02 374 ARG A CA 1
ATOM 2778 C C . ARG A 1 327 ? -16.319 -25.692 -4.176 1.00 28.70 374 ARG A C 1
ATOM 2779 O O . ARG A 1 327 ? -15.698 -26.116 -5.153 1.00 28.64 374 ARG A O 1
ATOM 2787 N N . GLU A 1 328 ? -17.458 -25.015 -4.270 1.00 30.99 375 GLU A N 1
ATOM 2788 C CA . GLU A 1 328 ? -18.104 -24.813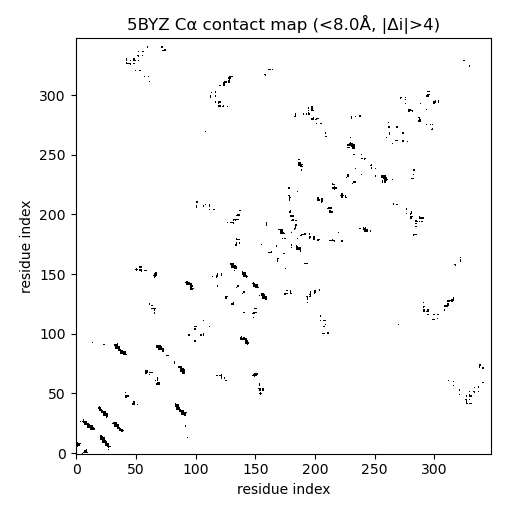 -5.569 1.00 31.78 375 GLU A CA 1
ATOM 2789 C C . GLU A 1 328 ? -17.276 -23.910 -6.483 1.00 30.73 375 GLU A C 1
ATOM 2790 O O . GLU A 1 328 ? -17.186 -24.175 -7.677 1.00 29.78 375 GLU A O 1
ATOM 2796 N N . ARG A 1 329 ? -16.647 -22.872 -5.927 1.00 30.57 376 ARG A N 1
ATOM 2797 C CA . ARG A 1 329 ? -15.764 -22.006 -6.726 1.00 30.54 376 ARG A CA 1
ATOM 2798 C C . ARG A 1 329 ? -14.516 -22.730 -7.235 1.00 29.36 376 ARG A C 1
ATOM 2799 O O . ARG A 1 329 ? -14.028 -22.434 -8.333 1.00 29.43 376 ARG A O 1
ATOM 2807 N N . ILE A 1 330 ? -13.998 -23.678 -6.446 1.00 26.81 377 ILE A N 1
ATOM 2808 C CA . ILE A 1 330 ? -12.872 -24.517 -6.881 1.00 27.58 377 ILE A CA 1
ATOM 2809 C C . ILE A 1 330 ? -13.312 -25.459 -8.009 1.00 27.75 377 ILE A C 1
ATOM 2810 O O . ILE A 1 330 ? -12.587 -25.621 -8.991 1.00 27.35 377 ILE A O 1
ATOM 2815 N N . LYS A 1 331 ? -14.492 -26.063 -7.869 1.00 27.16 378 LYS A N 1
ATOM 2816 C CA . LYS A 1 331 ? -15.063 -26.909 -8.935 1.00 27.61 378 LYS A CA 1
ATOM 2817 C C . LYS A 1 331 ? -15.201 -26.119 -10.239 1.00 27.12 378 LYS A C 1
ATOM 2818 O O . LYS A 1 331 ? -14.816 -26.606 -11.303 1.00 28.61 378 LYS A O 1
ATOM 2824 N N . GLU A 1 332 ? -15.725 -24.899 -10.150 1.00 28.54 379 GLU A N 1
ATOM 2825 C CA . GLU A 1 332 ? -15.836 -24.035 -11.328 1.00 29.42 379 GLU A CA 1
ATOM 2826 C C . GLU A 1 332 ? -14.480 -23.763 -11.964 1.00 29.65 379 GLU A C 1
ATOM 2827 O O . GLU A 1 332 ? -14.341 -23.823 -13.190 1.00 29.27 379 GLU A O 1
ATOM 2833 N N . ALA A 1 333 ? -13.482 -23.484 -11.125 1.00 28.73 380 ALA A N 1
ATOM 2834 C CA . ALA A 1 333 ? -12.117 -23.247 -11.598 1.00 29.83 380 ALA A CA 1
ATOM 2835 C C . ALA A 1 333 ? -11.530 -24.471 -12.311 1.00 29.60 380 ALA A C 1
ATOM 2836 O O . ALA A 1 333 ? -10.881 -24.330 -13.349 1.00 29.54 380 ALA A O 1
ATOM 2838 N N . ILE A 1 334 ? -11.773 -25.661 -11.763 1.00 27.78 381 ILE A N 1
ATOM 2839 C CA . ILE A 1 334 ? -11.306 -26.915 -12.376 1.00 26.87 381 ILE A CA 1
ATOM 2840 C C . ILE A 1 334 ? -12.012 -27.172 -13.714 1.00 27.24 381 ILE A C 1
ATOM 2841 O O . ILE A 1 334 ? -11.355 -27.503 -14.703 1.00 27.72 381 ILE A O 1
ATOM 2846 N N . VAL A 1 335 ? -13.331 -26.996 -13.748 1.00 28.15 382 VAL A N 1
ATOM 2847 C CA . VAL A 1 335 ? -14.089 -27.114 -15.008 1.00 28.78 382 VAL A CA 1
ATOM 2848 C C . VAL A 1 335 ? -13.591 -26.101 -16.059 1.00 30.48 382 VAL A C 1
ATOM 2849 O O . VAL A 1 335 ? -13.475 -26.439 -17.241 1.00 31.41 382 VAL A O 1
ATOM 2853 N N . ALA A 1 336 ? -13.252 -24.886 -15.631 1.00 29.15 383 ALA A N 1
ATOM 2854 C CA . ALA A 1 336 ? -12.679 -23.891 -16.544 1.00 31.29 383 ALA A CA 1
ATOM 2855 C C . ALA A 1 336 ? -11.330 -24.342 -17.124 1.00 31.01 383 ALA A C 1
ATOM 2856 O O . ALA A 1 336 ? -11.073 -24.108 -18.309 1.00 32.88 383 ALA A O 1
ATOM 2858 N N . GLU A 1 337 ? -10.481 -24.970 -16.305 1.00 29.14 384 GLU A N 1
ATOM 2859 C CA . GLU A 1 337 ? -9.202 -25.514 -16.800 1.00 28.64 384 GLU A CA 1
ATOM 2860 C C . GLU A 1 337 ? -9.413 -26.575 -17.868 1.00 29.17 384 GLU A C 1
ATOM 2861 O O . GLU A 1 337 ? -8.667 -26.619 -18.851 1.00 31.07 384 GLU A O 1
ATOM 2867 N N . ILE A 1 338 ? -10.432 -27.409 -17.686 1.00 28.94 385 ILE A N 1
ATOM 2868 C CA . ILE A 1 338 ? -10.773 -28.447 -18.674 1.00 29.25 385 ILE A CA 1
ATOM 2869 C C . ILE A 1 338 ? -11.237 -27.796 -19.980 1.00 31.75 385 ILE A C 1
ATOM 2870 O O . ILE A 1 338 ? -10.749 -28.150 -21.055 1.00 32.02 385 ILE A O 1
ATOM 2875 N N . GLU A 1 339 ? -12.149 -26.828 -19.873 1.00 31.62 386 GLU A N 1
ATOM 2876 C CA . GLU A 1 339 ? -12.640 -26.065 -21.032 1.00 34.04 386 GLU A CA 1
ATOM 2877 C C . GLU A 1 339 ? -11.509 -25.348 -21.774 1.00 35.03 386 GLU A C 1
ATOM 2878 O O . GLU A 1 339 ? -11.445 -25.393 -23.007 1.00 35.43 386 GLU A O 1
ATOM 2884 N N . ASP A 1 340 ? -10.612 -24.715 -21.017 1.00 33.57 387 ASP A N 1
ATOM 2885 C CA . ASP A 1 340 ? -9.481 -23.977 -21.588 1.00 34.55 387 ASP A CA 1
ATOM 2886 C C . ASP A 1 340 ? -8.500 -24.912 -22.308 1.00 33.27 387 ASP A C 1
ATOM 2887 O O . ASP A 1 340 ? -7.972 -24.561 -23.367 1.00 35.06 387 ASP A O 1
ATOM 2892 N N . PHE A 1 341 ? -8.256 -26.084 -21.724 1.00 32.86 388 PHE A N 1
ATOM 2893 C CA . PHE A 1 341 ? -7.412 -27.104 -22.357 1.00 31.92 388 PHE A CA 1
ATOM 2894 C C . PHE A 1 341 ? -7.899 -27.396 -23.780 1.00 33.50 388 PHE A C 1
ATOM 2895 O O . PHE A 1 341 ? -7.109 -27.376 -24.724 1.00 33.92 388 PHE A O 1
ATOM 2903 N N . HIS A 1 342 ? -9.197 -27.660 -23.915 1.00 33.37 389 HIS A N 1
ATOM 2904 C CA . HIS A 1 342 ? -9.802 -27.985 -25.211 1.00 35.89 389 HIS A CA 1
ATOM 2905 C C . HIS A 1 342 ? -9.950 -26.788 -26.147 1.00 38.11 389 HIS A C 1
ATOM 2906 O O . HIS A 1 342 ? -9.798 -26.940 -27.362 1.00 40.34 389 HIS A O 1
ATOM 2913 N N . ALA A 1 343 ? -10.229 -25.611 -25.587 1.00 39.86 390 ALA A N 1
ATOM 2914 C CA . ALA A 1 343 ? -10.341 -24.375 -26.378 1.00 43.88 390 ALA A CA 1
ATOM 2915 C C . ALA A 1 343 ? -9.008 -23.983 -27.023 1.00 46.56 390 ALA A C 1
ATOM 2916 O O . ALA A 1 343 ? -8.982 -23.533 -28.172 1.00 47.74 390 ALA A O 1
ATOM 2918 N N . ARG A 1 344 ? -7.914 -24.154 -26.281 1.00 47.84 391 ARG A N 1
ATOM 2919 C CA . ARG A 1 344 ? -6.561 -23.912 -26.802 1.00 52.01 391 ARG A CA 1
ATOM 2920 C C . ARG A 1 344 ? -6.157 -24.899 -27.907 1.00 55.39 391 ARG A C 1
ATOM 2921 O O . ARG A 1 344 ? -5.491 -24.503 -28.864 1.00 56.55 391 ARG A O 1
ATOM 2929 N N . ARG A 1 345 ? -6.551 -26.168 -27.765 1.00 58.45 392 ARG A N 1
ATOM 2930 C CA . ARG A 1 345 ? -6.298 -27.197 -28.795 1.00 61.90 392 ARG A CA 1
ATOM 2931 C C . ARG A 1 345 ? -7.075 -26.937 -30.088 1.00 66.47 392 ARG A C 1
ATOM 2932 O O . ARG A 1 345 ? -6.579 -27.229 -31.180 1.00 67.84 392 ARG A O 1
ATOM 2940 N N . GLU A 1 346 ? -8.292 -26.411 -29.955 1.00 69.99 393 GLU A N 1
ATOM 2941 C CA . GLU A 1 346 ? -9.101 -26.000 -31.109 1.00 75.15 393 GLU A CA 1
ATOM 2942 C C . GLU A 1 346 ? -8.454 -24.826 -31.863 1.00 78.60 393 GLU A C 1
ATOM 2943 O O . GLU A 1 346 ? -8.551 -24.751 -33.091 1.00 80.83 393 GLU A O 1
ATOM 2949 N N . GLY A 1 347 ? -7.789 -23.933 -31.123 1.00 79.95 394 GLY A N 1
ATOM 2950 C CA . GLY A 1 347 ? -7.092 -22.777 -31.699 1.00 83.37 394 GLY A CA 1
ATOM 2951 C C . GLY A 1 347 ? -5.597 -22.951 -31.940 1.00 84.40 394 GLY A C 1
ATOM 2952 O O . GLY A 1 347 ? -4.835 -21.997 -31.760 1.00 85.69 394 GLY A O 1
ATOM 2953 N N . ILE A 1 348 ? -5.174 -24.158 -32.331 1.00 84.68 395 ILE A N 1
ATOM 2954 C CA . ILE A 1 348 ? -3.802 -24.410 -32.813 1.00 85.43 395 ILE A CA 1
ATOM 2955 C C . ILE A 1 348 ? -3.818 -25.370 -34.003 1.00 86.41 395 ILE A C 1
ATOM 2956 O O . ILE A 1 348 ? -4.645 -25.240 -34.906 1.00 88.49 395 ILE A O 1
#

B-factor: mean 34.06, std 11.21, range [13.4, 88.49]

GO terms:
  GO:0005634 nucleus (C, IDA)
  GO:0005737 cytoplasm (C, IDA)
  GO:0016605 PML body (C, IDA)
  GO:0005515 protein binding (F, IPI)
  GO:0004707 MAP kinase activity (F, TAS)
  GO:0007165 signal transduction (P, TAS)
  GO:0005654 nucleoplasm (C, TAS)
  GO:0005829 cytosol (C, TAS)
  GO:0005829 cytosol (C, IDA)
  GO:0045944 positive regulation of transcription by RNA polymerase II (P, IGI)
  GO:2001240 negative regulation of extrinsic apoptotic signaling pathway in absence of ligand (P, IGI)
  GO:0051247 positive regulation of protein metabolic process (P, IGI)
  GO:0034115 negative regulation of heterotypic cell-cell adhesion (P, IGI)
  GO:0060761 negative regulation of response to cytokine stimulus (P, IGI)
  GO:0050728 negative regulation of inflammatory response (P, TAS)
  GO:0071499 cellular response to laminar fluid shear stress (P, TAS)
  GO:0071363 cellular response to growth factor stimulus (P, IGI)
  GO:0045944 positive regulation of transcription by RNA polymerase II (P, IMP)
  GO:2000352 negative regulation of endothelial cell apoptotic process (P, IMP)
  GO:1902176 negative regulation of oxidative stress-induced intrinsic apoptotic signaling pathway (P, IMP)

Radius of gyration: 21.13 Å; Cα contacts (8 Å, |Δi|>4): 604; chains: 1; bounding box: 59×41×58 Å

Foldseek 3Di:
DDDPPPQKDFDAWQDDDPQATKTWIAGVVPRHIWIKGKRAQQLVDPLSLLLLLQQLQLQVQDDDQQAKHFPAKDADPDPLVPDGMTMTIIHDFNFWQLPCLQDPHDQDLVNLLVLLLSVLLQLQQCQLLQKAQQADDRRQWTAHPVRHTHGHRSSLMDGQDDAPVDPCLPQLCPGYDLLQAALCSLQVLVGDGNLRVLSSSLQRSVCSLVSHGQQPAPDSVSSVVSLCQAQWQDDPSSLVSRPDPVVSVVSVVDDGTHHDQVCVVRPPTDPQSSVLSVLSSDNDSVSHDHSVVSLVGPSNPVPRDPVRRDYRPPHRDCPVSNDDDDSVRSSVSSSVSNVVVVVVVVVD

Sequence (348 aa):
TTFFDDVVGGDDEYEIIETIGNGAYGVVSSARRRLTGQQVAIKKIPNAFDVVTNAKRTLRRELKILKHFKHDNIIAIKKDILRPTVPYGEFKKSVYVVLDLMESSDLHQQIIHSSQPLTLEHVRYFLYQLLRGLKYMMHSAQQVIHRDLKPSNLLVNENCEELKIGDFGMMARGLCTSPAEHQYFMTEYVATRWYRAPELMLSLHEYTQAIDLWSVGCIFGEMLARRRQLFPGKNYVHQLQLIMMVLGTPSPAVIQAVGAERVRAYIQSLPPRRQPVPWETVYPGADRQALSLLGRRMLRFEPSARISAAAALRHPFLAKYHDPDDEPDCAPPFDFAFDREALTRERIKEAIVAEIEDFHARREGI

Secondary structure (DSSP, 8-state):
--STTSSEEEEEEEEEETTEEEEEEEETTT--EEEEEEETTTTSSHHHHHHHHHHHHHHHH---TTB--EEEEPPPSS-GGG---EEEEE----EEHHHHHTSSS---HHHHHHHHHHHHHHHHHHHHTT-B-----GGGEEE-TT--EEE---TT-B-S---TTSGGGT-GGGSS-GGG--HHHHHT-S--STHHHHHHHHHHHHHHHHTS-S---SSHHHHHHHHHHHH-SPPHHHHHT-S-HHHHHHHHHSPP-PPPPHHHHSTT--HHHHHHHHHH--SSGGGSPPHHHHHTSGGGTTT--GGG----SSPPP-HHHHS---HHHHHHHHHHHHHHHHHHHHT-

CATH classification: 3.30.200.20 (+1 more: 1.10.510.10)

InterPro domains:
  IPR000719 Protein kinase domain [PF00069] (55-347)
  IPR000719 Protein kinase domain [PS50011] (55-347)
  IPR000719 Protein kinase domain [SM00220] (55-347)
  IPR003527 Mitogen-activated protein (MAP) kinase, conserved site [PS01351] (90-194)
  IPR008271 Serine/threonine-protein kinase, active site [PS00108] (178-190)
  IPR011009 Protein kinase-like domain superfamily [SSF56112] (48-356)
  IPR017441 Protein kinase, ATP binding site [PS00107] (61-85)
  IPR050117 Mitogen-activated protein (MAP) kinase [PTHR24055] (54-466)

Solvent-accessible surface area: 16829 Å² total; per-residue (Å²): 128,49,89,133,75,49,92,5,48,65,71,105,73,66,16,112,39,105,89,8,43,29,13,10,0,92,45,75,172,79,42,99,108,1,6,4,23,77,20,54,83,4,12,77,79,58,81,67,0,39,92,14,4,9,12,2,60,0,5,41,60,13,184,19,100,6,2,10,38,22,85,7,0,45,148,47,131,62,92,92,53,105,14,104,28,0,54,1,0,13,24,22,8,70,23,28,0,76,95,9,2,67,52,124,94,89,21,72,61,77,61,2,33,68,6,0,18,10,1,0,27,0,0,41,17,0,17,42,0,80,0,2,0,16,17,1,46,3,51,16,0,47,8,23,149,111,51,69,0,21,0,4,56,0,4,27,0,17,7,83,87,37,19,85,93,47,105,26,94,126,87,4,52,153,0,24,38,90,89,18,25,1,1,0,4,3,5,20,15,138,70,61,50,45,16,3,0,3,1,5,0,0,2,0,0,0,0,2,40,26,77,142,44,28,3,54,1,164,77,66,58,49,1,8,67,45,2,17,100,18,20,0,53,5,39,115,79,10,18,137,43,4,43,52,127,215,23,54,53,54,3,112,86,60,105,127,97,146,84,40,81,31,105,90,32,13,111,88,32,48,174,47,0,5,50,0,0,20,93,0,3,99,18,55,8,99,29,17,17,57,3,34,25,0,1,164,22,80,1,0,65,140,71,54,61,107,135,77,8,61,87,11,98,91,72,20,100,10,49,30,14,105,97,103,43,84,116,83,150,0,13,92,28,0,13,48,20,1,111,46,24,18,66,150,116,155,64,178

Organism: Homo sapiens (NCBI:txid9606)